Protein AF-A0A2G1XM25-F1 (afdb_monomer_lite)

InterPro domains:
  IPR036375 Hemopexin-like domain superfamily [G3DSA:2.110.10.10] (67-221)

Structure (mmCIF, N/CA/C/O backbone):
data_AF-A0A2G1XM25-F1
#
_entry.id   AF-A0A2G1XM25-F1
#
loop_
_atom_site.group_PDB
_atom_site.id
_atom_site.type_symbol
_atom_site.label_atom_id
_atom_site.label_alt_id
_atom_site.label_comp_id
_atom_site.label_asym_id
_atom_site.label_entity_id
_atom_site.label_seq_id
_atom_site.pdbx_PDB_ins_code
_atom_site.Cartn_x
_atom_site.Cartn_y
_atom_site.Cartn_z
_atom_site.occupancy
_atom_site.B_iso_or_equiv
_atom_site.auth_seq_id
_atom_site.auth_comp_id
_atom_site.auth_asym_id
_atom_site.auth_atom_id
_atom_site.pdbx_PDB_model_num
ATOM 1 N N . MET A 1 1 ? 2.040 -18.567 -34.112 1.00 46.81 1 MET A N 1
ATOM 2 C CA . MET A 1 1 ? 1.383 -18.558 -32.791 1.00 46.81 1 MET A CA 1
ATOM 3 C C . MET A 1 1 ? 2.077 -17.493 -31.981 1.00 46.81 1 MET A C 1
ATOM 5 O O . MET A 1 1 ? 3.283 -17.618 -31.805 1.00 46.81 1 MET A O 1
ATOM 9 N N . ALA A 1 2 ? 1.366 -16.443 -31.574 1.00 61.03 2 ALA A N 1
ATOM 10 C CA . ALA A 1 2 ? 1.936 -15.451 -30.672 1.00 61.03 2 ALA A CA 1
ATOM 11 C C . ALA A 1 2 ? 2.267 -16.152 -29.345 1.00 61.03 2 ALA A C 1
ATOM 13 O O . ALA A 1 2 ? 1.398 -16.752 -28.715 1.00 61.03 2 ALA A O 1
ATOM 14 N N . GLY A 1 3 ? 3.550 -16.185 -28.991 1.00 76.12 3 GLY A N 1
ATOM 15 C CA . GLY A 1 3 ? 4.009 -16.785 -27.742 1.00 76.12 3 GLY A CA 1
ATOM 16 C C . GLY A 1 3 ? 3.789 -15.844 -26.559 1.00 76.12 3 GLY A C 1
ATOM 17 O O . GLY A 1 3 ? 3.635 -14.637 -26.732 1.00 76.12 3 GLY A O 1
ATOM 18 N N . LEU A 1 4 ? 3.828 -16.383 -25.342 1.00 85.38 4 LEU A N 1
ATOM 19 C CA . LEU A 1 4 ? 3.944 -15.584 -24.122 1.00 85.38 4 LEU A CA 1
ATOM 20 C C . LEU A 1 4 ? 5.420 -15.483 -23.735 1.00 85.38 4 LEU A C 1
ATOM 22 O O . LEU A 1 4 ? 6.111 -16.498 -23.668 1.00 85.38 4 LEU A O 1
ATOM 26 N N . ALA A 1 5 ? 5.900 -14.271 -23.458 1.00 86.75 5 ALA A N 1
ATOM 27 C CA . ALA A 1 5 ? 7.243 -14.069 -22.922 1.00 86.75 5 ALA A CA 1
ATOM 28 C C . ALA A 1 5 ? 7.276 -14.257 -21.405 1.00 86.75 5 ALA A C 1
ATOM 30 O O . ALA A 1 5 ? 8.242 -14.798 -20.867 1.00 86.75 5 ALA A O 1
ATOM 31 N N . ARG A 1 6 ? 6.249 -13.768 -20.696 1.00 90.88 6 ARG A N 1
ATOM 32 C CA . ARG A 1 6 ? 6.191 -13.809 -19.228 1.00 90.88 6 ARG A CA 1
ATOM 33 C C . ARG A 1 6 ? 4.759 -14.003 -18.751 1.00 90.88 6 ARG A C 1
ATOM 35 O O . ARG A 1 6 ? 3.821 -13.480 -19.347 1.00 90.88 6 ARG A O 1
ATOM 42 N N . VAL A 1 7 ? 4.620 -14.710 -17.635 1.00 89.69 7 VAL A N 1
ATOM 43 C CA . VAL A 1 7 ? 3.362 -14.868 -16.901 1.00 89.69 7 VAL A CA 1
ATOM 44 C C . VAL A 1 7 ? 3.632 -14.580 -15.429 1.00 89.69 7 VAL A C 1
ATOM 46 O O . VAL A 1 7 ? 4.648 -15.029 -14.892 1.00 89.69 7 VAL A O 1
ATOM 49 N N . ARG A 1 8 ? 2.748 -13.827 -14.773 1.00 86.88 8 ARG A N 1
ATOM 50 C CA . ARG A 1 8 ? 2.769 -13.617 -13.320 1.00 86.88 8 ARG A CA 1
ATOM 51 C C . ARG A 1 8 ? 1.381 -13.863 -12.750 1.00 86.88 8 ARG A C 1
ATOM 53 O O . ARG A 1 8 ? 0.421 -13.265 -13.212 1.00 86.88 8 ARG A O 1
ATOM 60 N N . VAL A 1 9 ? 1.296 -14.697 -11.720 1.00 83.75 9 VAL A N 1
ATOM 61 C CA . VAL A 1 9 ? 0.091 -14.811 -10.893 1.00 83.75 9 VAL A CA 1
ATOM 62 C C . VAL A 1 9 ? 0.295 -13.934 -9.661 1.00 83.75 9 VAL A C 1
ATOM 64 O O . VAL A 1 9 ? 1.326 -14.040 -8.998 1.00 83.75 9 VAL A O 1
ATOM 67 N N . THR A 1 10 ? -0.624 -13.013 -9.392 1.00 75.50 10 THR A N 1
ATOM 68 C CA . THR A 1 10 ? -0.579 -12.126 -8.219 1.00 75.50 10 THR A CA 1
ATOM 69 C C . THR A 1 10 ? -1.992 -11.814 -7.747 1.00 75.50 10 THR A C 1
ATOM 71 O O . THR A 1 10 ? -2.954 -12.012 -8.478 1.00 75.50 10 THR A O 1
ATOM 74 N N . THR A 1 11 ? -2.133 -11.346 -6.518 1.00 64.12 11 THR A N 1
ATOM 75 C CA . THR A 1 11 ? -3.427 -11.042 -5.905 1.00 64.12 11 THR A CA 1
ATOM 76 C C . THR A 1 11 ? -3.670 -9.549 -5.762 1.00 64.12 11 THR A C 1
ATOM 78 O O . THR A 1 11 ? -4.800 -9.169 -5.497 1.00 64.12 11 THR A O 1
ATOM 81 N N . LEU A 1 12 ? -2.647 -8.695 -5.906 1.00 58.56 12 LEU A N 1
ATOM 82 C CA . LEU A 1 12 ? -2.767 -7.296 -5.503 1.00 58.56 12 LEU A CA 1
ATOM 83 C C . LEU A 1 12 ? -1.894 -6.316 -6.290 1.00 58.56 12 LEU A C 1
ATOM 85 O O . LEU A 1 12 ? -0.752 -6.573 -6.675 1.00 58.56 12 LEU A O 1
ATOM 89 N N . THR A 1 13 ? -2.458 -5.124 -6.454 1.00 51.16 13 THR A N 1
ATOM 90 C CA . THR A 1 13 ? -1.810 -3.903 -6.922 1.00 51.16 13 THR A CA 1
ATOM 91 C C . THR A 1 13 ? -1.264 -3.115 -5.735 1.00 51.16 13 THR A C 1
ATOM 93 O O . THR A 1 13 ? -2.024 -2.710 -4.863 1.00 51.16 13 THR A O 1
ATOM 96 N N . ARG A 1 14 ? 0.047 -2.848 -5.720 1.00 46.88 14 ARG A N 1
ATOM 97 C CA . ARG A 1 14 ? 0.674 -1.956 -4.732 1.00 46.88 14 ARG A CA 1
ATOM 98 C C . ARG A 1 14 ? 0.303 -0.485 -5.006 1.00 46.88 14 ARG A C 1
ATOM 100 O O . ARG A 1 14 ? 0.542 -0.053 -6.136 1.00 46.88 14 ARG A O 1
ATOM 107 N N . PRO A 1 15 ? -0.255 0.276 -4.040 1.00 49.09 15 PRO A N 1
ATOM 108 C CA . PRO A 1 15 ? -0.379 1.730 -4.128 1.00 49.09 15 PRO A CA 1
ATOM 109 C C . PRO A 1 15 ? 0.989 2.427 -4.112 1.00 49.09 15 PRO A C 1
ATOM 111 O O . PRO A 1 15 ? 1.977 1.891 -3.617 1.00 49.09 15 PRO A O 1
ATOM 114 N N . THR A 1 16 ? 1.013 3.634 -4.670 1.00 43.44 16 THR A N 1
ATOM 115 C CA . THR A 1 16 ? 2.170 4.390 -5.176 1.00 43.44 16 THR A CA 1
ATOM 116 C C . THR A 1 16 ? 3.207 4.839 -4.131 1.00 43.44 16 THR A C 1
ATOM 118 O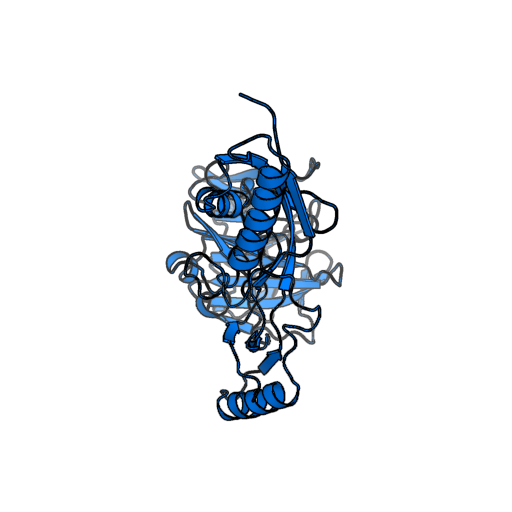 O . THR A 1 16 ? 4.214 5.408 -4.520 1.00 43.44 16 THR A O 1
ATOM 121 N N . ASP A 1 17 ? 3.038 4.579 -2.834 1.00 54.75 17 ASP A N 1
ATOM 122 C CA . ASP A 1 17 ? 4.118 4.757 -1.853 1.00 54.75 17 ASP A CA 1
ATOM 123 C C . ASP A 1 17 ? 3.957 3.770 -0.690 1.00 54.75 17 ASP A C 1
ATOM 125 O O . ASP A 1 17 ? 3.113 3.935 0.184 1.00 54.75 17 ASP A O 1
ATOM 129 N N . SER A 1 18 ? 4.751 2.698 -0.694 1.00 65.38 18 SER A N 1
ATOM 130 C CA . SER A 1 18 ? 4.821 1.749 0.422 1.00 65.38 18 SER A CA 1
ATOM 131 C C . SER A 1 18 ? 5.973 2.078 1.374 1.00 65.38 18 SER A C 1
ATOM 133 O O . SER A 1 18 ? 6.452 1.189 2.078 1.00 65.38 18 SER A O 1
ATOM 135 N N . ARG A 1 19 ? 6.529 3.296 1.344 1.00 80.50 19 ARG A N 1
ATOM 136 C CA . ARG A 1 19 ? 7.541 3.694 2.325 1.00 80.50 19 ARG A CA 1
ATOM 137 C C . ARG A 1 19 ? 6.875 3.811 3.682 1.00 80.50 19 ARG A C 1
ATOM 139 O O . ARG A 1 19 ? 5.786 4.354 3.815 1.00 80.50 19 ARG A O 1
ATOM 146 N N . VAL A 1 20 ? 7.566 3.313 4.696 1.00 87.88 20 VAL A N 1
ATOM 147 C CA . VAL A 1 20 ? 7.154 3.517 6.079 1.00 87.88 20 VAL A CA 1
ATOM 148 C C . VAL A 1 20 ? 7.292 5.009 6.394 1.00 87.88 20 VAL A C 1
ATOM 150 O O . VAL A 1 20 ? 8.401 5.537 6.260 1.00 87.88 20 VAL A O 1
ATOM 153 N N . PRO A 1 21 ? 6.209 5.699 6.794 1.00 90.25 21 PRO A N 1
ATOM 154 C CA . PRO A 1 21 ? 6.292 7.078 7.246 1.00 90.25 21 PRO A CA 1
ATOM 155 C C . PRO A 1 21 ? 7.282 7.204 8.397 1.00 90.25 21 PRO A C 1
ATOM 157 O O . PRO A 1 21 ? 7.327 6.341 9.274 1.00 90.25 21 PRO A O 1
ATOM 160 N N . ILE A 1 22 ? 8.030 8.308 8.435 1.00 89.75 22 ILE A N 1
ATOM 161 C CA . ILE A 1 22 ? 9.018 8.551 9.494 1.00 89.75 22 ILE A CA 1
ATOM 162 C C . ILE A 1 22 ? 8.349 8.457 10.871 1.00 89.75 22 ILE A C 1
ATOM 164 O O . ILE A 1 22 ? 8.901 7.828 11.758 1.00 89.75 22 ILE A O 1
ATOM 168 N N . ALA A 1 23 ? 7.117 8.948 11.046 1.00 92.88 23 ALA A N 1
ATOM 169 C CA . ALA A 1 23 ? 6.375 8.820 12.306 1.00 92.88 23 ALA A CA 1
ATOM 170 C C . ALA A 1 23 ? 6.235 7.375 12.824 1.00 92.88 23 ALA A C 1
ATOM 172 O O . ALA A 1 23 ? 6.024 7.180 14.016 1.00 92.88 23 ALA A O 1
ATOM 173 N N . LEU A 1 24 ? 6.344 6.364 11.956 1.00 94.12 24 LEU A N 1
ATOM 174 C CA . LEU A 1 24 ? 6.233 4.950 12.311 1.00 94.12 24 LEU A CA 1
ATOM 175 C C . LEU A 1 24 ? 7.595 4.237 12.402 1.00 94.12 24 LEU A C 1
ATOM 177 O O . LEU A 1 24 ? 7.625 3.036 12.673 1.00 94.12 24 LEU A O 1
ATOM 181 N N . THR A 1 25 ? 8.723 4.922 12.185 1.00 90.88 25 THR A N 1
ATOM 182 C CA . THR A 1 25 ? 10.078 4.345 12.288 1.00 90.88 25 THR A CA 1
ATOM 183 C C . THR A 1 25 ? 10.739 4.652 13.631 1.00 90.88 25 THR A C 1
ATOM 185 O O . THR A 1 25 ? 10.399 5.633 14.287 1.00 90.88 25 THR A O 1
ATOM 188 N N . GLN A 1 26 ? 11.727 3.853 14.039 1.00 87.69 26 GLN A N 1
ATOM 189 C CA . GLN A 1 26 ? 12.548 4.141 15.218 1.00 87.69 26 GLN A CA 1
ATOM 190 C C . GLN A 1 26 ? 13.920 4.725 14.825 1.00 87.69 26 GLN A C 1
ATOM 192 O O . GLN A 1 26 ? 14.619 4.098 14.027 1.00 87.69 26 GLN A O 1
ATOM 197 N N . PRO A 1 27 ? 14.371 5.837 15.447 1.00 79.69 27 PRO A N 1
ATOM 198 C CA . PRO A 1 27 ? 13.548 6.953 15.946 1.00 79.69 27 PRO A CA 1
ATOM 199 C C . PRO A 1 27 ? 12.814 7.601 14.757 1.00 79.69 27 PRO A C 1
ATOM 201 O O . PRO A 1 27 ? 13.328 7.519 13.637 1.00 79.69 27 PRO A O 1
ATOM 204 N N . PRO A 1 28 ? 11.631 8.222 14.914 1.00 85.69 28 PRO A N 1
ATOM 205 C CA . PRO A 1 28 ? 11.086 8.962 16.061 1.00 85.69 28 PRO A CA 1
ATOM 206 C C . PRO A 1 28 ? 10.188 8.243 17.092 1.00 85.69 28 PRO A C 1
ATOM 208 O O . PRO A 1 28 ? 9.901 8.870 18.108 1.00 85.69 28 PRO A O 1
ATOM 211 N N . ARG A 1 29 ? 9.722 6.999 16.894 1.00 92.88 29 ARG A N 1
ATOM 212 C CA . ARG A 1 29 ? 8.810 6.334 17.865 1.00 92.88 29 ARG A CA 1
ATOM 213 C C . ARG A 1 29 ? 9.533 5.521 18.966 1.00 92.88 29 ARG A C 1
ATOM 215 O O . ARG A 1 29 ? 10.701 5.169 18.770 1.00 92.88 29 ARG A O 1
ATOM 222 N N . PRO A 1 30 ? 8.859 5.156 20.080 1.00 92.75 30 PRO A N 1
ATOM 223 C CA . PRO A 1 30 ? 9.380 4.221 21.084 1.00 92.75 30 PRO A CA 1
ATOM 224 C C . PRO A 1 30 ? 9.618 2.814 20.511 1.00 92.75 30 PRO A C 1
ATOM 226 O O . PRO A 1 30 ? 8.975 2.411 19.538 1.00 92.75 30 PRO A O 1
ATOM 229 N N . SER A 1 31 ? 10.539 2.055 21.118 1.00 89.56 31 SER A N 1
ATOM 230 C CA . SER A 1 31 ? 10.853 0.675 20.703 1.00 89.56 31 SER A CA 1
ATOM 231 C C . SER A 1 31 ? 9.750 -0.324 21.029 1.00 89.56 31 SER A C 1
ATOM 233 O O . SER A 1 31 ? 9.564 -1.279 20.282 1.00 89.56 31 SER A O 1
ATOM 235 N N . GLU A 1 32 ? 9.052 -0.103 22.138 1.00 92.25 32 GLU A N 1
ATOM 236 C CA . GLU A 1 32 ? 7.937 -0.917 22.612 1.00 92.25 32 GLU A CA 1
ATOM 237 C C . GLU A 1 32 ? 6.715 -0.008 22.717 1.00 92.25 32 GLU A C 1
ATOM 239 O O . GLU A 1 32 ? 6.787 1.075 23.302 1.00 92.25 32 GLU A O 1
ATOM 244 N N . ILE A 1 33 ? 5.618 -0.429 22.098 1.00 95.50 33 ILE A N 1
ATOM 245 C CA . ILE A 1 33 ? 4.345 0.288 22.083 1.00 95.50 33 ILE A CA 1
ATOM 246 C C . ILE A 1 33 ? 3.251 -0.662 22.560 1.00 95.50 33 ILE A C 1
ATOM 248 O O . ILE A 1 33 ? 3.355 -1.870 22.371 1.00 95.50 33 ILE A O 1
ATOM 252 N N . LEU A 1 34 ? 2.223 -0.098 23.184 1.00 96.25 34 LEU A N 1
ATOM 253 C CA . LEU A 1 34 ? 0.988 -0.794 23.537 1.00 96.25 34 LEU A CA 1
ATOM 254 C C . LEU A 1 34 ? -0.030 -0.694 22.400 1.00 96.25 34 LEU A C 1
ATOM 256 O O . LEU A 1 34 ? -0.733 -1.645 22.107 1.00 96.25 34 LEU A O 1
ATOM 260 N N . ALA A 1 35 ? -0.104 0.474 21.760 1.00 97.31 35 ALA A N 1
ATOM 261 C CA . ALA A 1 35 ? -0.980 0.719 20.625 1.00 97.31 35 ALA A CA 1
ATOM 262 C C . ALA A 1 35 ? -0.436 1.868 19.770 1.00 97.31 35 ALA A C 1
ATOM 264 O O . ALA A 1 35 ? 0.341 2.709 20.232 1.00 97.31 35 ALA A O 1
ATOM 265 N N . CYS A 1 36 ? -0.898 1.947 18.527 1.00 97.56 36 CYS A N 1
ATOM 266 C CA . CYS A 1 36 ? -0.705 3.110 17.675 1.00 97.56 36 CYS A CA 1
ATOM 267 C C . CYS A 1 36 ? -2.036 3.477 17.022 1.00 97.56 36 CYS A C 1
ATOM 269 O O . CYS A 1 36 ? -2.725 2.598 16.509 1.00 97.56 36 CYS A O 1
ATOM 271 N N . ALA A 1 37 ? -2.381 4.762 17.032 1.00 96.94 37 ALA A N 1
ATOM 272 C CA . ALA A 1 37 ? -3.591 5.284 16.415 1.00 96.94 37 ALA A CA 1
ATOM 273 C C . ALA A 1 37 ? -3.254 6.253 15.287 1.00 96.94 37 ALA A C 1
ATOM 275 O O . ALA A 1 37 ? -2.412 7.141 15.437 1.00 96.94 37 ALA A O 1
ATOM 276 N N . VAL A 1 38 ? -3.968 6.113 14.176 1.00 95.75 38 VAL A N 1
ATOM 277 C CA . VAL A 1 38 ? -3.955 7.045 13.049 1.00 95.75 38 VAL A CA 1
ATOM 278 C C . VAL A 1 38 ? -5.402 7.260 12.617 1.00 95.75 38 VAL A C 1
ATOM 280 O O . VAL A 1 38 ? -6.184 6.309 12.612 1.00 95.75 38 VAL A O 1
ATOM 283 N N . ALA A 1 39 ? -5.768 8.498 12.286 1.00 94.94 39 ALA A N 1
ATOM 284 C CA . ALA A 1 39 ? -7.089 8.802 11.749 1.00 94.94 39 ALA A CA 1
ATOM 285 C C . ALA A 1 39 ? -7.319 8.098 10.402 1.00 94.94 39 ALA A C 1
ATOM 287 O O . ALA A 1 39 ? -6.490 8.168 9.497 1.00 94.94 39 ALA A O 1
ATOM 288 N N . ALA A 1 40 ? -8.460 7.426 10.257 1.00 94.62 40 ALA A N 1
ATOM 289 C CA . ALA A 1 40 ? -8.804 6.707 9.032 1.00 94.62 40 ALA A CA 1
ATOM 290 C C . ALA A 1 40 ? -8.990 7.649 7.829 1.00 94.62 40 ALA A C 1
ATOM 292 O O . ALA A 1 40 ? -8.698 7.272 6.692 1.00 94.62 40 ALA A O 1
ATOM 293 N N . ARG A 1 41 ? -9.480 8.870 8.080 1.00 91.88 41 ARG A N 1
ATOM 294 C CA . ARG A 1 41 ? -9.661 9.931 7.085 1.00 91.88 41 ARG A CA 1
ATOM 295 C C . ARG A 1 41 ? -8.702 11.082 7.358 1.00 91.88 41 ARG A C 1
ATOM 297 O O . ARG A 1 41 ? -8.560 11.505 8.500 1.00 91.88 41 ARG A O 1
ATOM 304 N N . GLU A 1 42 ? -8.068 11.560 6.286 1.00 88.06 42 GLU A N 1
ATOM 305 C CA . GLU A 1 42 ? -7.152 12.712 6.284 1.00 88.06 42 GLU A CA 1
ATOM 306 C C . GLU A 1 42 ? -6.126 12.705 7.439 1.00 88.06 42 GLU A C 1
ATOM 308 O O . GLU A 1 42 ? -6.036 13.672 8.194 1.00 88.06 42 GLU A O 1
ATOM 313 N N . PRO A 1 43 ? -5.336 11.624 7.606 1.00 91.25 43 PRO A N 1
ATOM 314 C CA . PRO A 1 43 ? -4.429 11.502 8.741 1.00 91.25 43 PRO A CA 1
ATOM 315 C C . PRO A 1 43 ? -3.344 12.576 8.736 1.00 91.25 43 PRO A C 1
ATOM 317 O O . PRO A 1 43 ? -2.596 12.722 7.765 1.00 91.25 43 PRO A O 1
ATOM 320 N N . VAL A 1 44 ? -3.198 13.272 9.864 1.00 91.25 44 VAL A N 1
ATOM 321 C CA . VAL A 1 44 ? -2.170 14.305 10.055 1.00 91.25 44 VAL A CA 1
ATOM 322 C C . VAL A 1 44 ? -1.026 13.777 10.921 1.00 91.25 44 VAL A C 1
ATOM 324 O O . VAL A 1 44 ? 0.141 14.125 10.698 1.00 91.25 44 VAL A O 1
ATOM 327 N N . ARG A 1 45 ? -1.329 12.895 11.882 1.00 91.81 45 ARG A N 1
ATOM 328 C CA . ARG A 1 45 ? -0.351 12.333 12.823 1.00 91.81 45 ARG A CA 1
ATOM 329 C C . ARG A 1 45 ? -0.576 10.852 13.119 1.00 91.81 45 ARG A C 1
ATOM 331 O O . ARG A 1 45 ? -1.660 10.312 12.932 1.00 91.81 45 ARG A O 1
ATOM 338 N N . ALA A 1 46 ? 0.476 10.212 13.616 1.00 94.88 46 ALA A N 1
ATOM 339 C CA . ALA A 1 46 ? 0.403 8.924 14.288 1.00 94.88 46 ALA A CA 1
ATOM 340 C C . ALA A 1 46 ? 0.626 9.134 15.785 1.00 94.88 46 ALA A C 1
ATOM 342 O O . ALA A 1 46 ? 1.565 9.830 16.172 1.00 94.88 46 ALA A O 1
ATOM 343 N N . VAL A 1 47 ? -0.213 8.537 16.624 1.00 96.38 47 VAL A N 1
ATOM 344 C CA . VAL A 1 47 ? -0.084 8.613 18.082 1.00 96.38 47 VAL A CA 1
ATOM 345 C C . VAL A 1 47 ? 0.331 7.256 18.604 1.00 96.38 47 VAL A C 1
ATOM 347 O O . VAL A 1 47 ? -0.409 6.285 18.472 1.00 96.38 47 VAL A O 1
ATOM 350 N N . HIS A 1 48 ? 1.527 7.187 19.178 1.00 97.31 48 HIS A N 1
ATOM 351 C CA . HIS A 1 48 ? 2.042 5.972 19.802 1.00 97.31 48 HIS A CA 1
ATOM 352 C C . HIS A 1 48 ? 1.740 6.005 21.289 1.00 97.31 48 HIS A C 1
ATOM 354 O O . HIS A 1 48 ? 2.130 6.951 21.968 1.00 97.31 48 HIS A O 1
ATOM 360 N N . TYR A 1 49 ? 1.085 4.972 21.798 1.00 96.81 49 TYR A N 1
ATOM 361 C CA . TYR A 1 49 ? 0.854 4.790 23.224 1.00 96.81 49 TYR A CA 1
ATOM 362 C C . TYR A 1 49 ? 1.846 3.760 23.743 1.00 96.81 49 TYR A C 1
ATOM 364 O O . TYR A 1 49 ? 1.977 2.677 23.173 1.00 96.81 49 TYR A O 1
ATOM 372 N N . PHE A 1 50 ? 2.560 4.090 24.810 1.00 95.38 50 PHE A N 1
ATOM 373 C CA . PHE A 1 50 ? 3.567 3.218 25.408 1.00 95.38 50 PHE A CA 1
ATOM 374 C C . PHE A 1 50 ? 3.481 3.281 26.932 1.00 95.38 50 PHE A C 1
ATOM 376 O O . PHE A 1 50 ? 2.973 4.250 27.499 1.00 95.38 50 PHE A O 1
ATOM 383 N N . ALA A 1 51 ? 3.958 2.228 27.593 1.00 93.94 51 ALA A N 1
ATOM 384 C CA . ALA A 1 51 ? 4.036 2.197 29.045 1.00 93.94 51 ALA A CA 1
ATOM 385 C C . ALA A 1 51 ? 5.192 3.086 29.532 1.00 93.94 51 ALA A C 1
ATOM 387 O O . ALA A 1 51 ? 6.337 2.908 29.116 1.00 93.94 51 ALA A O 1
ATOM 388 N N . ASP A 1 52 ? 4.895 4.009 30.441 1.00 89.62 52 ASP A N 1
ATOM 389 C CA . ASP A 1 52 ? 5.872 4.812 31.178 1.00 89.62 52 ASP A CA 1
ATOM 390 C C . ASP A 1 52 ? 5.657 4.588 32.681 1.00 89.62 52 ASP A C 1
ATOM 392 O O . ASP A 1 52 ? 4.814 5.209 33.340 1.00 89.62 52 ASP A O 1
ATOM 396 N N . GLY A 1 53 ? 6.364 3.588 33.214 1.00 88.69 53 GLY A N 1
ATOM 397 C CA . GLY A 1 53 ? 6.122 3.076 34.559 1.00 88.69 53 GLY A CA 1
ATOM 398 C C . GLY A 1 53 ? 4.747 2.413 34.664 1.00 88.69 53 GLY A C 1
ATOM 399 O O . GLY A 1 53 ? 4.507 1.382 34.045 1.00 88.69 53 GLY A O 1
ATOM 400 N N . GLU A 1 54 ? 3.856 2.991 35.473 1.00 85.50 54 GLU A N 1
ATOM 401 C CA . GLU A 1 54 ? 2.469 2.519 35.620 1.00 85.50 54 GLU A CA 1
ATOM 402 C C . GLU A 1 54 ? 1.462 3.290 34.754 1.00 85.50 54 GLU A C 1
ATOM 404 O O . GLU A 1 54 ? 0.275 2.969 34.781 1.00 85.50 54 GLU A O 1
ATOM 409 N N . SER A 1 55 ? 1.916 4.314 34.025 1.00 91.75 55 SER A N 1
ATOM 410 C CA . SER A 1 55 ? 1.059 5.173 33.205 1.00 91.75 55 SER A CA 1
ATOM 411 C C . SER A 1 55 ? 1.151 4.789 31.732 1.00 91.75 55 SER A C 1
ATOM 413 O O . SER A 1 55 ? 2.176 4.290 31.268 1.00 91.75 55 SER A O 1
ATOM 415 N N . ILE A 1 56 ? 0.090 5.073 30.980 1.00 95.50 56 ILE A N 1
ATOM 416 C CA . ILE A 1 56 ? 0.095 4.992 29.518 1.00 95.50 56 ILE A CA 1
ATOM 417 C C . ILE A 1 56 ? 0.329 6.403 28.984 1.00 95.50 56 ILE A C 1
ATOM 419 O O . ILE A 1 56 ? -0.464 7.306 29.252 1.00 95.50 56 ILE A O 1
ATOM 423 N N . THR A 1 57 ? 1.409 6.588 28.229 1.00 95.00 57 THR A N 1
ATOM 424 C CA . THR A 1 57 ? 1.816 7.899 27.717 1.00 95.00 57 THR A CA 1
ATOM 425 C C . THR A 1 57 ? 1.599 7.972 26.204 1.00 95.00 57 THR A C 1
ATOM 427 O O . THR A 1 57 ? 2.090 7.101 25.480 1.00 95.00 57 THR A O 1
ATOM 430 N N . PRO A 1 58 ? 0.888 8.995 25.697 1.00 95.81 58 PRO A N 1
ATOM 431 C CA . PRO A 1 58 ? 0.771 9.255 24.266 1.00 95.81 58 PRO A CA 1
ATOM 432 C C . PRO A 1 58 ? 1.998 10.004 23.722 1.00 95.81 58 PRO A C 1
ATOM 434 O O . PRO A 1 58 ? 2.488 10.957 24.328 1.00 95.81 58 PRO A O 1
ATOM 437 N N . LEU A 1 59 ? 2.450 9.634 22.525 1.00 94.94 59 LEU A N 1
ATOM 438 C CA . LEU A 1 59 ? 3.432 10.371 21.730 1.00 94.94 59 LEU A CA 1
ATOM 439 C C . LEU A 1 59 ? 2.874 10.640 20.323 1.00 94.94 59 LEU A C 1
ATOM 441 O O . LEU A 1 59 ? 2.965 9.766 19.454 1.00 94.94 59 LEU A O 1
ATOM 445 N N . PRO A 1 60 ? 2.312 11.835 20.072 1.00 93.94 60 PRO A N 1
ATOM 446 C CA . PRO A 1 60 ? 1.897 12.244 18.737 1.00 93.94 60 PRO A CA 1
ATOM 447 C C . PRO A 1 60 ? 3.113 12.609 17.873 1.00 93.94 60 PRO A C 1
ATOM 449 O O . PRO A 1 60 ? 3.955 13.416 18.267 1.00 93.94 60 PRO A O 1
ATOM 452 N N . LEU A 1 61 ? 3.187 12.046 16.668 1.00 92.69 61 LEU A N 1
ATOM 453 C CA . LEU A 1 61 ? 4.239 12.292 15.682 1.00 92.69 61 LEU A CA 1
ATOM 454 C C . LEU A 1 61 ? 3.621 12.663 14.324 1.00 92.69 61 LEU A C 1
ATOM 456 O O . LEU A 1 61 ? 2.748 11.941 13.837 1.00 92.69 61 LEU A O 1
ATOM 460 N N . PRO A 1 62 ? 4.062 13.755 13.675 1.00 91.06 62 PRO A N 1
ATOM 461 C CA . PRO A 1 62 ? 3.472 14.213 12.421 1.00 91.06 62 PRO A CA 1
ATOM 462 C C . PRO A 1 62 ? 3.794 13.262 11.264 1.00 91.06 62 PRO A C 1
ATOM 464 O O . PRO A 1 62 ? 4.935 12.824 11.106 1.00 91.06 62 PRO A O 1
ATOM 467 N N . LEU A 1 63 ? 2.805 12.996 10.408 1.00 88.00 63 LEU A N 1
ATOM 468 C CA . LEU A 1 63 ? 2.980 12.195 9.189 1.00 88.00 63 LEU A CA 1
ATOM 469 C C . LEU A 1 63 ? 3.473 13.023 7.988 1.00 88.00 63 LEU A C 1
ATOM 471 O O . LEU A 1 63 ? 3.942 12.443 7.012 1.00 88.00 63 LEU A O 1
ATOM 475 N N . GLY A 1 64 ? 3.434 14.360 8.077 1.00 69.94 64 GLY A N 1
ATOM 476 C CA . GLY A 1 64 ? 3.997 15.277 7.073 1.00 69.94 64 GLY A CA 1
ATOM 477 C C . GLY A 1 64 ? 3.026 16.309 6.481 1.00 69.94 64 GLY A C 1
ATOM 478 O O . GLY A 1 64 ? 3.432 17.059 5.597 1.00 69.94 64 GLY A O 1
ATOM 479 N N . GLY A 1 65 ? 1.771 16.374 6.943 1.00 59.44 65 GLY A N 1
ATOM 480 C CA . GLY A 1 65 ? 0.798 17.394 6.524 1.00 59.44 65 GLY A CA 1
ATOM 481 C C . GLY A 1 65 ? 0.904 18.712 7.318 1.00 59.44 65 GLY A C 1
ATOM 482 O O . GLY A 1 65 ? 1.344 18.695 8.469 1.00 59.44 65 GLY A O 1
ATOM 483 N N . PRO A 1 66 ? 0.498 19.863 6.742 1.00 43.34 66 PRO A N 1
ATOM 484 C CA . PRO A 1 66 ? 0.340 21.112 7.478 1.00 43.34 66 PRO A CA 1
ATOM 485 C C . PRO A 1 66 ? -0.930 21.025 8.333 1.00 43.34 66 PRO A C 1
ATOM 487 O O . PRO A 1 66 ? -2.026 21.311 7.863 1.00 43.34 66 PRO A O 1
ATOM 490 N N . GLY A 1 67 ? -0.797 20.601 9.584 1.00 53.84 67 GLY A N 1
ATOM 491 C CA . GLY A 1 67 ? -1.924 20.564 10.507 1.00 53.84 67 GLY A CA 1
ATOM 492 C C . GLY A 1 67 ? -1.460 20.483 11.952 1.00 53.84 67 GLY A C 1
ATOM 493 O O . GLY A 1 67 ? -0.785 19.535 12.343 1.00 53.84 67 GLY A O 1
ATOM 494 N N . GLU A 1 68 ? -1.828 21.482 12.746 1.00 55.31 68 GLU A N 1
ATOM 495 C CA . GLU A 1 68 ? -1.905 21.342 14.197 1.00 55.31 68 GLU A CA 1
ATOM 496 C C . GLU A 1 68 ? -3.317 20.842 14.509 1.00 55.31 68 GLU A C 1
ATOM 498 O O . GLU A 1 68 ? -4.296 21.528 14.218 1.00 55.31 68 GLU A O 1
ATOM 503 N N . SER A 1 69 ? -3.449 19.639 15.065 1.00 58.91 69 SER A N 1
ATOM 504 C CA . SER A 1 69 ? -4.716 19.202 15.650 1.00 58.91 69 SER A CA 1
ATOM 505 C C . SER A 1 69 ? -4.705 19.539 17.141 1.00 58.91 69 SER A C 1
ATOM 507 O O . SER A 1 69 ? -3.806 19.113 17.872 1.00 58.91 69 SER A O 1
ATOM 509 N N . ASN A 1 70 ? -5.732 20.249 17.603 1.00 61.38 70 ASN A N 1
ATOM 510 C CA . ASN A 1 70 ? -5.945 20.567 19.022 1.00 61.38 70 ASN A CA 1
ATOM 511 C C . ASN A 1 70 ? -6.536 19.391 19.823 1.00 61.38 70 ASN A C 1
ATOM 513 O O . ASN A 1 70 ? -7.050 19.599 20.919 1.00 61.38 70 ASN A O 1
ATOM 517 N N . ASP A 1 71 ? -6.488 18.176 19.273 1.00 70.56 71 ASP A N 1
ATOM 518 C CA . ASP A 1 71 ? -6.988 16.972 19.928 1.00 70.56 71 ASP A CA 1
ATOM 519 C C . ASP A 1 71 ? -6.202 16.685 21.203 1.00 70.56 71 ASP A C 1
ATOM 521 O O . ASP A 1 71 ? -4.970 16.549 21.168 1.00 70.56 71 ASP A O 1
ATOM 525 N N . ASP A 1 72 ? -6.942 16.576 22.305 1.00 78.94 72 ASP A N 1
ATOM 526 C CA . ASP A 1 72 ? -6.431 16.127 23.590 1.00 78.94 72 ASP A CA 1
ATOM 527 C C . ASP A 1 72 ? -6.032 14.654 23.480 1.00 78.94 72 ASP A C 1
ATOM 529 O O . ASP A 1 72 ? -6.856 13.785 23.201 1.00 78.94 72 ASP A O 1
ATOM 533 N N . GLU A 1 73 ? -4.748 14.367 23.692 1.00 87.44 73 GLU A N 1
ATOM 534 C CA . GLU A 1 73 ? -4.237 13.001 23.641 1.00 87.44 73 GLU A CA 1
ATOM 535 C C . GLU A 1 73 ? -4.352 12.256 24.978 1.00 87.44 73 GLU A C 1
ATOM 537 O O . GLU A 1 73 ? -3.860 11.133 25.096 1.00 87.44 73 GLU A O 1
ATOM 542 N N . ALA A 1 74 ? -5.037 12.834 25.970 1.00 90.06 74 ALA A N 1
ATOM 543 C CA . ALA A 1 74 ? -5.259 12.213 27.267 1.00 90.06 74 ALA A CA 1
ATOM 544 C C . ALA A 1 74 ? -5.865 10.806 27.152 1.00 90.06 74 ALA A C 1
ATOM 546 O O . ALA A 1 74 ? -6.787 10.552 26.369 1.00 90.06 74 ALA A O 1
ATOM 547 N N . VAL A 1 75 ? -5.336 9.906 27.982 1.00 93.56 75 VAL A N 1
ATOM 548 C CA . VAL A 1 75 ? -5.846 8.547 28.168 1.00 93.56 75 VAL A CA 1
ATOM 549 C C . VAL A 1 75 ? -7.034 8.603 29.137 1.00 93.56 75 VAL A C 1
ATOM 551 O O . VAL A 1 75 ? -6.885 9.157 30.231 1.00 93.56 75 VAL A O 1
ATOM 554 N N . PRO A 1 76 ? -8.209 8.048 28.787 1.00 93.94 76 PRO A N 1
ATOM 555 C CA . PRO A 1 76 ? -9.371 8.051 29.670 1.00 93.94 76 PRO A CA 1
ATOM 556 C C . PRO A 1 76 ? -9.100 7.340 31.001 1.00 93.94 76 PRO A C 1
ATOM 558 O O . PRO A 1 76 ? -8.443 6.302 31.031 1.00 93.94 76 PRO A O 1
ATOM 561 N N . GLY A 1 77 ? -9.680 7.851 32.093 1.00 93.00 77 GLY A N 1
ATOM 562 C CA . GLY A 1 77 ? -9.514 7.299 33.447 1.00 93.00 77 GLY A CA 1
ATOM 563 C C . GLY A 1 77 ? -9.715 5.778 33.542 1.00 93.00 77 GLY A C 1
ATOM 564 O O . GLY A 1 77 ? -8.803 5.102 34.006 1.00 93.00 77 GLY A O 1
ATOM 565 N N . PRO A 1 78 ? -10.820 5.206 33.018 1.00 93.69 78 PRO A N 1
ATOM 566 C CA . PRO A 1 78 ? -11.025 3.755 33.037 1.00 93.69 78 PRO A CA 1
ATOM 567 C C . PRO A 1 78 ? -9.924 2.947 32.331 1.00 93.69 78 PRO A C 1
ATOM 569 O O . PRO A 1 78 ? -9.587 1.855 32.778 1.00 93.69 78 PRO A O 1
ATOM 572 N N . VAL A 1 79 ? -9.341 3.487 31.253 1.00 94.19 79 VAL A N 1
ATOM 573 C CA . VAL A 1 79 ? -8.233 2.853 30.516 1.00 94.19 79 VAL A CA 1
ATOM 574 C C . VAL A 1 79 ? -6.942 2.942 31.333 1.00 94.19 79 VAL A C 1
ATOM 576 O O . VAL A 1 79 ? -6.221 1.956 31.478 1.00 94.19 79 VAL A O 1
ATOM 579 N N . ALA A 1 80 ? -6.667 4.113 31.916 1.00 92.31 80 ALA A N 1
ATOM 580 C CA . ALA A 1 80 ? -5.507 4.322 32.779 1.00 92.31 80 ALA A CA 1
ATOM 581 C C . ALA A 1 80 ? -5.548 3.416 34.025 1.00 92.31 80 ALA A C 1
ATOM 583 O O . ALA A 1 80 ? -4.536 2.812 34.381 1.00 92.31 80 ALA A O 1
ATOM 584 N N . ASP A 1 81 ? -6.722 3.262 34.641 1.00 92.38 81 ASP A N 1
ATOM 585 C CA . ASP A 1 81 ? -6.936 2.413 35.817 1.00 92.38 81 ASP A CA 1
ATOM 586 C C . ASP A 1 81 ? -6.760 0.921 35.500 1.00 92.38 81 ASP A C 1
ATOM 588 O O . ASP A 1 81 ? -6.244 0.165 36.329 1.00 92.38 81 ASP A O 1
ATOM 592 N N . ALA A 1 82 ? -7.152 0.492 34.295 1.00 91.31 82 ALA A N 1
ATOM 593 C CA . ALA A 1 82 ? -6.980 -0.885 33.840 1.00 91.31 82 ALA A CA 1
ATOM 594 C C . ALA A 1 82 ? -5.503 -1.265 33.636 1.00 91.31 82 ALA A C 1
ATOM 596 O O . ALA A 1 82 ? -5.168 -2.451 33.673 1.00 91.31 82 ALA A O 1
ATOM 597 N N . LYS A 1 83 ? -4.617 -0.272 33.440 1.00 87.25 83 LYS A N 1
ATOM 598 C CA . LYS A 1 83 ? -3.184 -0.455 33.145 1.00 87.25 83 LYS A CA 1
ATOM 599 C C . LYS A 1 83 ? -2.929 -1.402 31.962 1.00 87.25 83 LYS A C 1
ATOM 601 O O . LYS A 1 83 ? -1.885 -2.047 31.886 1.00 87.25 83 LYS A O 1
ATOM 606 N N . CYS A 1 84 ? -3.884 -1.485 31.040 1.00 89.75 84 CYS A N 1
ATOM 607 C CA . CYS A 1 84 ? -3.780 -2.224 29.793 1.00 89.75 84 CYS A CA 1
ATOM 608 C C . CYS A 1 84 ? -4.382 -1.401 28.656 1.00 89.75 84 CYS A C 1
ATOM 610 O O . CYS A 1 84 ? -5.309 -0.615 28.854 1.00 89.75 84 CYS A O 1
ATOM 612 N N . LEU A 1 85 ? -3.825 -1.573 27.464 1.00 96.38 85 LEU A N 1
ATOM 613 C CA . LEU A 1 85 ? -4.322 -0.968 26.244 1.00 96.38 85 LEU A CA 1
ATOM 614 C C . LEU A 1 85 ? -3.993 -1.910 25.098 1.00 96.38 85 LEU A C 1
ATOM 616 O O . LEU A 1 85 ? -2.822 -2.213 24.886 1.00 96.38 85 LEU A O 1
ATOM 620 N N . ASP A 1 86 ? -5.030 -2.335 24.389 1.00 96.81 86 ASP A N 1
ATOM 621 C CA . ASP A 1 86 ? -4.923 -3.289 23.288 1.00 96.81 86 ASP A CA 1
ATOM 622 C C . ASP A 1 86 ? -4.954 -2.550 21.939 1.00 96.81 86 ASP A C 1
ATOM 624 O O . ASP A 1 86 ? -4.238 -2.893 21.002 1.00 96.81 86 ASP A O 1
ATOM 628 N N . ALA A 1 87 ? -5.790 -1.510 21.814 1.00 97.94 87 ALA A N 1
ATOM 629 C CA . ALA A 1 87 ? -5.874 -0.695 20.603 1.00 97.94 87 ALA A CA 1
ATOM 630 C C . ALA A 1 87 ? -6.602 0.638 20.821 1.00 97.94 87 ALA A C 1
ATOM 632 O O . ALA A 1 87 ? -7.380 0.803 21.762 1.00 97.94 87 ALA A O 1
ATOM 633 N N . VAL A 1 88 ? -6.411 1.567 19.882 1.00 97.81 88 VAL A N 1
ATOM 634 C CA . VAL A 1 88 ? -7.175 2.818 19.779 1.00 97.81 88 VAL A CA 1
ATOM 635 C C . VAL A 1 88 ? -7.481 3.074 18.308 1.00 97.81 88 VAL A C 1
ATOM 637 O O . VAL A 1 88 ? -6.561 3.120 17.492 1.00 97.81 88 VAL A O 1
ATOM 640 N N . ILE A 1 89 ? -8.755 3.269 17.964 1.00 96.56 89 ILE A N 1
ATOM 641 C CA . ILE A 1 89 ? -9.167 3.615 16.595 1.00 96.56 89 ILE A CA 1
ATOM 642 C C . ILE A 1 89 ? -9.692 5.047 16.513 1.00 96.56 89 ILE A C 1
ATOM 644 O O . ILE A 1 89 ? -10.295 5.566 17.456 1.00 96.56 89 ILE A O 1
ATOM 648 N N . ARG A 1 90 ? -9.461 5.678 15.357 1.00 94.25 90 ARG A N 1
ATOM 649 C CA . ARG A 1 90 ? -9.844 7.062 15.055 1.00 94.25 90 ARG A CA 1
ATOM 650 C C . ARG A 1 90 ? -10.462 7.116 13.664 1.00 94.25 90 ARG A C 1
ATOM 652 O O . ARG A 1 90 ? -9.817 6.731 12.692 1.00 94.25 90 ARG A O 1
ATOM 659 N N . THR A 1 91 ? -11.697 7.589 13.552 1.00 93.69 91 THR A N 1
ATOM 660 C CA . THR A 1 91 ? -12.378 7.760 12.255 1.00 93.69 91 THR A CA 1
ATOM 661 C C . THR A 1 91 ? -11.888 9.004 11.510 1.00 93.69 91 THR A C 1
ATOM 663 O O . THR A 1 91 ? -11.780 8.972 10.284 1.00 93.69 91 THR A O 1
ATOM 666 N N . GLY A 1 92 ? -11.523 10.053 12.251 1.00 90.69 92 GLY A N 1
ATOM 667 C CA . GLY A 1 92 ? -10.956 11.313 11.769 1.00 90.69 92 GLY A CA 1
ATOM 668 C C . GLY A 1 92 ? -10.122 12.004 12.856 1.00 90.69 92 GLY A C 1
ATOM 669 O O . GLY A 1 92 ? -10.118 11.579 14.013 1.00 90.69 92 GLY A O 1
ATOM 670 N N . GLU A 1 93 ? -9.387 13.052 12.485 1.00 88.44 93 GLU A N 1
ATOM 671 C CA . GLU A 1 93 ? -8.779 13.979 13.453 1.00 88.44 93 GLU A CA 1
ATOM 672 C C . GLU A 1 93 ? -9.886 14.871 14.046 1.00 88.44 93 GLU A C 1
ATOM 674 O O . GLU A 1 93 ? -10.749 15.334 13.305 1.00 88.44 93 GLU A O 1
ATOM 679 N N . GLY A 1 94 ? -9.890 15.133 15.355 1.00 86.31 94 GLY A N 1
ATOM 680 C CA . GLY A 1 94 ? -10.969 15.887 16.011 1.00 86.31 94 GLY A CA 1
ATOM 681 C C . GLY A 1 94 ? -12.152 15.039 16.484 1.00 86.31 94 GLY A C 1
ATOM 682 O O . GLY A 1 94 ? -12.969 15.511 17.274 1.00 86.31 94 GLY A O 1
ATOM 683 N N . GLU A 1 95 ? -12.268 13.805 15.991 1.00 89.88 95 GLU A N 1
ATOM 684 C CA . GLU A 1 95 ? -13.403 12.923 16.265 1.00 89.88 95 GLU A CA 1
ATOM 685 C C . GLU A 1 95 ? -13.181 12.075 17.530 1.00 89.88 95 GLU A C 1
ATOM 687 O O . GLU A 1 95 ? -12.038 11.734 17.859 1.00 89.88 95 GLU A O 1
ATOM 692 N N . PRO A 1 96 ? -14.257 11.674 18.240 1.00 92.12 96 PRO A N 1
ATOM 693 C CA . PRO A 1 96 ? -14.150 10.786 19.391 1.00 92.12 96 PRO A CA 1
ATOM 694 C C . PRO A 1 96 ? -13.384 9.502 19.056 1.00 92.12 96 PRO A C 1
ATOM 696 O O . PRO A 1 96 ? -13.647 8.841 18.051 1.00 92.12 96 PRO A O 1
ATOM 699 N N . ARG A 1 97 ? -12.454 9.118 19.930 1.00 94.81 97 ARG A N 1
ATOM 700 C CA . ARG A 1 97 ? -11.659 7.894 19.780 1.00 94.81 97 ARG A CA 1
ATOM 701 C C . ARG A 1 97 ? -12.382 6.728 20.448 1.00 94.81 97 ARG A C 1
ATOM 703 O O . ARG A 1 97 ? -13.072 6.921 21.451 1.00 94.81 97 ARG A O 1
ATOM 710 N N . LEU A 1 98 ? -12.213 5.521 19.911 1.00 97.19 98 LEU A N 1
ATOM 711 C CA . LEU A 1 98 ? -12.670 4.286 20.552 1.00 97.19 98 LEU A CA 1
ATOM 712 C C . LEU A 1 98 ? -11.459 3.494 21.048 1.00 97.19 98 LEU A C 1
ATOM 714 O O . LEU A 1 98 ? -10.596 3.090 20.267 1.00 97.19 98 LEU A O 1
ATOM 718 N N . TRP A 1 99 ? -11.420 3.283 22.358 1.00 97.75 99 TRP A N 1
ATOM 719 C CA . TRP A 1 99 ? -10.352 2.606 23.086 1.00 97.75 99 TRP A CA 1
ATOM 720 C C . TRP A 1 99 ? -10.733 1.157 23.356 1.00 97.75 99 TRP A C 1
ATOM 722 O O . TRP A 1 99 ? -11.864 0.908 23.768 1.00 97.75 99 TRP A O 1
ATOM 732 N N . PHE A 1 100 ? -9.795 0.225 23.191 1.00 98.31 100 PHE A N 1
ATOM 733 C CA . PHE A 1 100 ? -9.956 -1.202 23.486 1.00 98.31 100 PHE A CA 1
ATOM 734 C C . PHE A 1 100 ? -8.949 -1.630 24.551 1.00 98.31 100 PHE A C 1
ATOM 736 O O . PHE A 1 100 ? -7.754 -1.367 24.411 1.00 98.31 100 PHE A O 1
ATOM 743 N N . TYR A 1 101 ? -9.423 -2.275 25.615 1.00 97.00 101 TYR A N 1
ATOM 744 C CA . TYR A 1 101 ? -8.582 -2.709 26.729 1.00 97.00 101 TYR A CA 1
ATOM 745 C C . TYR A 1 101 ? -9.208 -3.908 27.449 1.00 97.00 101 TYR A C 1
ATOM 747 O O . TYR A 1 101 ? -10.326 -3.847 27.971 1.00 97.00 101 TYR A O 1
ATOM 755 N N . GLY A 1 102 ? -8.489 -5.030 27.487 1.00 95.31 102 GLY A N 1
ATOM 756 C CA . GLY A 1 102 ? -8.959 -6.237 28.157 1.00 95.31 102 GLY A CA 1
ATOM 757 C C . GLY A 1 102 ? -10.182 -6.822 27.454 1.00 95.31 102 GLY A C 1
ATOM 758 O O . GLY A 1 102 ? -10.048 -7.405 26.387 1.00 95.31 102 GLY A O 1
ATOM 759 N N . THR A 1 103 ? -11.363 -6.717 28.067 1.00 96.44 103 THR A N 1
ATOM 760 C CA . THR A 1 103 ? -12.657 -7.168 27.506 1.00 96.44 103 THR A CA 1
ATOM 761 C C . THR A 1 103 ? -13.588 -6.004 27.164 1.00 96.44 103 THR A C 1
ATOM 763 O O . THR A 1 103 ? -14.737 -6.223 26.773 1.00 96.44 103 THR A O 1
ATOM 766 N N . GLN A 1 104 ? -13.132 -4.765 27.365 1.00 97.50 104 GLN A N 1
ATOM 767 C CA . GLN A 1 104 ? -13.963 -3.571 27.304 1.00 97.50 104 GLN A CA 1
ATOM 768 C C . GLN A 1 104 ? -13.523 -2.636 26.183 1.00 97.50 104 GLN A C 1
ATOM 770 O O . GLN A 1 104 ? -12.363 -2.612 25.768 1.00 97.50 104 GLN A O 1
ATOM 775 N N . CYS A 1 105 ? -14.470 -1.831 25.715 1.00 97.38 105 CYS A N 1
ATOM 776 C CA . CYS A 1 105 ? -14.185 -0.672 24.896 1.00 97.38 105 CYS A CA 1
ATOM 777 C C . CYS A 1 105 ? -14.889 0.580 25.425 1.00 97.38 105 CYS A C 1
ATOM 779 O O . CYS A 1 105 ? -15.929 0.502 26.086 1.00 97.38 105 CYS A O 1
ATOM 781 N N . LEU A 1 1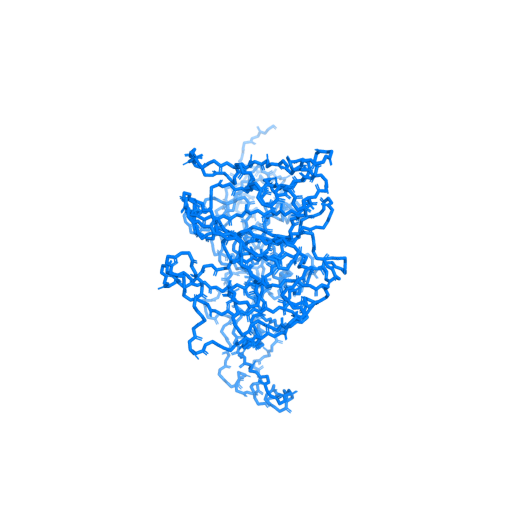06 ? -14.316 1.745 25.137 1.00 96.81 106 LEU A N 1
ATOM 782 C CA . LEU A 1 106 ? -14.799 3.038 25.614 1.00 96.81 106 LEU A CA 1
ATOM 783 C C . LEU A 1 106 ? -14.647 4.095 24.522 1.00 96.81 106 LEU A C 1
ATOM 785 O O . LEU A 1 106 ? -13.558 4.268 23.984 1.00 96.81 106 LEU A O 1
ATOM 789 N N . TRP A 1 107 ? -15.726 4.818 24.229 1.00 95.62 107 TRP A N 1
ATOM 790 C CA . TRP A 1 107 ? -15.660 6.028 23.413 1.00 95.62 107 TRP A CA 1
ATOM 791 C C . TRP A 1 107 ? -15.223 7.228 24.246 1.00 95.62 107 TRP A C 1
ATOM 793 O O . TRP A 1 107 ? -15.567 7.328 25.422 1.00 95.62 107 TRP A O 1
ATOM 803 N N . ASP A 1 108 ? -14.530 8.167 23.616 1.00 91.44 108 ASP A N 1
ATOM 804 C CA . ASP A 1 108 ? -14.232 9.455 24.230 1.00 91.44 108 ASP A CA 1
ATOM 805 C C . ASP A 1 108 ? -15.476 10.322 24.464 1.00 91.44 108 ASP A C 1
ATOM 807 O O . ASP A 1 108 ? -16.467 10.288 23.727 1.00 91.44 108 ASP A O 1
ATOM 811 N N . GLY A 1 109 ? -15.342 11.200 25.460 1.00 85.00 109 GLY A N 1
ATOM 812 C CA . GLY A 1 109 ? -16.226 12.330 25.712 1.00 85.00 109 GLY A CA 1
ATOM 813 C C . GLY A 1 109 ? -17.243 12.118 26.832 1.00 85.00 109 GLY A C 1
ATOM 814 O O . GLY A 1 109 ? -17.426 11.032 27.379 1.00 85.00 109 GLY A O 1
ATOM 815 N N . GLU A 1 110 ? -17.905 13.213 27.202 1.00 79.75 110 GLU A N 1
ATOM 816 C CA . GLU A 1 110 ? -18.804 13.243 28.354 1.00 79.75 110 GLU A CA 1
ATOM 817 C C . GLU A 1 110 ? -19.989 12.279 28.168 1.00 79.75 110 GLU A C 1
ATOM 819 O O . GLU A 1 110 ? -20.548 12.146 27.073 1.00 79.75 110 GLU A O 1
ATOM 824 N N . GLY A 1 111 ? -20.338 11.563 29.240 1.00 80.56 111 GLY A N 1
ATOM 825 C CA . GLY A 1 111 ? -21.424 10.579 29.257 1.00 80.56 111 GLY A CA 1
ATOM 826 C C . GLY A 1 111 ? -21.095 9.213 28.644 1.00 80.56 111 GLY A C 1
ATOM 827 O O . GLY A 1 111 ? -21.929 8.316 28.736 1.00 80.56 111 GLY A O 1
ATOM 828 N N . ALA A 1 112 ? -19.910 9.021 28.054 1.00 88.12 112 ALA A N 1
ATOM 829 C CA . ALA A 1 112 ? -19.480 7.704 27.603 1.00 88.12 112 ALA A CA 1
ATOM 830 C C . ALA A 1 112 ? -19.109 6.811 28.800 1.00 88.12 112 ALA A C 1
ATOM 832 O O . ALA A 1 112 ? -18.441 7.242 29.741 1.00 88.12 112 ALA A O 1
ATOM 833 N N . SER A 1 113 ? -19.542 5.553 28.760 1.00 91.81 113 SER A N 1
ATOM 834 C CA . SER A 1 113 ? -19.220 4.541 29.766 1.00 91.81 113 SER A CA 1
ATOM 835 C C . SER A 1 113 ? -18.571 3.324 29.111 1.00 91.81 113 SER A C 1
ATOM 837 O O . SER A 1 113 ? -18.925 3.003 27.972 1.00 91.81 113 SER A O 1
ATOM 839 N N . PRO A 1 114 ? -17.672 2.614 29.815 1.00 95.94 114 PRO A N 1
ATOM 840 C CA . PRO A 1 114 ? -17.142 1.347 29.333 1.00 95.94 114 PRO A CA 1
ATOM 841 C C . PRO A 1 114 ? -18.266 0.359 29.016 1.00 95.94 114 PRO A C 1
ATOM 843 O O . PRO A 1 114 ? -19.253 0.276 29.749 1.00 95.94 114 PRO A O 1
ATOM 846 N N . GLN A 1 115 ? -18.098 -0.396 27.939 1.00 95.81 115 GLN A N 1
ATOM 847 C CA . GLN A 1 115 ? -18.993 -1.480 27.544 1.00 95.81 115 GLN A CA 1
ATOM 848 C C . GLN A 1 115 ? -18.174 -2.703 27.136 1.00 95.81 115 GLN A C 1
ATOM 850 O O . GLN A 1 115 ? -17.030 -2.565 26.702 1.00 95.81 115 GLN A O 1
ATOM 855 N N . ASP A 1 116 ? -18.751 -3.894 27.262 1.00 97.00 116 ASP A N 1
ATOM 856 C CA . ASP A 1 116 ? -18.095 -5.117 26.802 1.00 97.00 116 ASP A CA 1
ATOM 857 C C . ASP A 1 116 ? -17.964 -5.104 25.276 1.00 97.00 116 ASP A C 1
ATOM 859 O O . ASP A 1 116 ? -18.921 -4.775 24.568 1.00 97.00 116 ASP A O 1
ATOM 863 N N . ILE A 1 117 ? -16.804 -5.520 24.761 1.00 97.19 117 ILE A N 1
ATOM 864 C CA . ILE A 1 117 ? -16.519 -5.514 23.316 1.00 97.19 117 ILE A CA 1
ATOM 865 C C . ILE A 1 117 ? -17.569 -6.337 22.554 1.00 97.19 117 ILE A C 1
ATOM 867 O O . ILE A 1 117 ? -18.088 -5.882 21.540 1.00 97.19 117 ILE A O 1
ATOM 871 N N . GLY A 1 118 ? -17.956 -7.510 23.065 1.00 94.62 118 GLY A N 1
ATOM 872 C CA . GLY A 1 118 ? -18.989 -8.340 22.431 1.00 94.62 118 GLY A CA 1
ATOM 873 C C . GLY A 1 118 ? -20.382 -7.692 22.403 1.00 94.62 118 GLY A C 1
ATOM 874 O O . GLY A 1 118 ? -21.176 -7.993 21.520 1.00 94.62 118 GLY A O 1
ATOM 875 N N . SER A 1 119 ? -20.679 -6.769 23.327 1.00 94.12 119 SER A N 1
ATOM 876 C CA . SER A 1 119 ? -21.931 -5.996 23.296 1.00 94.12 119 SER A CA 1
ATOM 877 C C . SER A 1 119 ? -21.859 -4.843 22.293 1.00 94.12 119 SER A C 1
ATOM 879 O O . SER A 1 119 ? -22.838 -4.581 21.595 1.00 94.12 119 SER A O 1
ATOM 881 N N . ALA A 1 120 ? -20.701 -4.181 22.193 1.00 95.06 120 ALA A N 1
ATOM 882 C CA . ALA A 1 120 ? -20.451 -3.126 21.209 1.00 95.06 120 ALA A CA 1
ATOM 883 C C . ALA A 1 120 ? -20.410 -3.661 19.767 1.00 95.06 120 ALA A C 1
ATOM 885 O O . ALA A 1 120 ? -20.777 -2.950 18.833 1.00 95.06 120 ALA A O 1
ATOM 886 N N . PHE A 1 121 ? -19.994 -4.920 19.596 1.00 95.62 121 PHE A N 1
ATOM 887 C CA . PHE A 1 121 ? -19.880 -5.614 18.315 1.00 95.62 121 PHE A CA 1
ATOM 888 C C . PHE A 1 121 ? -20.605 -6.979 18.373 1.00 95.62 121 PHE A C 1
ATOM 890 O O . PHE A 1 121 ? -19.951 -8.010 18.527 1.00 95.62 121 PHE A O 1
ATOM 897 N N . PRO A 1 122 ? -21.947 -7.019 18.222 1.00 88.19 122 PRO A N 1
ATOM 898 C CA . PRO A 1 122 ? -22.773 -8.208 18.498 1.00 88.19 122 PRO A CA 1
ATOM 899 C C . PRO A 1 122 ? -22.446 -9.471 17.686 1.00 88.19 122 PRO A C 1
ATOM 901 O O . PRO A 1 122 ? -22.754 -10.578 18.116 1.00 88.19 122 PRO A O 1
ATOM 904 N N . ASP A 1 123 ? -21.828 -9.310 16.516 1.00 88.88 123 ASP A N 1
ATOM 905 C CA . ASP A 1 123 ? -21.448 -10.407 15.616 1.00 88.88 123 ASP A CA 1
ATOM 906 C C . ASP A 1 123 ? -19.930 -10.672 15.622 1.00 88.88 123 ASP A C 1
ATOM 908 O O . ASP A 1 123 ? -19.395 -11.329 14.723 1.00 88.88 123 ASP A O 1
ATOM 912 N N . LEU A 1 124 ? -19.204 -10.101 16.585 1.00 94.81 124 LEU A N 1
ATOM 913 C CA . LEU A 1 124 ? -17.792 -10.389 16.781 1.00 94.81 124 LEU A CA 1
ATOM 914 C C . LEU A 1 124 ? -17.654 -11.767 17.447 1.00 94.81 124 LEU A C 1
ATOM 916 O O . LEU A 1 124 ? -18.300 -12.011 18.469 1.00 94.81 124 LEU A O 1
ATOM 920 N N . PRO A 1 125 ? -16.824 -12.680 16.914 1.00 95.75 125 PRO A N 1
ATOM 921 C CA . PRO A 1 125 ? -16.565 -13.947 17.584 1.00 95.75 125 PRO A CA 1
ATOM 922 C C . PRO A 1 125 ? -15.977 -13.733 18.990 1.00 95.75 125 PRO A C 1
ATOM 924 O O . PRO A 1 125 ? -15.169 -12.830 19.202 1.00 95.75 125 PRO A O 1
ATOM 927 N N . GLU A 1 126 ? -16.365 -14.581 19.946 1.00 93.62 126 GLU A N 1
ATOM 928 C CA . GLU A 1 126 ? -16.008 -14.452 21.372 1.00 93.62 126 GLU A CA 1
ATOM 929 C C . GLU A 1 126 ? -14.488 -14.417 21.618 1.00 93.62 126 GLU A C 1
ATOM 931 O O . GLU A 1 126 ? -13.997 -13.743 22.523 1.00 93.62 126 GLU A O 1
ATOM 936 N N . ASP A 1 127 ? -13.697 -15.095 20.786 1.00 93.44 127 ASP A N 1
ATOM 937 C CA . ASP A 1 127 ? -12.242 -15.062 20.902 1.00 93.44 127 ASP A CA 1
ATOM 938 C C . ASP A 1 127 ? -11.644 -13.693 20.549 1.00 93.44 127 ASP A C 1
ATOM 940 O O . ASP A 1 127 ? -10.592 -13.359 21.093 1.00 93.44 127 ASP A O 1
ATOM 944 N N . PHE A 1 128 ? -12.322 -12.874 19.740 1.00 96.50 128 PHE A N 1
ATOM 945 C CA . PHE A 1 128 ? -11.933 -11.494 19.426 1.00 96.50 128 PHE A CA 1
ATOM 946 C C . PHE A 1 128 ? -12.550 -10.447 20.368 1.00 96.50 128 PHE A C 1
ATOM 948 O O . PHE A 1 128 ? -12.252 -9.265 20.234 1.00 96.50 128 PHE A O 1
ATOM 955 N N . SER A 1 129 ? -13.363 -10.831 21.358 1.00 95.38 129 SER A N 1
ATOM 956 C CA . SER A 1 129 ? -13.916 -9.876 22.333 1.00 95.38 129 SER A CA 1
ATOM 957 C C . SER A 1 129 ? -13.008 -9.622 23.542 1.00 95.38 129 SER A C 1
ATOM 959 O O . SER A 1 129 ? -13.455 -9.045 24.532 1.00 95.38 129 SER A O 1
ATOM 961 N N . SER A 1 130 ? -11.755 -10.091 23.510 1.00 94.75 130 SER A N 1
ATOM 962 C CA . SER A 1 130 ? -10.760 -9.778 24.540 1.00 94.75 130 SER A CA 1
ATOM 963 C C . SER A 1 130 ? -9.320 -10.017 24.100 1.00 94.75 130 SER A C 1
ATOM 965 O O . SER A 1 130 ? -9.097 -10.821 23.192 1.00 94.75 130 SER A O 1
ATOM 967 N N . GLN A 1 131 ? -8.352 -9.412 24.801 1.00 92.44 131 GLN A N 1
ATOM 968 C CA . GLN A 1 131 ? -6.909 -9.636 24.592 1.00 92.44 131 GLN A CA 1
ATOM 969 C C . GLN A 1 131 ? -6.525 -9.500 23.115 1.00 92.44 131 GLN A C 1
ATOM 971 O O . GLN A 1 131 ? -6.023 -10.443 22.498 1.00 92.44 131 GLN A O 1
ATOM 976 N N . LEU A 1 132 ? -6.890 -8.362 22.534 1.00 97.38 132 LEU A N 1
ATOM 977 C CA . LEU A 1 132 ? -6.598 -8.062 21.141 1.00 97.38 132 LEU A CA 1
ATOM 978 C C . LEU A 1 132 ? -5.136 -7.628 21.026 1.00 97.38 132 LEU A C 1
ATOM 980 O O . LEU A 1 132 ? -4.637 -6.905 21.878 1.00 97.38 132 LEU A O 1
ATOM 984 N N . ASP A 1 133 ? -4.464 -8.061 19.965 1.00 97.69 133 ASP A N 1
ATOM 985 C CA . ASP A 1 133 ? -3.101 -7.609 19.666 1.00 97.69 133 ASP A CA 1
ATOM 986 C C . ASP A 1 133 ? -3.114 -6.252 18.947 1.00 97.69 133 ASP A C 1
ATOM 988 O O . ASP A 1 133 ? -2.182 -5.463 19.054 1.00 97.69 133 ASP A O 1
ATOM 992 N N . ALA A 1 134 ? -4.165 -5.993 18.164 1.00 98.06 134 ALA A N 1
ATOM 993 C CA . ALA A 1 134 ? -4.415 -4.708 17.527 1.00 98.06 134 ALA A CA 1
ATOM 994 C C . ALA A 1 134 ? -5.868 -4.617 17.043 1.00 98.06 134 ALA A C 1
ATOM 996 O O . ALA A 1 134 ? -6.497 -5.622 16.700 1.00 98.06 134 ALA A O 1
ATOM 997 N N . VAL A 1 135 ? -6.366 -3.391 16.905 1.00 98.38 135 VAL A N 1
ATOM 998 C CA . VAL A 1 135 ? -7.576 -3.076 16.140 1.00 98.38 135 VAL A CA 1
ATOM 999 C C . VAL A 1 135 ? -7.240 -1.939 15.195 1.00 98.38 135 VAL A C 1
ATOM 1001 O O . VAL A 1 135 ? -6.639 -0.949 15.607 1.00 98.38 135 VAL A O 1
ATOM 1004 N N . THR A 1 136 ? -7.614 -2.075 13.927 1.00 97.88 136 THR A N 1
ATOM 1005 C CA . THR A 1 136 ? -7.421 -1.013 12.938 1.00 97.88 136 THR A CA 1
ATOM 1006 C C . THR A 1 136 ? -8.675 -0.793 12.115 1.00 97.88 136 THR A C 1
ATOM 1008 O O . THR A 1 136 ? -9.575 -1.634 12.083 1.00 97.88 136 THR A O 1
ATOM 1011 N N . VAL A 1 137 ? -8.732 0.358 11.458 1.00 97.00 137 VAL A N 1
ATOM 1012 C CA . VAL A 1 137 ? -9.881 0.785 10.671 1.00 97.00 137 VAL A CA 1
ATOM 1013 C C . VAL A 1 137 ? -9.426 1.262 9.294 1.00 97.00 137 VAL A C 1
ATOM 1015 O O . VAL A 1 137 ? -8.459 2.011 9.164 1.00 97.00 137 VAL A O 1
ATOM 1018 N N . LEU A 1 138 ? -10.132 0.819 8.259 1.00 95.50 138 LEU A N 1
ATOM 1019 C CA . LEU A 1 138 ? -9.974 1.265 6.880 1.00 95.50 138 LEU A CA 1
ATOM 1020 C C . LEU A 1 138 ? -11.236 2.030 6.478 1.00 95.50 138 LEU A C 1
ATOM 1022 O O . LEU A 1 138 ? -12.330 1.473 6.501 1.00 95.50 138 LEU A O 1
ATOM 1026 N N . ALA A 1 139 ? -11.094 3.300 6.111 1.00 94.88 139 ALA A N 1
ATOM 1027 C CA . ALA A 1 139 ? -12.202 4.093 5.590 1.00 94.88 139 ALA A CA 1
ATOM 1028 C C . ALA A 1 139 ? -12.557 3.671 4.157 1.00 94.88 139 ALA A C 1
ATOM 1030 O O . ALA A 1 139 ? -11.664 3.500 3.322 1.00 94.88 139 ALA A O 1
ATOM 1031 N N . ASP A 1 140 ? -13.851 3.555 3.858 1.00 91.81 140 ASP A N 1
ATOM 1032 C CA . ASP A 1 140 ? -14.309 3.448 2.475 1.00 91.81 140 ASP A CA 1
ATOM 1033 C C . ASP A 1 140 ? -14.093 4.808 1.777 1.00 91.81 140 ASP A C 1
ATOM 1035 O O . ASP A 1 140 ? -14.560 5.837 2.279 1.00 91.81 140 ASP A O 1
ATOM 1039 N N . PRO A 1 141 ? -13.374 4.871 0.641 1.00 86.50 141 PRO A N 1
ATOM 1040 C CA . PRO A 1 141 ? -13.220 6.116 -0.106 1.00 86.50 141 PRO A CA 1
ATOM 1041 C C . PRO A 1 141 ? -14.517 6.591 -0.782 1.00 86.50 141 PRO A C 1
ATOM 1043 O O . PRO A 1 141 ? -14.578 7.741 -1.210 1.00 86.50 141 PRO A O 1
ATOM 1046 N N . ALA A 1 142 ? -15.528 5.729 -0.927 1.00 88.00 142 ALA A N 1
ATOM 1047 C CA . ALA A 1 142 ? -16.788 6.027 -1.606 1.00 88.00 142 ALA A CA 1
ATOM 1048 C C . ALA A 1 142 ? -17.936 6.436 -0.663 1.00 88.00 142 ALA A C 1
ATOM 1050 O O . ALA A 1 142 ? -18.977 6.874 -1.154 1.00 88.00 142 ALA A O 1
ATOM 1051 N N . SER A 1 143 ? -17.766 6.311 0.657 1.00 91.69 143 SER A N 1
ATOM 1052 C CA . SER A 1 143 ? -18.745 6.748 1.665 1.00 91.69 143 SER A CA 1
ATOM 1053 C C . SER A 1 143 ? -18.043 7.428 2.829 1.00 91.69 143 SER A C 1
ATOM 1055 O O . SER A 1 143 ? -16.959 6.998 3.204 1.00 91.69 143 SER A O 1
ATOM 1057 N N . ASP A 1 144 ? -18.666 8.428 3.449 1.00 89.94 144 ASP A N 1
ATOM 1058 C CA . ASP A 1 144 ? -18.069 9.187 4.560 1.00 89.94 144 ASP A CA 1
ATOM 1059 C C . ASP A 1 144 ? -18.165 8.455 5.909 1.00 89.94 144 ASP A C 1
ATOM 1061 O O . ASP A 1 144 ? -17.315 8.620 6.783 1.00 89.94 144 ASP A O 1
ATOM 1065 N N . ASP A 1 145 ? -19.158 7.586 6.062 1.00 93.06 145 ASP A N 1
ATOM 1066 C CA . ASP A 1 145 ? -19.494 6.883 7.302 1.00 93.06 145 ASP A CA 1
ATOM 1067 C C . ASP A 1 145 ? -19.239 5.369 7.240 1.00 93.06 145 ASP A C 1
ATOM 1069 O O . ASP A 1 145 ? -19.434 4.678 8.238 1.00 93.06 145 ASP A O 1
ATOM 1073 N N . ALA A 1 146 ? -18.796 4.834 6.100 1.00 95.56 146 ALA A N 1
ATOM 1074 C CA . ALA A 1 146 ? -18.497 3.412 5.961 1.00 95.56 146 ALA A CA 1
ATOM 1075 C C . ALA A 1 146 ? -17.026 3.118 6.266 1.00 95.56 146 ALA A C 1
ATOM 1077 O O . ALA A 1 146 ? -16.112 3.786 5.770 1.00 95.56 146 ALA A O 1
ATOM 1078 N N . TYR A 1 147 ? -16.812 2.082 7.072 1.00 96.12 147 TYR A N 1
ATOM 1079 C CA . TYR A 1 147 ? -15.501 1.655 7.536 1.00 96.12 147 TYR A CA 1
ATOM 1080 C C . TYR A 1 147 ? -15.420 0.134 7.597 1.00 96.12 147 TYR A C 1
ATOM 1082 O O . TYR A 1 147 ? -16.377 -0.538 7.966 1.00 96.12 147 TYR A O 1
ATOM 1090 N N . GLU A 1 148 ? -14.252 -0.420 7.308 1.00 96.06 148 GLU A N 1
ATOM 1091 C CA . GLU A 1 148 ? -13.940 -1.822 7.559 1.00 96.06 148 GLU A CA 1
ATOM 1092 C C . GLU A 1 148 ? -13.029 -1.914 8.785 1.00 96.06 148 GLU A C 1
ATOM 1094 O O . GLU A 1 148 ? -11.965 -1.292 8.828 1.00 96.06 148 GLU A O 1
ATOM 1099 N N . LEU A 1 149 ? -13.483 -2.627 9.818 1.00 97.75 149 LEU A N 1
ATOM 1100 C CA . LEU A 1 149 ? -12.747 -2.797 11.072 1.00 97.75 149 LEU A CA 1
ATOM 1101 C C . LEU A 1 149 ? -12.076 -4.165 11.081 1.00 97.75 149 LEU A C 1
ATOM 1103 O O . LEU A 1 149 ? -12.696 -5.154 10.692 1.00 97.75 149 LEU A O 1
ATOM 1107 N N . PHE A 1 150 ? -10.843 -4.212 11.580 1.00 98.00 150 PHE A N 1
ATOM 1108 C CA . PHE A 1 150 ? -10.018 -5.413 11.675 1.00 98.00 150 PHE A CA 1
ATOM 1109 C C . PHE A 1 150 ? -9.586 -5.616 13.123 1.00 98.00 150 PHE A C 1
ATOM 1111 O O . PHE A 1 150 ? -8.984 -4.723 13.716 1.00 98.00 150 PHE A O 1
ATOM 1118 N N . PHE A 1 151 ? -9.850 -6.798 13.661 1.00 98.38 151 PHE A N 1
ATOM 1119 C CA . PHE A 1 151 ? -9.523 -7.217 15.018 1.00 98.38 151 PHE A CA 1
ATOM 1120 C C . PHE A 1 151 ? -8.456 -8.308 14.927 1.00 98.38 151 PHE A C 1
ATOM 1122 O O . PHE A 1 151 ? -8.745 -9.397 14.438 1.00 98.38 151 PHE A O 1
ATOM 1129 N N . PHE A 1 152 ? -7.226 -8.023 15.351 1.00 98.31 152 PHE A N 1
ATOM 1130 C CA . PHE A 1 152 ? -6.092 -8.947 15.274 1.00 98.31 152 PHE A CA 1
ATOM 1131 C C . PHE A 1 152 ? -5.893 -9.670 16.607 1.00 98.31 152 PHE A C 1
ATOM 1133 O O . PHE A 1 152 ? -5.921 -9.041 17.667 1.00 98.31 152 PHE A O 1
ATOM 1140 N N . LYS A 1 153 ? -5.684 -10.989 16.546 1.00 97.62 153 LYS A N 1
ATOM 1141 C CA . LYS A 1 153 ? -5.357 -11.823 17.705 1.00 97.62 153 LYS A CA 1
ATOM 1142 C C . LYS A 1 153 ? -4.601 -13.083 17.286 1.00 97.62 153 LYS A C 1
ATOM 1144 O O . LYS A 1 153 ? -5.127 -13.941 16.563 1.00 97.62 153 LYS A O 1
ATOM 1149 N N . GLY A 1 154 ? -3.378 -13.209 17.784 1.00 96.62 154 GLY A N 1
ATOM 1150 C CA . GLY A 1 154 ? -2.403 -14.190 17.343 1.00 96.62 154 GLY A CA 1
ATOM 1151 C C . GLY A 1 154 ? -2.209 -14.123 15.831 1.00 96.62 154 GLY A C 1
ATOM 1152 O O . GLY A 1 154 ? -2.125 -13.052 15.233 1.00 96.62 154 GLY A O 1
ATOM 1153 N N . GLU A 1 155 ? -2.195 -15.296 15.200 1.00 96.75 155 GLU A N 1
ATOM 1154 C CA . GLU A 1 155 ? -1.932 -15.432 13.762 1.00 96.75 155 GLU A CA 1
ATOM 1155 C C . GLU A 1 155 ? -3.157 -15.111 12.889 1.00 96.75 155 GLU A C 1
ATOM 1157 O O . GLU A 1 155 ? -3.110 -15.218 11.659 1.00 96.75 155 GLU A O 1
ATOM 1162 N N . THR A 1 156 ? -4.285 -14.764 13.516 1.00 97.25 156 THR A N 1
ATOM 1163 C CA . THR A 1 156 ? -5.569 -14.551 12.847 1.00 97.25 156 THR A CA 1
ATOM 1164 C C . THR A 1 156 ? -6.095 -13.147 13.067 1.00 97.25 156 THR A C 1
ATOM 1166 O O . THR A 1 156 ? -5.780 -12.479 14.050 1.00 97.25 156 THR A O 1
ATOM 1169 N N . PHE A 1 157 ? -6.968 -12.718 12.167 1.00 97.50 157 PHE A N 1
ATOM 1170 C CA . PHE A 1 157 ? -7.777 -11.530 12.366 1.00 97.50 157 PHE A CA 1
ATOM 1171 C C . PHE A 1 157 ? -9.210 -11.781 11.911 1.00 97.50 157 PHE A C 1
ATOM 1173 O O . PHE A 1 157 ? -9.473 -12.657 11.082 1.00 97.50 157 PHE A O 1
ATOM 1180 N N . TYR A 1 158 ? -10.131 -11.015 12.480 1.00 97.44 158 TYR A N 1
ATOM 1181 C CA . TYR A 1 158 ? -11.511 -10.918 12.034 1.00 97.44 158 TYR A CA 1
ATOM 1182 C C . TYR A 1 158 ? -11.745 -9.528 11.461 1.00 97.44 158 TYR A C 1
ATOM 1184 O O . TYR A 1 158 ? -11.345 -8.543 12.079 1.00 97.44 158 TYR A O 1
ATOM 1192 N N . HIS A 1 159 ? -12.403 -9.428 10.313 1.00 96.44 159 HIS A N 1
ATOM 1193 C CA . HIS A 1 159 ? -12.812 -8.135 9.777 1.00 96.44 159 HIS A CA 1
ATOM 1194 C C . HIS A 1 159 ? -14.253 -8.147 9.284 1.00 96.44 159 HIS A C 1
ATOM 1196 O O . HIS A 1 159 ? -14.818 -9.192 8.942 1.00 96.44 159 HIS A O 1
ATOM 1202 N N . ARG A 1 160 ? -14.858 -6.958 9.288 1.00 95.38 160 ARG A N 1
ATOM 1203 C CA . ARG A 1 160 ? -16.206 -6.718 8.773 1.00 95.38 160 ARG A CA 1
ATOM 1204 C C . ARG A 1 160 ? -16.402 -5.238 8.456 1.00 95.38 160 ARG A C 1
ATOM 1206 O O . ARG A 1 160 ? -15.780 -4.386 9.092 1.00 95.38 160 ARG A O 1
ATOM 1213 N N . ALA A 1 161 ? -17.296 -4.937 7.517 1.00 95.19 161 ALA A N 1
ATOM 1214 C CA . ALA A 1 161 ? -17.717 -3.571 7.233 1.00 95.19 161 ALA A CA 1
ATOM 1215 C C . ALA A 1 161 ? -18.834 -3.103 8.182 1.00 95.19 161 ALA A C 1
ATOM 1217 O O . ALA A 1 161 ? -19.789 -3.830 8.481 1.00 95.19 161 ALA A O 1
ATOM 1218 N N . TYR A 1 162 ? -18.708 -1.859 8.625 1.00 96.38 162 TYR A N 1
ATOM 1219 C CA . TYR A 1 162 ? -19.596 -1.168 9.542 1.00 96.38 162 TYR A CA 1
ATOM 1220 C C . TYR A 1 162 ? -19.922 0.222 9.002 1.00 96.38 162 TYR A C 1
ATOM 1222 O O . TYR A 1 162 ? -19.100 0.872 8.358 1.00 96.38 162 TYR A O 1
ATOM 1230 N N . THR A 1 163 ? -21.111 0.701 9.334 1.00 96.06 163 THR A N 1
ATOM 1231 C CA . THR A 1 163 ? -21.465 2.112 9.239 1.00 96.06 163 THR A CA 1
ATOM 1232 C C . THR A 1 163 ? -21.258 2.747 10.608 1.00 96.06 163 THR A C 1
ATOM 1234 O O . THR A 1 163 ? -21.798 2.276 11.613 1.00 96.06 163 THR A O 1
ATOM 1237 N N . SER A 1 164 ? -20.447 3.797 10.656 1.00 93.19 164 SER A N 1
ATOM 1238 C CA . SER A 1 164 ? -20.239 4.604 11.850 1.00 93.19 164 SER A CA 1
ATOM 1239 C C . SER A 1 164 ? -21.467 5.470 12.100 1.00 93.19 164 SER A C 1
ATOM 1241 O O . SER A 1 164 ? -21.949 6.169 11.214 1.00 93.19 164 SER A O 1
ATOM 1243 N N . THR A 1 165 ? -21.950 5.460 13.334 1.00 89.56 165 THR A N 1
ATOM 1244 C CA . THR A 1 165 ? -22.960 6.394 13.839 1.00 89.56 165 THR A CA 1
ATOM 1245 C C . THR A 1 165 ? -22.368 7.192 15.000 1.00 89.56 165 THR A C 1
ATOM 1247 O O . THR A 1 165 ? -21.187 7.044 15.313 1.00 89.56 165 THR A O 1
ATOM 1250 N N . ASP A 1 166 ? -23.170 8.019 15.676 1.00 86.50 166 ASP A N 1
ATOM 1251 C CA . ASP A 1 166 ? -22.725 8.689 16.903 1.00 86.50 166 ASP A CA 1
ATOM 1252 C C . ASP A 1 166 ? -22.316 7.645 17.959 1.00 86.50 166 ASP A C 1
ATOM 1254 O O . ASP A 1 166 ? -23.159 6.917 18.487 1.00 86.50 166 ASP A O 1
ATOM 1258 N N . ARG A 1 167 ? -21.001 7.528 18.194 1.00 86.56 167 ARG A N 1
ATOM 1259 C CA . ARG A 1 167 ? -20.362 6.612 19.155 1.00 86.56 167 ARG A CA 1
ATOM 1260 C C . ARG A 1 167 ? -20.805 5.145 19.044 1.00 86.56 167 ARG A C 1
ATOM 1262 O O . ARG A 1 167 ? -20.933 4.447 20.052 1.00 86.56 167 ARG A O 1
ATOM 1269 N N . ALA A 1 168 ? -21.009 4.647 17.826 1.00 92.50 168 ALA A N 1
ATOM 1270 C CA . ALA A 1 168 ? -21.216 3.220 17.585 1.00 92.50 168 ALA A CA 1
ATOM 1271 C C . ALA A 1 168 ? -20.837 2.815 16.156 1.00 92.50 168 ALA A C 1
ATOM 1273 O O . ALA A 1 168 ? -20.824 3.637 15.243 1.00 92.50 168 ALA A O 1
ATOM 1274 N N . PHE A 1 169 ? -20.567 1.523 15.974 1.00 95.00 169 PHE A N 1
ATOM 1275 C CA . PHE A 1 169 ? -20.373 0.900 14.669 1.00 95.00 169 PHE A CA 1
ATOM 1276 C C . PHE A 1 169 ? -21.476 -0.129 14.441 1.00 95.00 169 PHE A C 1
ATOM 1278 O O . PHE A 1 169 ? -21.554 -1.138 15.140 1.00 95.00 169 PHE A O 1
ATOM 1285 N N . VAL A 1 170 ? -22.330 0.118 13.451 1.00 95.19 170 VAL A N 1
ATOM 1286 C CA . VAL A 1 170 ? -23.429 -0.783 13.091 1.00 95.19 170 VAL A CA 1
ATOM 1287 C C . VAL A 1 170 ? -22.981 -1.663 11.921 1.00 95.19 170 VAL A C 1
ATOM 1289 O O . VAL A 1 170 ? -22.587 -1.116 10.891 1.00 95.19 170 VAL A O 1
ATOM 1292 N N . PRO A 1 171 ? -23.012 -3.004 12.030 1.00 94.62 171 PRO A N 1
ATOM 1293 C CA . PRO A 1 171 ? -22.581 -3.870 10.938 1.00 94.62 171 PRO A CA 1
ATOM 1294 C C . PRO A 1 171 ? -23.428 -3.665 9.678 1.00 94.62 171 PRO A C 1
ATOM 1296 O O . PRO A 1 171 ? -24.659 -3.637 9.749 1.00 94.62 171 PRO A O 1
ATOM 1299 N N . GLN A 1 172 ? -22.782 -3.578 8.515 1.00 93.31 172 GLN A N 1
ATOM 1300 C CA . GLN A 1 172 ? -23.495 -3.496 7.240 1.00 93.31 172 GLN A CA 1
ATOM 1301 C C . GLN A 1 172 ? -24.179 -4.831 6.918 1.00 93.31 172 GLN A C 1
ATOM 1303 O O . GLN A 1 172 ? -23.627 -5.909 7.163 1.00 93.31 172 GLN A O 1
ATOM 1308 N N . ALA A 1 173 ? -25.394 -4.767 6.369 1.00 87.94 173 ALA A N 1
ATOM 1309 C CA . ALA A 1 173 ? -26.242 -5.942 6.156 1.00 87.94 173 ALA A CA 1
ATOM 1310 C C . ALA A 1 173 ? -25.674 -6.892 5.086 1.00 87.94 173 ALA A C 1
ATOM 1312 O O . ALA A 1 173 ? -25.794 -8.112 5.189 1.00 87.94 173 ALA A O 1
ATOM 1313 N N . GLU A 1 174 ? -25.042 -6.327 4.063 1.00 85.06 174 GLU A N 1
ATOM 1314 C CA . GLU A 1 174 ? -24.375 -7.016 2.962 1.00 85.06 174 GLU A CA 1
ATOM 1315 C C . GLU A 1 174 ? -22.997 -7.571 3.342 1.00 85.06 174 GLU A C 1
ATOM 1317 O O . GLU A 1 174 ? -22.503 -8.489 2.684 1.00 85.06 174 GLU A O 1
ATOM 1322 N N . SER A 1 175 ? -22.387 -7.057 4.415 1.00 87.06 175 SER A N 1
ATOM 1323 C CA . SER A 1 175 ? -21.067 -7.479 4.868 1.00 87.06 175 SER A CA 1
ATOM 1324 C C . SER A 1 175 ? -21.170 -8.679 5.800 1.00 87.06 175 SER A C 1
ATOM 1326 O O . SER A 1 175 ? -21.799 -8.625 6.862 1.00 87.06 175 SER A O 1
ATOM 1328 N N . ARG A 1 176 ? -20.508 -9.772 5.420 1.00 88.00 176 ARG A N 1
ATOM 1329 C CA . ARG A 1 176 ? -20.289 -10.921 6.300 1.00 88.00 176 ARG A CA 1
ATOM 1330 C C . ARG A 1 176 ? -18.957 -10.743 7.007 1.00 88.00 176 ARG A C 1
ATOM 1332 O O . ARG A 1 176 ? -17.976 -10.383 6.371 1.00 88.00 176 ARG A O 1
ATOM 1339 N N . GLY A 1 177 ? -18.939 -11.020 8.305 1.00 91.75 177 GLY A N 1
ATOM 1340 C CA . GLY A 1 177 ? -17.693 -11.111 9.049 1.00 91.75 177 GLY A CA 1
ATOM 1341 C C . GLY A 1 177 ? -16.847 -12.277 8.559 1.00 91.75 177 GLY A C 1
ATOM 1342 O O . GLY A 1 177 ? -17.372 -13.377 8.359 1.00 91.75 177 GLY A O 1
ATOM 1343 N N . VAL A 1 178 ? -15.556 -12.040 8.369 1.00 93.69 178 VAL A N 1
ATOM 1344 C CA . VAL A 1 178 ? -14.618 -13.035 7.850 1.00 93.69 178 VAL A CA 1
ATOM 1345 C C . VAL A 1 178 ? -13.433 -13.153 8.796 1.00 93.69 178 VAL A C 1
ATOM 1347 O O . VAL A 1 178 ? -12.934 -12.161 9.324 1.00 93.69 178 VAL A O 1
ATOM 1350 N N . ARG A 1 179 ? -13.010 -14.397 9.033 1.00 95.12 179 ARG A N 1
ATOM 1351 C CA . ARG A 1 179 ? -11.804 -14.734 9.787 1.00 95.12 179 ARG A CA 1
ATOM 1352 C C . ARG A 1 179 ? -10.754 -15.254 8.819 1.00 95.12 179 ARG A C 1
ATOM 1354 O O . ARG A 1 179 ? -11.021 -16.228 8.118 1.00 95.12 179 ARG A O 1
ATOM 1361 N N . SER A 1 180 ? -9.562 -14.677 8.888 1.00 93.50 180 SER A N 1
ATOM 1362 C CA . SER A 1 180 ? -8.451 -15.005 7.997 1.00 93.50 180 SER A CA 1
ATOM 1363 C C . SER A 1 180 ? -7.134 -15.108 8.762 1.00 93.50 180 SER A C 1
ATOM 1365 O O . SER A 1 180 ? -6.984 -14.569 9.864 1.00 93.50 180 SER A O 1
ATOM 1367 N N . LEU A 1 181 ? -6.168 -15.821 8.181 1.00 93.56 181 LEU A N 1
ATOM 1368 C CA . LEU A 1 181 ? -4.785 -15.837 8.655 1.00 93.56 181 LEU A CA 1
ATOM 1369 C C . LEU A 1 181 ? -4.057 -14.578 8.174 1.00 93.56 181 LEU A C 1
ATOM 1371 O O . LEU A 1 181 ? -4.185 -14.183 7.012 1.00 93.56 181 LEU A O 1
ATOM 1375 N N . ILE A 1 182 ? -3.234 -13.978 9.038 1.00 93.31 182 ILE A N 1
ATOM 1376 C CA . ILE A 1 182 ? -2.422 -12.804 8.676 1.00 93.31 182 ILE A CA 1
ATOM 1377 C C . ILE A 1 182 ? -1.483 -13.151 7.512 1.00 93.31 182 ILE A C 1
ATOM 1379 O O . ILE A 1 182 ? -1.350 -12.379 6.566 1.00 93.31 182 ILE A O 1
ATOM 1383 N N . SER A 1 183 ? -0.874 -14.338 7.544 1.00 85.19 183 SER A N 1
ATOM 1384 C CA . SER A 1 183 ? 0.046 -14.819 6.506 1.00 85.19 183 SER A CA 1
ATOM 1385 C C . SER A 1 183 ? -0.599 -14.980 5.124 1.00 85.19 183 SER A C 1
ATOM 1387 O O . SER A 1 183 ? 0.094 -14.857 4.112 1.00 85.19 183 SER A O 1
ATOM 1389 N N . GLU A 1 184 ? -1.910 -15.226 5.066 1.00 84.19 184 GLU A N 1
ATOM 1390 C CA . GLU A 1 184 ? -2.658 -15.397 3.816 1.00 84.19 184 GLU A CA 1
ATOM 1391 C C . GLU A 1 184 ? -3.179 -14.065 3.268 1.00 84.19 184 GLU A C 1
ATOM 1393 O O . GLU A 1 184 ? -3.095 -13.814 2.061 1.00 84.19 184 GLU A O 1
ATOM 1398 N N . ALA A 1 185 ? -3.696 -13.204 4.148 1.00 87.75 185 ALA A N 1
ATOM 1399 C CA . ALA A 1 185 ? -4.301 -11.934 3.758 1.00 87.75 185 ALA A CA 1
ATOM 1400 C C . ALA A 1 185 ? -3.278 -10.800 3.577 1.00 87.75 185 ALA A C 1
ATOM 1402 O O . ALA A 1 185 ? -3.548 -9.847 2.851 1.00 87.75 185 ALA A O 1
ATOM 1403 N N . PHE A 1 186 ? -2.100 -10.895 4.201 1.00 86.00 186 PHE A N 1
ATOM 1404 C CA . PHE A 1 186 ? -1.035 -9.890 4.135 1.00 86.00 186 PHE A CA 1
ATOM 1405 C C . PHE A 1 186 ? 0.285 -10.519 3.659 1.00 86.00 186 PHE A C 1
ATOM 1407 O O . PHE A 1 186 ? 1.234 -10.695 4.435 1.00 86.00 186 PHE A O 1
ATOM 1414 N N . PRO A 1 187 ? 0.379 -10.879 2.366 1.00 74.50 187 PRO A N 1
ATOM 1415 C CA . PRO A 1 187 ? 1.567 -11.525 1.831 1.00 74.50 187 PRO A CA 1
ATOM 1416 C C . PRO A 1 187 ? 2.791 -10.603 1.918 1.00 74.50 187 PRO A C 1
ATOM 1418 O O . PRO A 1 187 ? 2.730 -9.417 1.597 1.00 74.5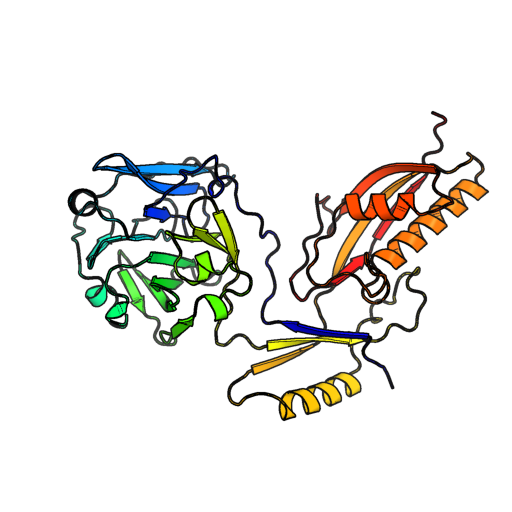0 187 PRO A O 1
ATOM 1421 N N . GLY A 1 188 ? 3.935 -11.175 2.298 1.00 74.44 188 GLY A N 1
ATOM 1422 C CA . GLY A 1 188 ? 5.218 -10.467 2.367 1.00 74.44 188 GLY A CA 1
ATOM 1423 C C . GLY A 1 188 ? 5.588 -9.916 3.745 1.00 74.44 188 GLY A C 1
ATOM 1424 O O . GLY A 1 188 ? 6.724 -9.472 3.904 1.00 74.44 188 GLY A O 1
ATOM 1425 N N . LEU A 1 189 ? 4.692 -10.000 4.735 1.00 81.50 189 LEU A N 1
ATOM 1426 C CA . LEU A 1 189 ? 5.050 -9.773 6.137 1.00 81.50 189 LEU A CA 1
ATOM 1427 C C . LEU A 1 189 ? 6.078 -10.801 6.623 1.00 81.50 189 LEU A C 1
ATOM 1429 O O . LEU A 1 189 ? 6.075 -11.957 6.191 1.00 81.50 189 LEU A O 1
ATOM 1433 N N . SER A 1 190 ? 6.937 -10.400 7.554 1.00 82.25 190 SER A N 1
ATOM 1434 C CA . SER A 1 190 ? 7.852 -11.313 8.229 1.00 82.25 190 SER A CA 1
ATOM 1435 C C . SER A 1 190 ? 7.105 -12.283 9.158 1.00 82.25 190 SER A C 1
ATOM 1437 O O . SER A 1 190 ? 6.037 -11.945 9.674 1.00 82.25 190 SER A O 1
ATOM 1439 N N . PRO A 1 191 ? 7.669 -13.475 9.449 1.00 86.25 191 PRO A N 1
ATOM 1440 C CA . PRO A 1 191 ? 7.020 -14.448 10.330 1.00 86.25 191 PRO A CA 1
ATOM 1441 C C . PRO A 1 191 ? 6.664 -13.894 11.716 1.00 86.25 191 PRO A C 1
ATOM 1443 O O . PRO A 1 191 ? 5.670 -14.297 12.299 1.00 86.25 191 PRO A O 1
ATOM 1446 N N . GLN A 1 192 ? 7.445 -12.945 12.245 1.00 89.06 192 GLN A N 1
ATOM 1447 C CA . GLN A 1 192 ? 7.167 -12.336 13.551 1.00 89.06 192 GLN A CA 1
ATOM 1448 C C . GLN A 1 192 ? 5.892 -11.483 13.524 1.00 89.06 192 GLN A C 1
ATOM 1450 O O . GLN A 1 192 ? 5.075 -11.604 14.431 1.00 89.06 192 GLN A O 1
ATOM 1455 N N . CYS A 1 193 ? 5.698 -10.677 12.473 1.00 89.44 193 CYS A N 1
ATOM 1456 C CA . CYS A 1 193 ? 4.474 -9.895 12.276 1.00 89.44 193 CYS A CA 1
ATOM 1457 C C . CYS A 1 193 ? 3.259 -10.780 11.957 1.00 89.44 193 CYS A C 1
ATOM 1459 O O . CYS A 1 193 ? 2.135 -10.398 12.263 1.00 89.44 193 CYS A O 1
ATOM 1461 N N . GLN A 1 194 ? 3.477 -11.948 11.342 1.00 89.38 194 GLN A N 1
ATOM 1462 C CA . GLN A 1 194 ? 2.413 -12.914 11.049 1.00 89.38 194 GLN A CA 1
ATOM 1463 C C . GLN A 1 194 ? 1.927 -13.672 12.288 1.00 89.38 194 GLN A C 1
ATOM 1465 O O . GLN A 1 194 ? 0.796 -14.142 12.277 1.00 89.38 194 GLN A O 1
ATOM 1470 N N . VAL A 1 195 ? 2.764 -13.803 13.326 1.00 91.94 195 VAL A N 1
ATOM 1471 C CA . VAL A 1 195 ? 2.393 -14.485 14.577 1.00 91.94 195 VAL A CA 1
ATOM 1472 C C . VAL A 1 195 ? 1.572 -13.588 15.492 1.00 91.94 195 VAL A C 1
ATOM 1474 O O . VAL A 1 195 ? 0.583 -14.048 16.046 1.00 91.94 195 VAL A O 1
ATOM 1477 N N . SER A 1 196 ? 2.001 -12.339 15.685 1.00 94.25 196 SER A N 1
ATOM 1478 C CA . SER A 1 196 ? 1.183 -11.287 16.293 1.00 94.25 196 SER A CA 1
ATOM 1479 C C . SER A 1 196 ? 1.813 -9.909 16.056 1.00 94.25 196 SER A C 1
ATOM 1481 O O . SER A 1 196 ? 3.024 -9.744 16.265 1.00 94.25 196 SER A O 1
ATOM 1483 N N . PRO A 1 197 ? 1.037 -8.897 15.640 1.00 96.56 197 PRO A N 1
ATOM 1484 C CA . PRO A 1 197 ? 1.489 -7.508 15.654 1.00 96.56 197 PRO A CA 1
ATOM 1485 C C . PRO A 1 197 ? 1.474 -6.932 17.078 1.00 96.56 197 PRO A C 1
ATOM 1487 O O . PRO A 1 197 ? 0.768 -7.439 17.935 1.00 96.56 197 PRO A O 1
ATOM 1490 N N . ASP A 1 198 ? 2.232 -5.864 17.321 1.00 96.81 198 ASP A N 1
ATOM 1491 C CA . ASP A 1 198 ? 2.070 -5.032 18.529 1.00 96.81 198 ASP A CA 1
ATOM 1492 C C . ASP A 1 198 ? 1.112 -3.852 18.264 1.00 96.81 198 ASP A C 1
ATOM 1494 O O . ASP A 1 198 ? 0.517 -3.297 19.175 1.00 96.81 198 ASP A O 1
ATOM 1498 N N . ALA A 1 199 ? 0.997 -3.426 17.001 1.00 97.62 199 ALA A N 1
ATOM 1499 C CA . ALA A 1 199 ? -0.015 -2.487 16.527 1.00 97.62 199 ALA A CA 1
ATOM 1500 C C . ALA A 1 199 ? -0.156 -2.596 15.003 1.00 97.62 199 ALA A C 1
ATOM 1502 O O . ALA A 1 199 ? 0.792 -2.965 14.298 1.00 97.62 199 ALA A O 1
ATOM 1503 N N . VAL A 1 200 ? -1.321 -2.212 14.479 1.00 98.12 200 VAL A N 1
ATOM 1504 C CA . VAL A 1 200 ? -1.576 -2.112 13.037 1.00 98.12 200 VAL A CA 1
ATOM 1505 C C . VAL A 1 200 ? -2.311 -0.808 12.752 1.00 98.12 200 VAL A C 1
ATOM 1507 O O . VAL A 1 200 ? -3.339 -0.524 13.361 1.00 98.12 200 VAL A O 1
ATOM 1510 N N . VAL A 1 201 ? -1.803 -0.015 11.809 1.00 97.44 201 VAL A N 1
ATOM 1511 C CA . VAL A 1 201 ? -2.450 1.230 11.355 1.00 97.44 201 VAL A CA 1
ATOM 1512 C C . VAL A 1 201 ? -2.577 1.251 9.841 1.00 97.44 201 VAL A C 1
ATOM 1514 O O . VAL A 1 201 ? -1.787 0.613 9.146 1.00 97.44 201 VAL A O 1
ATOM 1517 N N . VAL A 1 202 ? -3.544 2.004 9.324 1.00 95.25 202 VAL A N 1
ATOM 1518 C CA . VAL A 1 202 ? -3.777 2.139 7.883 1.00 95.25 202 VAL A CA 1
ATOM 1519 C C . VAL A 1 202 ? -3.564 3.585 7.457 1.00 95.25 202 VAL A C 1
ATOM 1521 O O . VAL A 1 202 ? -4.135 4.498 8.044 1.00 95.25 202 VAL A O 1
ATOM 1524 N N . ILE A 1 203 ? -2.748 3.804 6.423 1.00 91.62 203 ILE A N 1
ATOM 1525 C CA . ILE A 1 203 ? -2.528 5.127 5.820 1.00 91.62 203 ILE A CA 1
ATOM 1526 C C . ILE A 1 203 ? -2.632 4.977 4.307 1.00 91.62 203 ILE A C 1
ATOM 1528 O O . ILE A 1 203 ? -1.884 4.211 3.702 1.00 91.62 203 ILE A O 1
ATOM 1532 N N . GLY A 1 204 ? -3.580 5.685 3.688 1.00 86.00 204 GLY A N 1
ATOM 1533 C CA . GLY A 1 204 ? -3.775 5.635 2.234 1.00 86.00 204 GLY A CA 1
ATOM 1534 C C . GLY A 1 204 ? -4.053 4.224 1.694 1.00 86.00 204 GLY A C 1
ATOM 1535 O O . GLY A 1 204 ? -3.615 3.891 0.596 1.00 86.00 204 GLY A O 1
ATOM 1536 N N . GLY A 1 205 ? -4.717 3.372 2.485 1.00 87.00 205 GLY A N 1
ATOM 1537 C CA . GLY A 1 205 ? -5.002 1.973 2.140 1.00 87.00 205 GLY A CA 1
ATOM 1538 C C . GLY A 1 205 ? -3.825 1.002 2.311 1.00 87.00 205 GLY A C 1
ATOM 1539 O O . GLY A 1 205 ? -3.973 -0.185 2.027 1.00 87.00 205 GLY A O 1
ATOM 1540 N N . VAL A 1 206 ? -2.665 1.471 2.781 1.00 89.38 206 VAL A N 1
ATOM 1541 C CA . VAL A 1 206 ? -1.521 0.621 3.142 1.00 89.38 206 VAL A CA 1
ATOM 1542 C C . VAL A 1 206 ? -1.572 0.327 4.636 1.00 89.38 206 VAL A C 1
ATOM 1544 O O . VAL A 1 206 ? -1.698 1.247 5.442 1.00 89.38 206 VAL A O 1
ATOM 1547 N N . PHE A 1 207 ? -1.455 -0.947 5.004 1.00 94.19 207 PHE A N 1
ATOM 1548 C CA . PHE A 1 207 ? -1.385 -1.384 6.393 1.00 94.19 207 PHE A CA 1
ATOM 1549 C C . PHE A 1 207 ? 0.069 -1.348 6.853 1.00 94.19 207 PHE A C 1
ATOM 1551 O O . PHE A 1 207 ? 0.957 -1.825 6.153 1.00 94.19 207 PHE A O 1
ATOM 1558 N N . PHE A 1 208 ? 0.325 -0.817 8.038 1.00 95.38 208 PHE A N 1
ATOM 1559 C CA . PHE A 1 208 ? 1.648 -0.775 8.645 1.00 95.38 208 PHE A CA 1
ATOM 1560 C C . PHE A 1 208 ? 1.626 -1.617 9.914 1.00 95.38 208 PHE A C 1
ATOM 1562 O O . PHE A 1 208 ? 1.059 -1.210 10.928 1.00 95.38 208 PHE A O 1
ATOM 1569 N N . PHE A 1 209 ? 2.239 -2.796 9.832 1.00 96.75 209 PHE A N 1
ATOM 1570 C CA . PHE A 1 209 ? 2.369 -3.739 10.938 1.00 96.75 209 PHE A CA 1
ATOM 1571 C C . PHE A 1 209 ? 3.596 -3.377 11.763 1.00 96.75 209 PHE A C 1
ATOM 1573 O O . PHE A 1 209 ? 4.707 -3.329 11.234 1.00 96.75 209 PHE A O 1
ATOM 1580 N N . MET A 1 210 ? 3.407 -3.125 13.052 1.00 96.88 210 MET A N 1
ATOM 1581 C CA . MET A 1 210 ? 4.491 -2.826 13.984 1.00 96.88 210 MET A CA 1
ATOM 1582 C C . MET A 1 210 ? 4.809 -4.060 14.824 1.00 96.88 210 MET A C 1
ATOM 1584 O O . MET A 1 210 ? 3.906 -4.686 15.374 1.00 96.88 210 MET A O 1
ATOM 1588 N N . LYS A 1 211 ? 6.099 -4.403 14.914 1.00 94.88 211 LYS A N 1
ATOM 1589 C CA . LYS A 1 211 ? 6.612 -5.458 15.794 1.00 94.88 211 LYS A CA 1
ATOM 1590 C C . LYS A 1 211 ? 7.970 -5.054 16.360 1.00 94.88 211 LYS A C 1
ATOM 1592 O O . LYS A 1 211 ? 8.969 -4.996 15.633 1.00 94.88 211 LYS A O 1
ATOM 1597 N N . GLY A 1 212 ? 8.005 -4.724 17.647 1.00 93.25 212 GLY A N 1
ATOM 1598 C CA . GLY A 1 212 ? 9.139 -4.106 18.321 1.00 93.25 212 GLY A CA 1
ATOM 1599 C C . GLY A 1 212 ? 9.642 -2.887 17.548 1.00 93.25 212 GLY A C 1
ATOM 1600 O O . GLY A 1 212 ? 8.916 -1.929 17.279 1.00 93.25 212 GLY A O 1
ATOM 1601 N N . THR A 1 213 ? 10.895 -2.946 17.105 1.00 91.88 213 THR A N 1
ATOM 1602 C CA . THR A 1 213 ? 11.571 -1.848 16.395 1.00 91.88 213 THR A CA 1
ATOM 1603 C C . THR A 1 213 ? 11.268 -1.789 14.896 1.00 91.88 213 THR A C 1
ATOM 1605 O O . THR A 1 213 ? 11.707 -0.864 14.209 1.00 91.88 213 THR A O 1
ATOM 1608 N N . ARG A 1 214 ? 10.536 -2.775 14.360 1.00 90.25 214 ARG A N 1
ATOM 1609 C CA . ARG A 1 214 ? 10.227 -2.881 12.932 1.00 90.25 214 ARG A CA 1
ATOM 1610 C C . ARG A 1 214 ? 8.818 -2.408 12.636 1.00 90.25 214 ARG A C 1
ATOM 1612 O O . ARG A 1 214 ? 7.896 -2.618 13.420 1.00 90.25 214 ARG A O 1
ATOM 1619 N N . THR A 1 215 ? 8.681 -1.805 11.466 1.00 94.12 215 THR A N 1
ATOM 1620 C CA . THR A 1 215 ? 7.393 -1.469 10.876 1.00 94.12 215 THR A CA 1
ATOM 1621 C C . THR A 1 215 ? 7.414 -1.958 9.441 1.00 94.12 215 THR A C 1
ATOM 1623 O O . THR A 1 215 ? 8.315 -1.602 8.679 1.00 94.12 215 THR A O 1
ATOM 1626 N N . GLU A 1 216 ? 6.456 -2.802 9.089 1.00 90.38 216 GLU A N 1
ATOM 1627 C CA . GLU A 1 216 ? 6.381 -3.453 7.791 1.00 90.38 216 GLU A CA 1
ATOM 1628 C C . GLU A 1 216 ? 5.112 -3.003 7.060 1.00 90.38 216 GLU A C 1
ATOM 1630 O O . GLU A 1 216 ? 4.008 -3.163 7.586 1.00 90.38 216 GLU A O 1
ATOM 1635 N N . PRO A 1 217 ? 5.246 -2.415 5.860 1.00 90.75 217 PRO A N 1
ATOM 1636 C CA . PRO A 1 217 ? 4.104 -2.084 5.030 1.00 90.75 217 PRO A CA 1
ATOM 1637 C C . PRO A 1 217 ? 3.568 -3.363 4.382 1.00 90.75 217 PRO A C 1
ATOM 1639 O O . PRO A 1 217 ? 4.316 -4.133 3.776 1.00 90.75 217 PRO A O 1
ATOM 1642 N N . ALA A 1 218 ? 2.262 -3.557 4.456 1.00 86.62 218 ALA A N 1
ATOM 1643 C CA . ALA A 1 218 ? 1.551 -4.654 3.835 1.00 86.62 218 ALA A CA 1
ATOM 1644 C C . ALA A 1 218 ? 0.263 -4.155 3.191 1.00 86.62 218 ALA A C 1
ATOM 1646 O O . ALA A 1 218 ? -0.259 -3.081 3.493 1.00 86.62 218 ALA A O 1
ATOM 1647 N N . LEU A 1 219 ? -0.245 -4.955 2.266 1.00 84.06 219 LEU A N 1
ATOM 1648 C CA . LEU A 1 219 ? -1.522 -4.706 1.627 1.00 84.06 219 LEU A CA 1
ATOM 1649 C C . LEU A 1 219 ? -2.442 -5.836 1.996 1.00 84.06 219 LEU A C 1
ATOM 1651 O O . LEU A 1 219 ? -2.065 -7.003 1.885 1.00 84.06 219 LEU A O 1
ATOM 1655 N N . TRP A 1 220 ? -3.630 -5.454 2.428 1.00 87.62 220 TRP A N 1
ATOM 1656 C CA . TRP A 1 220 ? -4.674 -6.413 2.665 1.00 87.62 220 TRP A CA 1
ATOM 1657 C C . TRP A 1 220 ? -5.180 -6.950 1.329 1.00 87.62 220 TRP A C 1
ATOM 1659 O O . TRP A 1 220 ? -5.557 -6.190 0.436 1.00 87.62 220 TRP A O 1
ATOM 1669 N N . ARG A 1 221 ? -5.153 -8.270 1.195 1.00 80.44 221 ARG A N 1
ATOM 1670 C CA . ARG A 1 221 ? -5.800 -9.012 0.124 1.00 80.44 221 ARG A CA 1
ATOM 1671 C C . ARG A 1 221 ? -7.183 -9.396 0.613 1.00 80.44 221 ARG A C 1
ATOM 1673 O O . ARG A 1 221 ? -7.278 -10.219 1.522 1.00 80.44 221 ARG A O 1
ATOM 1680 N N . ARG A 1 222 ? -8.233 -8.866 -0.019 1.00 78.56 222 ARG A N 1
ATOM 1681 C CA . ARG A 1 222 ? -9.588 -9.318 0.299 1.00 78.56 222 ARG A CA 1
ATOM 1682 C C . ARG A 1 222 ? -9.732 -10.772 -0.127 1.00 78.56 222 ARG A C 1
ATOM 1684 O O . ARG A 1 222 ? -9.203 -11.199 -1.152 1.00 78.56 222 ARG A O 1
ATOM 1691 N N . GLU A 1 223 ? -10.490 -11.532 0.633 1.00 75.19 223 GLU A N 1
ATOM 1692 C CA . GLU A 1 223 ? -10.727 -12.956 0.405 1.00 75.19 223 GLU A CA 1
ATOM 1693 C C . GLU A 1 223 ? -11.469 -13.184 -0.921 1.00 75.19 223 GLU A C 1
ATOM 1695 O O . GLU A 1 223 ? -11.238 -14.174 -1.613 1.00 75.19 223 GLU A O 1
ATOM 1700 N N . ASP A 1 224 ? -12.296 -12.212 -1.314 1.00 72.06 224 ASP A N 1
ATOM 1701 C CA . ASP A 1 224 ? -13.007 -12.181 -2.591 1.00 72.06 224 ASP A CA 1
ATOM 1702 C C . ASP A 1 224 ? -12.169 -11.644 -3.766 1.00 72.06 224 ASP A C 1
ATOM 1704 O O . ASP A 1 224 ? -12.650 -11.672 -4.911 1.00 72.06 224 ASP A O 1
ATOM 1708 N N . ASP A 1 225 ? -10.946 -11.148 -3.516 1.00 74.06 225 ASP A N 1
ATOM 1709 C CA . ASP A 1 225 ? -10.098 -10.605 -4.574 1.00 74.06 225 ASP A CA 1
ATOM 1710 C C . ASP A 1 225 ? -9.659 -11.729 -5.517 1.00 74.06 225 ASP A C 1
ATOM 1712 O O . ASP A 1 225 ? -9.051 -12.725 -5.092 1.00 74.06 225 ASP A O 1
ATOM 1716 N N . PRO A 1 226 ? -9.939 -11.587 -6.825 1.00 76.25 226 PRO A N 1
ATOM 1717 C CA . PRO A 1 226 ? -9.565 -12.601 -7.781 1.00 76.25 226 PRO A CA 1
ATOM 1718 C C . PRO A 1 226 ? -8.045 -12.693 -7.894 1.00 76.25 226 PRO A C 1
ATOM 1720 O O . PRO A 1 226 ? -7.326 -11.696 -7.883 1.00 76.25 226 PRO A O 1
ATOM 1723 N N . LEU A 1 227 ? -7.554 -13.907 -8.105 1.00 78.69 227 LEU A N 1
ATOM 1724 C CA . LEU A 1 227 ? -6.187 -14.120 -8.553 1.00 78.69 227 LEU A CA 1
ATOM 1725 C C . LEU A 1 227 ? -6.026 -13.517 -9.952 1.00 78.69 227 LEU A C 1
ATOM 1727 O O . LEU A 1 227 ? -6.729 -13.883 -10.895 1.00 78.69 227 LEU A O 1
ATOM 1731 N N . HIS A 1 228 ? -5.086 -12.597 -10.102 1.00 80.56 228 HIS A N 1
ATOM 1732 C CA . HIS A 1 228 ? -4.731 -12.008 -11.380 1.00 80.56 228 HIS A CA 1
ATOM 1733 C C . HIS A 1 228 ? -3.664 -12.854 -12.068 1.00 80.56 228 HIS A C 1
ATOM 1735 O O . HIS A 1 228 ? -2.569 -13.034 -11.540 1.00 80.56 228 HIS A O 1
ATOM 1741 N N . VAL A 1 229 ? -3.966 -13.331 -13.272 1.00 88.00 229 VAL A N 1
ATOM 1742 C CA . VAL A 1 229 ? -3.009 -13.980 -14.169 1.00 88.00 229 VAL A CA 1
ATOM 1743 C C . VAL A 1 229 ? -2.611 -12.962 -15.230 1.00 88.00 229 VAL A C 1
ATOM 1745 O O . VAL A 1 229 ? -3.350 -12.697 -16.177 1.00 88.00 229 VAL A O 1
ATOM 1748 N N . LEU A 1 230 ? -1.447 -12.356 -15.033 1.00 90.31 230 LEU A N 1
ATOM 1749 C CA . LEU A 1 230 ? -0.912 -11.294 -15.870 1.00 90.31 230 LEU A CA 1
ATOM 1750 C C . LEU A 1 230 ? -0.036 -11.884 -16.968 1.00 90.31 230 LEU A C 1
ATOM 1752 O O . LEU A 1 230 ? 0.931 -12.600 -16.693 1.00 90.31 230 LEU A O 1
ATOM 1756 N N . LEU A 1 231 ? -0.377 -11.560 -18.206 1.00 92.50 231 LEU A N 1
ATOM 1757 C CA . LEU A 1 231 ? 0.226 -12.093 -19.415 1.00 92.50 231 LEU A CA 1
ATOM 1758 C C . LEU A 1 231 ? 1.031 -11.009 -20.124 1.00 92.50 231 LEU A C 1
ATOM 1760 O O . LEU A 1 231 ? 0.528 -9.918 -20.378 1.00 92.50 231 LEU A O 1
ATOM 1764 N N . VAL A 1 232 ? 2.279 -11.327 -20.464 1.00 92.94 232 VAL A N 1
ATOM 1765 C CA . VAL A 1 232 ? 3.131 -10.484 -21.306 1.00 92.94 232 VAL A CA 1
ATOM 1766 C C . VAL A 1 232 ? 3.382 -11.231 -22.610 1.00 92.94 232 VAL A C 1
ATOM 1768 O O . VAL A 1 232 ? 4.021 -12.295 -22.573 1.00 92.94 232 VAL A O 1
ATOM 1771 N N . PRO A 1 233 ? 2.907 -10.713 -23.754 1.00 91.56 233 PRO A N 1
ATOM 1772 C CA . PRO A 1 233 ? 3.137 -11.361 -25.033 1.00 91.56 233 PRO A CA 1
ATOM 1773 C C . PRO A 1 233 ? 4.621 -11.304 -25.407 1.00 91.56 233 PRO A C 1
ATOM 1775 O O . PRO A 1 233 ? 5.400 -10.485 -24.905 1.00 91.56 233 PRO A O 1
ATOM 1778 N N . LEU A 1 234 ? 5.026 -12.219 -26.280 1.00 88.31 234 LEU A N 1
ATOM 1779 C CA . LEU A 1 234 ? 6.337 -12.176 -26.900 1.00 88.31 234 LEU A CA 1
ATOM 1780 C C . LEU A 1 234 ? 6.447 -10.929 -27.781 1.00 88.31 234 LEU A C 1
ATOM 1782 O O . LEU A 1 234 ? 5.619 -10.706 -28.657 1.00 88.31 234 LEU A O 1
ATOM 1786 N N . PHE A 1 235 ? 7.495 -10.141 -27.555 1.00 89.81 235 PHE A N 1
ATOM 1787 C CA . PHE A 1 235 ? 7.823 -8.993 -28.390 1.00 89.81 235 PHE A CA 1
ATOM 1788 C C . PHE A 1 235 ? 8.820 -9.412 -29.474 1.00 89.81 235 PHE A C 1
ATOM 1790 O O . PHE A 1 235 ? 9.911 -9.881 -29.151 1.00 89.81 235 PHE A O 1
ATOM 1797 N N . GLU A 1 236 ? 8.450 -9.240 -30.745 1.00 85.38 236 GLU A N 1
ATOM 1798 C CA . GLU A 1 236 ? 9.251 -9.671 -31.905 1.00 85.38 236 GLU A CA 1
ATOM 1799 C C . GLU A 1 236 ? 10.111 -8.542 -32.524 1.00 85.38 236 GLU A C 1
ATOM 1801 O O . GLU A 1 236 ? 10.795 -8.758 -33.524 1.00 85.38 236 GLU A O 1
ATOM 1806 N N . GLY A 1 237 ? 10.106 -7.337 -31.940 1.00 89.94 237 GLY A N 1
ATOM 1807 C CA . GLY A 1 237 ? 10.880 -6.180 -32.412 1.00 89.94 237 GLY A CA 1
ATOM 1808 C C . GLY A 1 237 ? 12.262 -6.010 -31.760 1.00 89.94 237 GLY A C 1
ATOM 1809 O O . GLY A 1 237 ? 12.667 -6.775 -30.886 1.00 89.94 237 GLY A O 1
ATOM 1810 N N . ASP A 1 238 ? 12.989 -4.956 -32.160 1.00 93.69 238 ASP A N 1
ATOM 1811 C CA . ASP A 1 238 ? 14.238 -4.538 -31.498 1.00 93.69 238 ASP A CA 1
ATOM 1812 C C . ASP A 1 238 ? 13.907 -3.863 -30.149 1.00 93.69 238 ASP A C 1
ATOM 1814 O O . ASP A 1 238 ? 13.336 -2.770 -30.155 1.00 93.69 238 ASP A O 1
ATOM 1818 N N . PRO A 1 239 ? 14.278 -4.446 -28.990 1.00 92.88 239 PRO A N 1
ATOM 1819 C CA . PRO A 1 239 ? 13.982 -3.863 -27.678 1.00 92.88 239 PRO A CA 1
ATOM 1820 C C . PRO A 1 239 ? 14.718 -2.539 -27.426 1.00 92.88 239 PRO A C 1
ATOM 1822 O O . PRO A 1 239 ? 14.420 -1.844 -26.460 1.00 92.88 239 PRO A O 1
ATOM 1825 N N . ALA A 1 240 ? 15.694 -2.182 -28.268 1.00 93.75 240 ALA A N 1
ATOM 1826 C CA . ALA A 1 240 ? 16.369 -0.890 -28.229 1.00 93.75 240 ALA A CA 1
ATOM 1827 C C . ALA A 1 240 ? 15.608 0.223 -28.979 1.00 93.75 240 ALA A C 1
ATOM 1829 O O . ALA A 1 240 ? 16.107 1.346 -29.068 1.00 93.75 240 ALA A O 1
ATOM 1830 N N . GLN A 1 241 ? 14.434 -0.068 -29.544 1.00 92.12 241 GLN A N 1
ATOM 1831 C CA . GLN A 1 241 ? 13.570 0.899 -30.224 1.00 92.12 241 GLN A CA 1
ATOM 1832 C C . GLN A 1 241 ? 12.271 1.118 -29.446 1.00 92.12 241 GLN A C 1
ATOM 1834 O O . GLN A 1 241 ? 11.940 0.364 -28.534 1.00 92.12 241 GLN A O 1
ATOM 1839 N N . ALA A 1 242 ? 11.553 2.194 -29.777 1.00 89.25 242 ALA A N 1
ATOM 1840 C CA . ALA A 1 242 ? 10.223 2.424 -29.230 1.00 89.25 242 ALA A CA 1
ATOM 1841 C C . ALA A 1 242 ? 9.286 1.295 -29.686 1.00 89.25 242 ALA A C 1
ATOM 1843 O O . ALA A 1 242 ? 9.134 1.109 -30.898 1.00 89.25 242 ALA A O 1
ATOM 1844 N N . PRO A 1 243 ? 8.669 0.540 -28.763 1.00 89.88 243 PRO A N 1
ATOM 1845 C CA . PRO A 1 243 ? 7.655 -0.419 -29.155 1.00 89.88 243 PRO A CA 1
ATOM 1846 C C . PRO A 1 243 ? 6.420 0.331 -29.689 1.00 89.88 243 PRO A C 1
ATOM 1848 O O . PRO A 1 243 ? 6.093 1.407 -29.177 1.00 89.88 243 PRO A O 1
ATOM 1851 N N . PRO A 1 244 ? 5.718 -0.217 -30.698 1.00 89.31 244 PRO A N 1
ATOM 1852 C CA . PRO A 1 244 ? 4.377 0.234 -31.063 1.00 89.31 244 PRO A CA 1
ATOM 1853 C C . PRO A 1 244 ? 3.439 0.300 -29.849 1.00 89.31 244 PRO A C 1
ATOM 1855 O O . PRO A 1 244 ? 3.627 -0.423 -28.870 1.00 89.31 244 PRO A O 1
ATOM 1858 N N . GLY A 1 245 ? 2.417 1.156 -29.909 1.00 84.62 245 GLY A N 1
ATOM 1859 C CA . GLY A 1 245 ? 1.501 1.369 -28.779 1.00 84.62 245 GLY A CA 1
ATOM 1860 C C . GLY A 1 245 ? 0.765 0.104 -28.320 1.00 84.62 245 GLY A C 1
ATOM 1861 O O . GLY A 1 245 ? 0.485 -0.027 -27.133 1.00 84.62 245 GLY A O 1
ATOM 1862 N N . ASP A 1 246 ? 0.527 -0.823 -29.245 1.00 87.06 246 ASP A N 1
ATOM 1863 C CA . ASP A 1 246 ? -0.161 -2.110 -29.090 1.00 87.06 246 ASP A CA 1
ATOM 1864 C C . ASP A 1 246 ? 0.803 -3.304 -28.943 1.00 87.06 246 ASP A C 1
ATOM 1866 O O . ASP A 1 246 ? 0.379 -4.455 -28.870 1.00 87.06 246 ASP A O 1
ATOM 1870 N N . ALA A 1 247 ? 2.118 -3.067 -28.869 1.00 87.38 247 ALA A N 1
ATOM 1871 C CA . ALA A 1 247 ? 3.135 -4.124 -28.897 1.00 87.38 247 ALA A CA 1
ATOM 1872 C C . ALA A 1 247 ? 3.048 -5.144 -27.749 1.00 87.38 247 ALA A C 1
ATOM 1874 O O . ALA A 1 247 ? 3.660 -6.212 -27.825 1.00 87.38 247 ALA A O 1
ATOM 1875 N N . PHE A 1 248 ? 2.341 -4.796 -26.673 1.00 90.06 248 PHE A N 1
ATOM 1876 C CA . PHE A 1 248 ? 2.141 -5.650 -25.505 1.00 90.06 248 PHE A CA 1
ATOM 1877 C C . PHE A 1 248 ? 0.677 -6.041 -25.279 1.00 90.06 248 PHE A C 1
ATOM 1879 O O . PHE A 1 248 ? 0.351 -6.599 -24.228 1.00 90.06 248 PHE A O 1
ATOM 1886 N N . ASP A 1 249 ? -0.187 -5.799 -26.263 1.00 89.31 249 ASP A N 1
ATOM 1887 C CA . ASP A 1 249 ? -1.554 -6.293 -26.232 1.00 89.31 249 ASP A CA 1
ATOM 1888 C C . ASP A 1 249 ? -1.554 -7.807 -26.444 1.00 89.31 249 ASP A C 1
ATOM 1890 O O . ASP A 1 249 ? -0.872 -8.349 -27.317 1.00 89.31 249 ASP A O 1
ATOM 1894 N N . VAL A 1 250 ? -2.304 -8.518 -25.604 1.00 88.19 250 VAL A N 1
ATOM 1895 C CA . VAL A 1 250 ? -2.421 -9.974 -25.706 1.00 88.19 250 VAL A CA 1
ATOM 1896 C C . VAL A 1 250 ? -3.481 -10.296 -26.758 1.00 88.19 250 VAL A C 1
ATOM 1898 O O . VAL A 1 250 ? -4.629 -9.874 -26.593 1.00 88.19 250 VAL A O 1
ATOM 1901 N N . PRO A 1 251 ? -3.140 -11.053 -27.818 1.00 87.81 251 PRO A N 1
ATOM 1902 C CA . PRO A 1 251 ? -4.112 -11.454 -28.825 1.00 87.81 251 PRO A CA 1
ATOM 1903 C C . PRO A 1 251 ? -5.292 -12.232 -28.210 1.00 87.81 251 PRO A C 1
ATOM 1905 O O . PRO A 1 251 ? -5.065 -13.063 -27.321 1.00 87.81 251 PRO A O 1
ATOM 1908 N N . PRO A 1 252 ? -6.542 -12.010 -28.666 1.00 87.94 252 PRO A N 1
ATOM 1909 C CA . PRO A 1 252 ? -7.722 -12.657 -28.086 1.00 87.94 252 PRO A CA 1
ATOM 1910 C C . PRO A 1 252 ? -7.664 -14.191 -28.085 1.00 87.94 252 PRO A C 1
ATOM 1912 O O . PRO A 1 252 ? -8.080 -14.818 -27.121 1.00 87.94 252 PRO A O 1
ATOM 1915 N N . ASP A 1 253 ? -7.085 -14.802 -29.120 1.00 88.62 253 ASP A N 1
ATOM 1916 C CA . ASP A 1 253 ? -6.919 -16.255 -29.234 1.00 88.62 253 ASP A CA 1
ATOM 1917 C C . ASP A 1 253 ? -5.962 -16.826 -28.176 1.00 88.62 253 ASP A C 1
ATOM 1919 O O . ASP A 1 253 ? -6.218 -17.884 -27.595 1.00 88.62 253 ASP A O 1
ATOM 1923 N N . VAL A 1 254 ? -4.873 -16.108 -27.883 1.00 87.81 254 VAL A N 1
ATOM 1924 C CA . VAL A 1 254 ? -3.946 -16.459 -26.799 1.00 87.81 254 VAL A CA 1
ATOM 1925 C C . VAL A 1 254 ? -4.638 -16.312 -25.448 1.00 87.81 254 VAL A C 1
ATOM 1927 O O . VAL A 1 254 ? -4.505 -17.194 -24.599 1.00 87.81 254 VAL A O 1
ATOM 1930 N N . LEU A 1 255 ? -5.392 -15.226 -25.254 1.00 88.81 255 LEU A N 1
ATOM 1931 C CA . LEU A 1 255 ? -6.142 -14.992 -24.024 1.00 88.81 255 LEU A CA 1
ATOM 1932 C C . LEU A 1 255 ? -7.153 -16.118 -23.769 1.00 88.81 255 LEU A C 1
ATOM 1934 O O . LEU A 1 255 ? -7.119 -16.718 -22.697 1.00 88.81 255 LEU A O 1
ATOM 1938 N N . ASP A 1 256 ? -7.977 -16.461 -24.762 1.00 88.75 256 ASP A N 1
ATOM 1939 C CA . ASP A 1 256 ? -8.977 -17.533 -24.675 1.00 88.75 256 ASP A CA 1
ATOM 1940 C C . ASP A 1 256 ? -8.328 -18.890 -24.375 1.00 88.75 256 ASP A C 1
ATOM 1942 O O . ASP A 1 256 ? -8.800 -19.648 -23.521 1.00 88.75 256 ASP A O 1
ATOM 1946 N N . SER A 1 257 ? -7.198 -19.188 -25.027 1.00 89.00 257 SER A N 1
ATOM 1947 C CA . SER A 1 257 ? -6.450 -20.418 -24.770 1.00 89.00 257 SER A CA 1
ATOM 1948 C C . SER A 1 257 ? -5.924 -20.483 -23.336 1.00 89.00 257 SER A C 1
ATOM 1950 O O . SER A 1 257 ? -5.980 -21.547 -22.717 1.00 89.00 257 SER A O 1
ATOM 1952 N N . VAL A 1 258 ? -5.398 -19.378 -22.797 1.00 89.19 258 VAL A N 1
ATOM 1953 C CA . VAL A 1 258 ? -4.913 -19.329 -21.410 1.00 89.19 258 VAL A CA 1
ATOM 1954 C C . VAL A 1 258 ? -6.075 -19.444 -20.435 1.00 89.19 258 VAL A C 1
ATOM 1956 O O . VAL A 1 258 ? -5.979 -20.220 -19.489 1.00 89.19 258 VAL A O 1
ATOM 1959 N N . VAL A 1 259 ? -7.179 -18.731 -20.673 1.00 88.62 259 VAL A N 1
ATOM 1960 C CA . VAL A 1 259 ? -8.392 -18.824 -19.848 1.00 88.62 259 VAL A CA 1
ATOM 1961 C C . VAL A 1 259 ? -8.857 -20.275 -19.755 1.00 88.62 259 VAL A C 1
ATOM 1963 O O . VAL A 1 259 ? -9.067 -20.761 -18.648 1.00 88.62 259 VAL A O 1
ATOM 1966 N N . GLY A 1 260 ? -8.913 -21.006 -20.873 1.00 87.44 260 GLY A N 1
ATOM 1967 C CA . GLY A 1 260 ? -9.271 -22.427 -20.869 1.00 87.44 260 GLY A CA 1
ATOM 1968 C C . GLY A 1 260 ? -8.352 -23.295 -19.998 1.00 87.44 260 GLY A C 1
ATOM 1969 O O . GLY A 1 260 ? -8.831 -24.158 -19.264 1.00 87.44 260 GLY A O 1
ATOM 1970 N N . VAL A 1 261 ? -7.037 -23.051 -20.030 1.00 87.19 261 VAL A N 1
ATOM 1971 C CA . VAL A 1 261 ? -6.056 -23.792 -19.214 1.00 87.19 261 VAL A CA 1
ATOM 1972 C C . VAL A 1 261 ? -6.172 -23.445 -17.728 1.00 87.19 261 VAL A C 1
ATOM 1974 O O . VAL A 1 261 ? -6.127 -24.339 -16.880 1.00 87.19 261 VAL A O 1
ATOM 1977 N N . VAL A 1 262 ? -6.312 -22.159 -17.399 1.00 87.19 262 VAL A N 1
ATOM 1978 C CA . VAL A 1 262 ? -6.391 -21.689 -16.010 1.00 87.19 262 VAL A CA 1
ATOM 1979 C C . VAL A 1 262 ? -7.713 -22.134 -15.375 1.00 87.19 262 VAL A C 1
ATOM 1981 O O . VAL A 1 262 ? -7.693 -22.657 -14.265 1.00 87.19 262 VAL A O 1
ATOM 1984 N N . GLU A 1 263 ? -8.841 -22.018 -16.081 1.00 83.25 263 GLU A N 1
ATOM 1985 C CA . GLU A 1 263 ? -10.149 -22.501 -15.610 1.00 83.25 263 GLU A CA 1
ATOM 1986 C C . GLU A 1 263 ? -10.154 -24.013 -15.358 1.00 83.25 263 GLU A C 1
ATOM 1988 O O . GLU A 1 263 ? -10.733 -24.470 -14.377 1.00 83.25 263 GLU A O 1
ATOM 1993 N N . ALA A 1 264 ? -9.462 -24.801 -16.186 1.00 85.50 264 ALA A N 1
ATOM 1994 C CA . ALA A 1 264 ? -9.319 -26.240 -15.961 1.00 85.50 264 ALA A CA 1
ATOM 1995 C C . ALA A 1 264 ? -8.433 -26.589 -14.749 1.00 85.50 264 ALA A C 1
ATOM 1997 O O . ALA A 1 264 ? -8.497 -27.713 -14.251 1.00 85.50 264 ALA A O 1
ATOM 1998 N N . SER A 1 265 ? -7.603 -25.649 -14.288 1.00 81.56 265 SER A N 1
ATOM 1999 C CA . SER A 1 265 ? -6.596 -25.867 -13.241 1.00 81.56 265 SER A CA 1
ATOM 2000 C C . SER A 1 265 ? -6.940 -25.199 -11.906 1.00 81.56 265 SER A C 1
ATOM 2002 O O . SER A 1 265 ? -6.211 -25.386 -10.931 1.00 81.56 265 SER A O 1
ATOM 2004 N N . ARG A 1 266 ? -8.004 -24.390 -11.844 1.00 78.81 266 ARG A N 1
ATOM 2005 C CA . ARG A 1 266 ? -8.353 -23.627 -10.640 1.00 78.81 266 ARG A CA 1
ATOM 2006 C C . ARG A 1 266 ? -9.007 -24.494 -9.570 1.00 78.81 266 ARG A C 1
ATOM 2008 O O . ARG A 1 266 ? -9.717 -25.453 -9.870 1.00 78.81 266 ARG A O 1
ATOM 2015 N N . LEU A 1 267 ? -8.802 -24.113 -8.313 1.00 77.69 267 LEU A N 1
ATOM 2016 C CA . LEU A 1 267 ? -9.528 -24.687 -7.186 1.00 77.69 267 LEU A CA 1
ATOM 2017 C C . LEU A 1 267 ? -10.992 -24.208 -7.180 1.00 77.69 267 LEU A C 1
ATOM 2019 O O . LEU A 1 267 ? -11.353 -23.179 -7.762 1.00 77.69 267 LEU A O 1
ATOM 2023 N N . LEU A 1 268 ? -11.864 -25.014 -6.569 1.00 74.00 268 LEU A N 1
ATOM 2024 C CA . LEU A 1 268 ? -13.283 -24.694 -6.434 1.00 74.00 268 LEU A CA 1
ATOM 2025 C C . LEU A 1 268 ? -13.458 -23.532 -5.450 1.00 74.00 268 LEU A C 1
ATOM 2027 O O . LEU A 1 268 ? -13.291 -23.715 -4.250 1.00 74.00 268 LEU A O 1
ATOM 2031 N N . GLY A 1 269 ? -13.871 -22.374 -5.964 1.00 67.69 269 GLY A N 1
ATOM 2032 C CA . GLY A 1 269 ? -14.115 -21.160 -5.174 1.00 67.69 269 GLY A CA 1
ATOM 2033 C C . GLY A 1 269 ? -13.265 -19.977 -5.631 1.00 67.69 269 GLY A C 1
ATOM 2034 O O . GLY A 1 269 ? -13.725 -18.839 -5.577 1.00 67.69 269 GLY A O 1
ATOM 2035 N N . GLU A 1 270 ? -12.088 -20.242 -6.194 1.00 71.81 270 GLU A N 1
ATOM 2036 C CA . GLU A 1 270 ? -11.171 -19.217 -6.678 1.00 71.81 270 GLU A CA 1
ATOM 2037 C C . GLU A 1 270 ? -11.751 -18.467 -7.875 1.00 71.81 270 GLU A C 1
ATOM 2039 O O . GLU A 1 270 ? -12.127 -19.051 -8.900 1.00 71.81 270 GLU A O 1
ATOM 2044 N N . ARG A 1 271 ? -11.768 -17.139 -7.752 1.00 75.88 271 ARG A N 1
ATOM 2045 C CA . ARG A 1 271 ? -12.033 -16.218 -8.854 1.00 75.88 271 ARG A CA 1
ATOM 2046 C C . ARG A 1 271 ? -10.708 -15.872 -9.515 1.00 75.88 271 ARG A C 1
ATOM 2048 O O . ARG A 1 271 ? -9.736 -15.565 -8.830 1.00 75.88 271 ARG A O 1
ATOM 2055 N N . LEU A 1 272 ? -10.667 -15.900 -10.840 1.00 79.75 272 LEU A N 1
ATOM 2056 C CA . LEU A 1 272 ? -9.477 -15.572 -11.617 1.00 79.75 272 LEU A CA 1
ATOM 2057 C C . LEU A 1 272 ? -9.783 -14.438 -12.585 1.00 79.75 272 LEU A C 1
ATOM 2059 O O . LEU A 1 272 ? -10.870 -14.359 -13.157 1.00 79.75 272 LEU A O 1
ATOM 2063 N N . ARG A 1 273 ? -8.807 -13.556 -12.778 1.00 83.56 273 ARG A N 1
ATOM 2064 C CA . ARG A 1 273 ? -8.822 -12.522 -13.810 1.00 83.56 273 ARG A CA 1
ATOM 2065 C C . ARG A 1 273 ? -7.568 -12.657 -14.650 1.00 83.56 273 ARG A C 1
ATOM 2067 O O . ARG A 1 273 ? -6.469 -12.374 -14.182 1.00 83.56 273 ARG A O 1
ATOM 2074 N N . VAL A 1 274 ? -7.736 -13.091 -15.890 1.00 88.00 274 VAL A N 1
ATOM 2075 C CA . VAL A 1 274 ? -6.646 -13.162 -16.865 1.00 88.00 274 VAL A CA 1
ATOM 2076 C C . VAL A 1 274 ? -6.595 -11.844 -17.634 1.00 88.00 274 VAL A C 1
ATOM 2078 O O . VAL A 1 274 ? -7.633 -11.343 -18.060 1.00 88.00 274 VAL A O 1
ATOM 2081 N N . GLY A 1 275 ? -5.410 -11.260 -17.797 1.00 88.31 275 GLY A N 1
ATOM 2082 C CA . GLY A 1 275 ? -5.266 -9.993 -18.512 1.00 88.31 275 GLY A CA 1
ATOM 2083 C C . GLY A 1 275 ? -3.820 -9.540 -18.665 1.00 88.31 275 GLY A C 1
ATOM 2084 O O . GLY A 1 275 ? -2.887 -10.291 -18.391 1.00 88.31 275 GLY A O 1
ATOM 2085 N N . THR A 1 276 ? -3.629 -8.300 -19.108 1.00 88.19 276 THR A N 1
ATOM 2086 C CA . THR A 1 276 ? -2.304 -7.681 -19.228 1.00 88.19 276 THR A CA 1
ATOM 2087 C C . THR A 1 276 ? -1.876 -7.040 -17.908 1.00 88.19 276 THR A C 1
ATOM 2089 O O . THR A 1 276 ? -2.721 -6.610 -17.113 1.00 88.19 276 THR A O 1
ATOM 2092 N N . PRO A 1 277 ? -0.566 -6.969 -17.620 1.00 88.88 277 PRO A N 1
ATOM 2093 C CA . PRO A 1 277 ? -0.097 -6.194 -16.488 1.00 88.88 277 PRO A CA 1
ATOM 2094 C C . PRO A 1 277 ? -0.248 -4.698 -16.740 1.00 88.88 277 PRO A C 1
ATOM 2096 O O . PRO A 1 277 ? -0.292 -4.223 -17.874 1.00 88.88 277 PRO A O 1
ATOM 2099 N N . ARG A 1 278 ? -0.235 -3.925 -15.655 1.00 86.88 278 ARG A N 1
ATOM 2100 C CA . ARG A 1 278 ? -0.128 -2.473 -15.760 1.00 86.88 278 ARG A CA 1
ATOM 2101 C C . ARG A 1 278 ? 1.293 -2.094 -16.181 1.00 86.88 278 ARG A C 1
ATOM 2103 O O . ARG A 1 278 ? 2.251 -2.397 -15.466 1.00 86.88 278 ARG A O 1
ATOM 2110 N N . TYR A 1 279 ? 1.409 -1.402 -17.310 1.00 89.62 279 TYR A N 1
ATOM 2111 C CA . TYR A 1 279 ? 2.656 -0.796 -17.769 1.00 89.62 279 TYR A CA 1
ATOM 2112 C C . TYR A 1 279 ? 2.758 0.631 -17.227 1.00 89.62 279 TYR A C 1
ATOM 2114 O O . TYR A 1 279 ? 2.017 1.524 -17.636 1.00 89.62 279 TYR A O 1
ATOM 2122 N N . HIS A 1 280 ? 3.661 0.833 -16.272 1.00 89.62 280 HIS A N 1
ATOM 2123 C CA . HIS A 1 280 ? 3.965 2.137 -15.695 1.00 89.62 280 HIS A CA 1
ATOM 2124 C C . HIS A 1 280 ? 4.875 2.897 -16.654 1.00 89.62 280 HIS A C 1
ATOM 2126 O O . HIS A 1 280 ? 6.053 2.564 -16.810 1.00 89.62 280 HIS A O 1
ATOM 2132 N N . ARG A 1 281 ? 4.285 3.881 -17.335 1.00 92.06 281 ARG A N 1
ATOM 2133 C CA . ARG A 1 281 ? 4.972 4.764 -18.275 1.00 92.06 281 ARG A CA 1
ATOM 2134 C C . ARG A 1 281 ? 5.711 5.858 -17.519 1.00 92.06 281 ARG A C 1
ATOM 2136 O O . ARG A 1 281 ? 5.148 6.464 -16.608 1.00 92.06 281 ARG A O 1
ATOM 2143 N N . PHE A 1 282 ? 6.960 6.096 -17.893 1.00 94.69 282 PHE A N 1
ATOM 2144 C CA . PHE A 1 282 ? 7.783 7.146 -17.304 1.00 94.69 282 PHE A CA 1
ATOM 2145 C C . P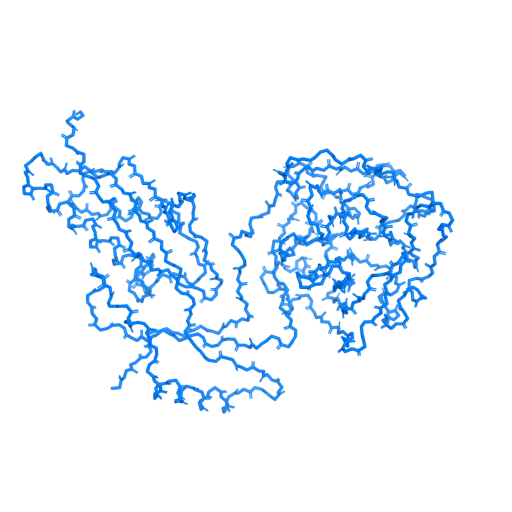HE A 1 282 ? 8.749 7.729 -18.334 1.00 94.69 282 PHE A C 1
ATOM 2147 O O . PHE A 1 282 ? 9.078 7.080 -19.330 1.00 94.69 282 PHE A O 1
ATOM 2154 N N . GLY A 1 283 ? 9.191 8.955 -18.075 1.00 96.50 283 GLY A N 1
ATOM 2155 C CA . GLY A 1 283 ? 10.193 9.660 -18.857 1.00 96.50 283 GLY A CA 1
ATOM 2156 C C . GLY A 1 283 ? 11.563 9.656 -18.183 1.00 96.50 283 GLY A C 1
ATOM 2157 O O . GLY A 1 283 ? 11.670 9.585 -16.955 1.00 96.50 283 GLY A O 1
ATOM 2158 N N . ILE A 1 284 ? 12.616 9.766 -18.991 1.00 97.69 284 ILE A N 1
ATOM 2159 C CA . ILE A 1 284 ? 14.000 9.934 -18.530 1.00 97.69 284 ILE A CA 1
ATOM 2160 C C . ILE A 1 284 ? 14.570 11.198 -19.165 1.00 97.69 284 ILE A C 1
ATOM 2162 O O . ILE A 1 284 ? 14.560 11.319 -20.388 1.00 97.69 284 ILE A O 1
ATOM 2166 N N . ALA A 1 285 ? 15.141 12.098 -18.367 1.00 97.06 285 ALA A N 1
ATOM 2167 C CA . ALA A 1 285 ? 16.079 13.088 -18.884 1.00 97.06 285 ALA A CA 1
ATOM 2168 C C . ALA A 1 285 ? 17.479 12.787 -18.361 1.00 97.06 285 ALA A C 1
ATOM 2170 O O . ALA A 1 285 ? 17.668 12.541 -17.168 1.00 97.06 285 ALA A O 1
ATOM 2171 N N . ALA A 1 286 ? 18.457 12.785 -19.260 1.00 97.38 286 ALA A N 1
ATOM 2172 C CA . ALA A 1 286 ? 19.843 12.525 -18.915 1.00 97.38 286 ALA A CA 1
ATOM 2173 C C . ALA A 1 286 ? 20.777 13.468 -19.671 1.00 97.38 286 ALA A C 1
ATOM 2175 O O . ALA A 1 286 ? 20.614 13.691 -20.872 1.00 97.38 286 ALA A O 1
ATOM 2176 N N . THR A 1 287 ? 21.785 13.974 -18.967 1.00 97.44 287 THR A N 1
ATOM 2177 C CA . THR A 1 287 ? 22.873 14.767 -19.543 1.00 97.44 287 THR A CA 1
ATOM 2178 C C . THR A 1 287 ? 24.125 13.901 -19.619 1.00 97.44 287 THR A C 1
ATOM 2180 O O . THR A 1 287 ? 24.710 13.548 -18.591 1.00 97.44 287 THR A O 1
ATOM 2183 N N . VAL A 1 288 ? 24.523 13.549 -20.842 1.00 97.00 288 VAL A N 1
ATOM 2184 C CA . VAL A 1 288 ? 25.653 12.659 -21.141 1.00 97.00 288 VAL A CA 1
ATOM 2185 C C . VAL A 1 288 ? 26.784 13.412 -21.829 1.00 97.00 288 VAL A C 1
ATOM 2187 O O . VAL A 1 288 ? 26.555 14.353 -22.586 1.00 97.00 288 VAL A O 1
ATOM 2190 N N . ARG A 1 289 ? 28.019 12.976 -21.594 1.00 95.44 289 ARG A N 1
ATOM 2191 C CA . ARG A 1 289 ? 29.224 13.537 -22.207 1.00 95.44 289 ARG A CA 1
ATOM 2192 C C . ARG A 1 289 ? 29.783 12.581 -23.254 1.00 95.44 289 ARG A C 1
ATOM 2194 O O . ARG A 1 289 ? 29.995 11.409 -22.933 1.00 95.44 289 ARG A O 1
ATOM 2201 N N . PRO A 1 290 ? 30.062 13.054 -24.476 1.00 95.44 290 PRO A N 1
ATOM 2202 C CA . PRO A 1 290 ? 30.747 12.267 -25.485 1.00 95.44 290 PRO A CA 1
ATOM 2203 C C . PRO A 1 290 ? 32.261 12.250 -25.219 1.00 95.44 290 PRO A C 1
ATOM 2205 O O . PRO A 1 290 ? 32.800 13.041 -24.440 1.00 95.44 290 PRO A O 1
ATOM 2208 N N . TRP A 1 291 ? 32.981 11.372 -25.914 1.00 92.25 291 TRP A N 1
ATOM 2209 C CA . TRP A 1 291 ? 34.451 11.357 -25.886 1.00 92.25 291 TRP A CA 1
ATOM 2210 C C . TRP A 1 291 ? 35.093 12.545 -26.608 1.00 92.25 291 TRP A C 1
ATOM 2212 O O . TRP A 1 291 ? 36.203 12.942 -26.256 1.00 92.25 291 TRP A O 1
ATOM 2222 N N . SER A 1 292 ? 34.403 13.111 -27.601 1.00 91.94 292 SER A N 1
ATOM 2223 C CA . SER A 1 292 ? 34.846 14.280 -28.361 1.00 91.94 292 SER A CA 1
ATOM 2224 C C . SER A 1 292 ? 33.680 15.230 -28.642 1.00 91.94 292 SER A C 1
ATOM 2226 O O . SER A 1 292 ? 32.521 14.817 -28.701 1.00 91.94 292 SER A O 1
ATOM 2228 N N . SER A 1 293 ? 33.990 16.506 -28.868 1.00 90.62 293 SER A N 1
ATOM 2229 C CA . SER A 1 293 ? 33.012 17.535 -29.233 1.00 90.62 293 SER A CA 1
ATOM 2230 C C . SER A 1 293 ? 32.573 17.466 -30.704 1.00 90.62 293 SER A C 1
ATOM 2232 O O . SER A 1 293 ? 31.757 18.281 -31.136 1.00 90.62 293 SER A O 1
ATOM 2234 N N . ALA A 1 294 ? 33.051 16.497 -31.496 1.00 93.38 294 ALA A N 1
ATOM 2235 C CA . ALA A 1 294 ? 32.637 16.348 -32.887 1.00 93.38 294 ALA A CA 1
ATOM 2236 C C . ALA A 1 294 ? 31.141 16.006 -32.990 1.00 93.38 294 ALA A C 1
ATOM 2238 O O . ALA A 1 294 ? 30.651 15.101 -32.319 1.00 93.38 294 ALA A O 1
ATOM 2239 N N . ALA A 1 295 ? 30.415 16.664 -33.899 1.00 92.12 295 ALA A N 1
ATOM 2240 C CA . ALA A 1 295 ? 28.971 16.452 -34.070 1.00 92.12 295 ALA A CA 1
ATOM 2241 C C . ALA A 1 295 ? 28.596 14.978 -34.337 1.00 92.12 295 ALA A C 1
ATOM 2243 O O . ALA A 1 295 ? 27.564 14.496 -33.874 1.00 92.12 295 ALA A O 1
ATOM 2244 N N . ALA A 1 296 ? 29.457 14.236 -35.043 1.00 93.12 296 ALA A N 1
ATOM 2245 C CA . ALA A 1 296 ? 29.261 12.807 -35.274 1.00 93.12 296 ALA A CA 1
ATOM 2246 C C . ALA A 1 296 ? 29.359 11.980 -33.979 1.00 93.12 296 ALA A C 1
ATOM 2248 O O . ALA A 1 296 ? 28.609 11.020 -33.821 1.00 93.12 296 ALA A O 1
ATOM 2249 N N . ASP A 1 297 ? 30.257 12.345 -33.057 1.00 93.00 297 ASP A N 1
ATOM 2250 C CA . ASP A 1 297 ? 30.379 11.693 -31.748 1.00 93.00 297 ASP A CA 1
ATOM 2251 C C . ASP A 1 297 ? 29.207 12.036 -30.835 1.00 93.00 297 ASP A C 1
ATOM 2253 O O . ASP A 1 297 ? 28.686 11.149 -30.162 1.00 93.00 297 ASP A O 1
ATOM 2257 N N . GLN A 1 298 ? 28.737 13.284 -30.863 1.00 94.44 298 GLN A N 1
ATOM 2258 C CA . GLN A 1 298 ? 27.541 13.696 -30.126 1.00 94.44 298 GLN A CA 1
ATOM 2259 C C . GLN A 1 298 ? 26.317 12.870 -30.548 1.00 94.44 298 GLN A C 1
ATOM 2261 O O . GLN A 1 298 ? 25.636 12.289 -29.706 1.00 94.44 298 GLN A O 1
ATOM 2266 N N . GLU A 1 299 ? 26.074 12.746 -31.857 1.00 95.38 299 GLU A N 1
ATOM 2267 C CA . GLU A 1 299 ? 24.942 11.973 -32.379 1.00 95.38 299 GLU A CA 1
ATOM 2268 C C . GLU A 1 299 ? 25.083 10.470 -32.098 1.00 95.38 299 GLU A C 1
ATOM 2270 O O . GLU A 1 299 ? 24.099 9.813 -31.754 1.00 95.38 299 GLU A O 1
ATOM 2275 N N . ARG A 1 300 ? 26.299 9.914 -32.203 1.00 96.00 300 ARG A N 1
ATOM 2276 C CA . ARG A 1 300 ? 26.568 8.521 -31.809 1.00 96.00 300 ARG A CA 1
ATOM 2277 C C . ARG A 1 300 ? 26.261 8.287 -30.335 1.00 96.00 300 ARG A C 1
ATOM 2279 O O . ARG A 1 300 ? 25.556 7.334 -30.022 1.00 96.00 300 ARG A O 1
ATOM 2286 N N . THR A 1 301 ? 26.740 9.171 -29.463 1.00 96.69 301 THR A N 1
ATOM 2287 C CA . THR A 1 301 ? 26.524 9.102 -28.011 1.00 96.69 301 THR A CA 1
ATOM 2288 C C . THR A 1 301 ? 25.037 9.171 -27.688 1.00 96.69 301 THR A C 1
ATOM 2290 O O . THR A 1 301 ? 24.525 8.317 -26.972 1.00 96.69 301 THR A O 1
ATOM 2293 N N . ARG A 1 302 ? 24.312 10.123 -28.289 1.00 96.69 302 ARG A N 1
ATOM 2294 C CA . ARG A 1 302 ? 22.861 10.261 -28.121 1.00 96.69 302 ARG A CA 1
ATOM 2295 C C . ARG A 1 302 ? 22.117 8.980 -28.506 1.00 96.69 302 ARG A C 1
ATOM 2297 O O . ARG A 1 302 ? 21.359 8.446 -27.702 1.00 96.69 302 ARG A O 1
ATOM 2304 N N . ARG A 1 303 ? 22.387 8.437 -29.699 1.00 96.38 303 ARG A N 1
ATOM 2305 C CA . ARG A 1 303 ? 21.754 7.194 -30.178 1.00 96.38 303 ARG A CA 1
ATOM 2306 C C . ARG A 1 303 ? 22.107 5.980 -29.325 1.00 96.38 303 ARG A C 1
ATOM 2308 O O . ARG A 1 303 ? 21.238 5.147 -29.080 1.00 96.38 303 ARG A O 1
ATOM 2315 N N . ALA A 1 304 ? 23.365 5.851 -28.907 1.00 97.25 304 ALA A N 1
ATOM 2316 C CA . ALA A 1 304 ? 23.815 4.748 -28.063 1.00 97.25 304 ALA A CA 1
ATOM 2317 C C . ALA A 1 304 ? 23.112 4.783 -26.698 1.00 97.25 304 ALA A C 1
ATOM 2319 O O . ALA A 1 304 ? 22.571 3.766 -26.265 1.00 97.25 304 ALA A O 1
ATOM 2320 N N . THR A 1 305 ? 23.020 5.970 -26.092 1.00 97.75 305 THR A N 1
ATOM 2321 C CA . THR A 1 305 ? 22.281 6.231 -24.851 1.00 97.75 305 THR A CA 1
ATOM 2322 C C . THR A 1 305 ? 20.804 5.859 -24.970 1.00 97.75 305 THR A C 1
ATOM 2324 O O . THR A 1 305 ? 20.314 5.054 -24.178 1.00 97.75 305 THR A O 1
ATOM 2327 N N . GLU A 1 306 ? 20.094 6.375 -25.981 1.00 97.06 306 GLU A N 1
ATOM 2328 C CA . GLU A 1 306 ? 18.672 6.066 -26.196 1.00 97.06 306 GLU A CA 1
ATOM 2329 C C . GLU A 1 306 ? 18.447 4.553 -26.354 1.00 97.06 306 GLU A C 1
ATOM 2331 O O . GLU A 1 306 ? 17.578 3.970 -25.704 1.00 97.06 306 GLU A O 1
ATOM 2336 N N . ARG A 1 307 ? 19.270 3.889 -27.176 1.00 97.06 307 ARG A N 1
ATOM 2337 C CA . ARG A 1 307 ? 19.183 2.440 -27.411 1.00 97.06 307 ARG A CA 1
ATOM 2338 C C . ARG A 1 307 ? 19.445 1.627 -26.144 1.00 97.06 307 ARG A C 1
ATOM 2340 O O . ARG A 1 307 ? 18.726 0.659 -25.888 1.00 97.06 307 ARG A O 1
ATOM 2347 N N . ALA A 1 308 ? 20.461 1.996 -25.365 1.00 97.06 308 ALA A N 1
ATOM 2348 C CA . ALA A 1 308 ? 20.826 1.299 -24.136 1.00 97.06 308 ALA A CA 1
ATOM 2349 C C . ALA A 1 308 ? 19.714 1.400 -23.086 1.00 97.06 308 ALA A C 1
ATOM 2351 O O . ALA A 1 308 ? 19.290 0.380 -22.542 1.00 97.06 308 ALA A O 1
ATOM 2352 N N . LEU A 1 309 ? 19.184 2.607 -22.867 1.00 97.19 309 LEU A N 1
ATOM 2353 C CA . LEU A 1 309 ? 18.097 2.841 -21.920 1.00 97.19 309 LEU A CA 1
ATOM 2354 C C . LEU A 1 309 ? 16.809 2.127 -22.341 1.00 97.19 309 LEU A C 1
ATOM 2356 O O . LEU A 1 309 ? 16.192 1.457 -21.512 1.00 97.19 309 LEU A O 1
ATOM 2360 N N . ARG A 1 310 ? 16.427 2.194 -23.627 1.00 96.00 310 ARG A N 1
ATOM 2361 C CA . ARG A 1 310 ? 15.218 1.513 -24.129 1.00 96.00 310 ARG A CA 1
ATOM 2362 C C . ARG A 1 310 ? 15.311 0.009 -23.913 1.00 96.00 310 ARG A C 1
ATOM 2364 O O . ARG A 1 310 ? 14.384 -0.596 -23.380 1.00 96.00 310 ARG A O 1
ATOM 2371 N N . ARG A 1 311 ? 16.468 -0.575 -24.237 1.00 95.94 311 ARG A N 1
ATOM 2372 C CA . ARG A 1 311 ? 16.706 -2.004 -24.043 1.00 95.94 311 ARG A CA 1
ATOM 2373 C C . ARG A 1 311 ? 16.695 -2.389 -22.568 1.00 95.94 311 ARG A C 1
ATOM 2375 O O . ARG A 1 311 ? 16.097 -3.403 -22.222 1.00 95.94 311 ARG A O 1
ATOM 2382 N N . PHE A 1 312 ? 17.338 -1.608 -21.703 1.00 96.38 312 PHE A N 1
ATOM 2383 C CA . PHE A 1 312 ? 17.436 -1.935 -20.283 1.00 96.38 312 PHE A CA 1
ATOM 2384 C C . PHE A 1 312 ? 16.097 -1.839 -19.551 1.00 96.38 312 PHE A C 1
ATOM 2386 O O . PHE A 1 312 ? 15.803 -2.676 -18.704 1.00 96.38 312 PHE A O 1
ATOM 2393 N N . PHE A 1 313 ? 15.244 -0.880 -19.893 1.00 95.88 313 PHE A N 1
ATOM 2394 C CA . PHE A 1 313 ? 13.907 -0.781 -19.306 1.00 95.88 313 PHE A CA 1
ATOM 2395 C C . PHE A 1 313 ? 12.847 -1.569 -20.088 1.00 95.88 313 PHE A C 1
ATOM 2397 O O . PHE A 1 313 ? 11.654 -1.441 -19.818 1.00 95.88 313 PHE A O 1
ATOM 2404 N N . HIS A 1 314 ? 13.259 -2.424 -21.032 1.00 94.44 314 HIS A N 1
ATOM 2405 C CA . HIS A 1 314 ? 12.329 -3.221 -21.820 1.00 94.44 314 HIS A CA 1
ATOM 2406 C C . HIS A 1 314 ? 11.615 -4.281 -20.954 1.00 94.44 314 HIS A C 1
ATOM 2408 O O . HIS A 1 314 ? 12.290 -5.070 -20.273 1.00 94.44 314 HIS A O 1
ATOM 2414 N N . PRO A 1 315 ? 10.273 -4.404 -21.029 1.00 93.00 315 PRO A N 1
ATOM 2415 C CA . PRO A 1 315 ? 9.504 -5.340 -20.207 1.00 93.00 315 PRO A CA 1
ATOM 2416 C C . PRO A 1 315 ? 9.920 -6.807 -20.339 1.00 93.00 315 PRO A C 1
ATOM 2418 O O . PRO A 1 315 ? 9.782 -7.566 -19.387 1.00 93.00 315 PRO A O 1
ATOM 2421 N N . THR A 1 316 ? 10.423 -7.234 -21.497 1.00 92.94 316 THR A N 1
ATOM 2422 C CA . THR A 1 316 ? 10.736 -8.653 -21.777 1.00 92.94 316 THR A CA 1
ATOM 2423 C C . THR A 1 316 ? 12.216 -8.951 -22.006 1.00 92.94 316 THR A C 1
ATOM 2425 O O . THR A 1 316 ? 12.601 -10.114 -21.992 1.00 92.94 316 THR A O 1
ATOM 2428 N N . ALA A 1 317 ? 13.048 -7.928 -22.210 1.00 91.31 317 ALA A N 1
ATOM 2429 C CA . ALA A 1 317 ? 14.446 -8.095 -22.629 1.00 91.31 317 ALA A CA 1
ATOM 2430 C C . ALA A 1 317 ? 15.448 -7.297 -21.779 1.00 91.31 317 ALA A C 1
ATOM 2432 O O . ALA A 1 317 ? 16.655 -7.480 -21.921 1.00 91.31 317 ALA A O 1
ATOM 2433 N N . GLY A 1 318 ? 14.951 -6.397 -20.929 1.00 91.31 318 GLY A N 1
ATOM 2434 C CA . GLY A 1 318 ? 15.758 -5.534 -20.081 1.00 91.31 318 GLY A CA 1
ATOM 2435 C C . GLY A 1 318 ? 16.017 -6.108 -18.692 1.00 91.31 318 GLY A C 1
ATOM 2436 O O . GLY A 1 318 ? 16.080 -7.322 -18.498 1.00 91.31 318 GLY A O 1
ATOM 2437 N N . GLY A 1 319 ? 16.117 -5.213 -17.716 1.00 91.88 319 GLY A N 1
ATOM 2438 C CA . GLY A 1 319 ? 16.376 -5.504 -16.316 1.00 91.88 319 GLY A CA 1
ATOM 2439 C C . GLY A 1 319 ? 17.828 -5.903 -16.029 1.00 91.88 319 GLY A C 1
ATOM 2440 O O . GLY A 1 319 ? 18.595 -6.182 -16.953 1.00 91.88 319 GLY A O 1
ATOM 2441 N N . PRO A 1 320 ? 18.202 -5.975 -14.740 1.00 87.94 320 PRO A N 1
ATOM 2442 C CA . PRO A 1 320 ? 19.549 -6.370 -14.316 1.00 87.94 320 PRO A CA 1
ATOM 2443 C C . PRO A 1 320 ? 19.982 -7.749 -14.838 1.00 87.94 320 PRO A C 1
ATOM 2445 O O . PRO A 1 320 ? 21.144 -7.940 -15.183 1.00 87.94 320 PRO A O 1
ATOM 2448 N N . ASP A 1 321 ? 19.036 -8.685 -14.956 1.00 88.75 321 ASP A N 1
ATOM 2449 C CA . ASP A 1 321 ? 19.299 -10.064 -15.390 1.00 88.75 321 ASP A CA 1
ATOM 2450 C C . ASP A 1 321 ? 19.135 -10.276 -16.909 1.00 88.75 321 ASP A C 1
ATOM 2452 O O . ASP A 1 321 ? 19.296 -11.395 -17.402 1.00 88.75 321 ASP A O 1
ATOM 2456 N N . GLY A 1 322 ? 18.755 -9.235 -17.663 1.00 89.94 322 GLY A N 1
ATOM 2457 C CA . GLY A 1 322 ? 18.535 -9.305 -19.114 1.00 89.94 322 GLY A CA 1
ATOM 2458 C C . GLY A 1 322 ? 17.322 -10.140 -19.555 1.00 89.94 322 GLY A C 1
ATOM 2459 O O . GLY A 1 322 ? 17.252 -10.557 -20.710 1.00 89.94 322 GLY A O 1
ATOM 2460 N N . ARG A 1 323 ? 16.378 -10.427 -18.648 1.00 89.06 323 ARG A N 1
ATOM 2461 C CA . ARG A 1 323 ? 15.164 -11.240 -18.901 1.00 89.06 323 ARG A CA 1
ATOM 2462 C C . ARG A 1 323 ? 13.862 -10.433 -18.816 1.00 89.06 323 ARG A C 1
ATOM 2464 O O . ARG A 1 323 ? 12.781 -10.993 -18.627 1.00 89.06 323 ARG A O 1
ATOM 2471 N N . GLY A 1 324 ? 13.969 -9.114 -18.926 1.00 91.56 324 GLY A N 1
ATOM 2472 C CA . GLY A 1 324 ? 12.889 -8.172 -18.675 1.00 91.56 324 GLY A CA 1
ATOM 2473 C C . GLY A 1 324 ? 12.993 -7.515 -17.304 1.00 91.56 324 GLY A C 1
ATOM 2474 O O . GLY A 1 324 ? 13.590 -8.053 -16.371 1.00 91.56 324 GLY A O 1
ATOM 2475 N N . TRP A 1 325 ? 12.383 -6.336 -17.176 1.00 93.44 325 TRP A N 1
ATOM 2476 C CA . TRP A 1 325 ? 12.352 -5.618 -15.904 1.00 93.44 325 TRP A CA 1
ATOM 2477 C C . TRP A 1 325 ? 11.724 -6.472 -14.783 1.00 93.44 325 TRP A C 1
ATOM 2479 O O . TRP A 1 325 ? 10.666 -7.079 -15.009 1.00 93.44 325 TRP A O 1
ATOM 2489 N N . PRO A 1 326 ? 12.324 -6.552 -13.580 1.00 90.19 326 PRO A N 1
ATOM 2490 C CA . PRO A 1 326 ? 11.745 -7.315 -12.480 1.00 90.19 326 PRO A CA 1
ATOM 2491 C C . PRO A 1 326 ? 10.364 -6.778 -12.095 1.00 90.19 326 PRO A C 1
ATOM 2493 O O . PRO A 1 326 ? 10.159 -5.574 -11.954 1.00 90.19 326 PRO A O 1
ATOM 2496 N N . TRP A 1 327 ? 9.402 -7.682 -11.936 1.00 87.00 327 TRP A N 1
ATOM 2497 C CA . TRP A 1 327 ? 8.026 -7.315 -11.627 1.00 87.00 327 TRP A CA 1
ATOM 2498 C C . TRP A 1 327 ? 7.927 -6.534 -10.309 1.00 87.00 327 TRP A C 1
ATOM 2500 O O . TRP A 1 327 ? 8.522 -6.940 -9.311 1.00 87.00 327 TRP A O 1
ATOM 2510 N N . GLY A 1 328 ? 7.181 -5.426 -10.297 1.00 82.81 328 GLY A N 1
ATOM 2511 C CA . GLY A 1 328 ? 6.982 -4.599 -9.098 1.00 82.81 328 GLY A CA 1
ATOM 2512 C C . GLY A 1 328 ? 8.231 -3.900 -8.553 1.00 82.81 328 GLY A C 1
ATOM 2513 O O . GLY A 1 328 ? 8.156 -3.224 -7.526 1.00 82.81 328 GLY A O 1
ATOM 2514 N N . ARG A 1 329 ? 9.390 -4.031 -9.214 1.00 86.00 329 ARG A N 1
ATOM 2515 C CA . ARG A 1 329 ? 10.610 -3.326 -8.815 1.00 86.00 329 ARG A CA 1
ATOM 2516 C C . ARG A 1 329 ? 10.512 -1.866 -9.239 1.00 86.00 329 ARG A C 1
ATOM 2518 O O . ARG A 1 329 ? 10.290 -1.572 -10.412 1.00 86.00 329 ARG A O 1
ATOM 2525 N N . ARG A 1 330 ? 10.736 -0.968 -8.283 1.00 87.44 330 ARG A N 1
ATOM 2526 C CA . ARG A 1 330 ? 10.817 0.479 -8.512 1.00 87.44 330 ARG A CA 1
ATOM 2527 C C . ARG A 1 330 ? 11.994 0.839 -9.406 1.00 87.44 330 ARG A C 1
ATOM 2529 O O . ARG A 1 330 ? 13.030 0.180 -9.338 1.00 87.44 330 ARG A O 1
ATOM 2536 N N . VAL A 1 331 ? 11.840 1.903 -10.189 1.00 90.94 331 VAL A N 1
ATOM 2537 C CA . VAL A 1 331 ? 12.937 2.491 -10.970 1.00 90.94 331 VAL A CA 1
ATOM 2538 C C . VAL A 1 331 ? 13.542 3.639 -10.185 1.00 90.94 331 VAL A C 1
ATOM 2540 O O . VAL A 1 331 ? 12.826 4.541 -9.750 1.00 90.94 331 VAL A O 1
ATOM 2543 N N . HIS A 1 332 ? 14.860 3.630 -10.042 1.00 91.81 332 HIS A N 1
ATOM 2544 C CA . HIS A 1 332 ? 15.614 4.713 -9.427 1.00 91.81 332 HIS A CA 1
ATOM 2545 C C . HIS A 1 332 ? 16.536 5.374 -10.453 1.00 91.81 332 HIS A C 1
ATOM 2547 O O . HIS A 1 332 ? 16.981 4.735 -11.403 1.00 91.81 332 HIS A O 1
ATOM 2553 N N . ALA A 1 333 ? 16.892 6.645 -10.236 1.00 92.62 333 ALA A N 1
ATOM 2554 C CA . ALA A 1 333 ? 17.876 7.330 -11.080 1.00 92.62 333 ALA A CA 1
ATOM 2555 C C . ALA A 1 333 ? 19.219 6.573 -11.133 1.00 92.62 333 ALA A C 1
ATOM 2557 O O . ALA A 1 333 ? 19.880 6.552 -12.167 1.00 92.62 333 ALA A O 1
ATOM 2558 N N . GLY A 1 334 ? 19.582 5.876 -10.048 1.00 93.50 334 GLY A N 1
ATOM 2559 C CA . GLY A 1 334 ? 20.754 4.997 -10.002 1.00 93.50 334 GLY A CA 1
ATOM 2560 C C . GLY A 1 334 ? 20.737 3.880 -11.050 1.00 93.50 334 GLY A C 1
ATOM 2561 O O . GLY A 1 334 ? 21.784 3.580 -11.611 1.00 93.50 334 GLY A O 1
ATOM 2562 N N . ASP A 1 335 ? 19.565 3.322 -11.387 1.00 94.94 335 ASP A N 1
ATOM 2563 C CA . ASP A 1 335 ? 19.457 2.314 -12.450 1.00 94.94 335 ASP A CA 1
ATOM 2564 C C . ASP A 1 335 ? 19.874 2.904 -13.812 1.00 94.94 335 ASP A C 1
ATOM 2566 O O . ASP A 1 335 ? 20.547 2.240 -14.594 1.00 94.94 335 ASP A O 1
ATOM 2570 N N . VAL A 1 336 ? 19.525 4.169 -14.085 1.00 96.75 336 VAL A N 1
ATOM 2571 C CA . VAL A 1 336 ? 19.915 4.882 -15.315 1.00 96.75 336 VAL A CA 1
ATOM 2572 C C . VAL A 1 336 ? 21.426 5.111 -15.344 1.00 96.75 336 VAL A C 1
ATOM 2574 O O . VAL A 1 336 ? 22.057 4.816 -16.355 1.00 96.75 336 VAL A O 1
ATOM 2577 N N . PHE A 1 337 ? 22.021 5.581 -14.241 1.00 96.12 337 PHE A N 1
ATOM 2578 C CA . PHE A 1 337 ? 23.476 5.759 -14.146 1.00 96.12 337 PHE A CA 1
ATOM 2579 C C . PHE A 1 337 ? 24.223 4.458 -14.452 1.00 96.12 337 PHE A C 1
ATOM 2581 O O . PHE A 1 337 ? 25.103 4.457 -15.309 1.00 96.12 337 PHE A O 1
ATOM 2588 N N . THR A 1 338 ? 23.816 3.342 -13.839 1.00 94.81 338 THR A N 1
ATOM 2589 C CA . THR A 1 338 ? 24.434 2.027 -14.072 1.00 94.81 338 THR A CA 1
ATOM 2590 C C . THR A 1 338 ? 24.375 1.601 -15.539 1.00 94.81 338 THR A C 1
ATOM 2592 O O . THR A 1 338 ? 25.336 1.033 -16.055 1.00 94.81 338 THR A O 1
ATOM 2595 N N . VAL A 1 339 ? 23.272 1.880 -16.241 1.00 96.50 339 VAL A N 1
ATOM 2596 C CA . VAL A 1 339 ? 23.174 1.583 -17.678 1.00 96.50 339 VAL A CA 1
ATOM 2597 C C . VAL A 1 339 ? 24.151 2.427 -18.480 1.00 96.50 339 VAL A C 1
ATOM 2599 O O . VAL A 1 339 ? 24.851 1.893 -19.336 1.00 96.50 339 VAL A O 1
ATOM 2602 N N . LEU A 1 340 ? 24.189 3.734 -18.220 1.00 96.94 340 LEU A N 1
ATOM 2603 C CA . LEU A 1 340 ? 24.986 4.677 -19.003 1.00 96.94 340 LEU A CA 1
ATOM 2604 C C . LEU A 1 340 ? 26.488 4.508 -18.780 1.00 96.94 340 LEU A C 1
ATOM 2606 O O . LEU A 1 340 ? 27.252 4.685 -19.722 1.00 96.94 340 LEU A O 1
ATOM 2610 N N . GLU A 1 341 ? 26.910 4.094 -17.585 1.00 95.25 341 GLU A N 1
ATOM 2611 C CA . GLU A 1 341 ? 28.303 3.723 -17.302 1.00 95.25 341 GLU A CA 1
ATOM 2612 C C . GLU A 1 341 ? 28.801 2.564 -18.179 1.00 95.25 341 GLU A C 1
ATOM 2614 O O . GLU A 1 341 ? 29.992 2.479 -18.477 1.00 95.25 341 GLU A O 1
ATOM 2619 N N . ALA A 1 342 ? 27.902 1.681 -18.618 1.00 94.75 342 ALA A N 1
ATOM 2620 C CA . ALA A 1 342 ? 28.241 0.548 -19.471 1.00 94.75 342 ALA A CA 1
ATOM 2621 C C . ALA A 1 342 ? 28.225 0.878 -20.977 1.00 94.75 342 ALA A C 1
ATOM 2623 O O . ALA A 1 342 ? 28.557 0.006 -21.784 1.00 94.75 342 ALA A O 1
ATOM 2624 N N . VAL A 1 343 ? 27.834 2.095 -21.378 1.00 97.25 343 VAL A N 1
ATOM 2625 C CA . VAL A 1 343 ? 27.761 2.504 -22.791 1.00 97.25 343 VAL A CA 1
ATOM 2626 C C . VAL A 1 343 ? 29.129 3.022 -23.254 1.00 97.25 343 VAL A C 1
ATOM 2628 O O . VAL A 1 343 ? 29.550 4.084 -22.799 1.00 97.25 343 VAL A O 1
ATOM 2631 N N . PRO A 1 344 ? 29.822 2.343 -24.190 1.00 96.50 344 PRO A N 1
ATOM 2632 C CA . PRO A 1 344 ? 31.177 2.729 -24.597 1.00 96.50 344 PRO A CA 1
ATOM 2633 C C . PRO A 1 344 ? 31.286 4.145 -25.169 1.00 96.50 344 PRO A C 1
ATOM 2635 O O . PRO A 1 344 ? 32.314 4.797 -25.014 1.00 96.50 344 PRO A O 1
ATOM 2638 N N . GLU A 1 345 ? 30.246 4.625 -25.846 1.00 95.94 345 GLU A N 1
ATOM 2639 C CA . GLU A 1 345 ? 30.196 5.954 -26.454 1.00 95.94 345 GLU A CA 1
ATOM 2640 C C . GLU A 1 345 ? 30.034 7.085 -25.424 1.00 95.94 345 GLU A C 1
ATOM 2642 O O . GLU A 1 345 ? 30.317 8.241 -25.741 1.00 95.94 345 GLU A O 1
ATOM 2647 N N . VAL A 1 346 ? 29.615 6.769 -24.194 1.00 96.31 346 VAL A N 1
ATOM 2648 C CA . VAL A 1 346 ? 29.397 7.739 -23.117 1.00 96.31 346 VAL A CA 1
ATOM 2649 C C . VAL A 1 346 ? 30.660 7.838 -22.263 1.00 96.31 346 VAL A C 1
ATOM 2651 O O . VAL A 1 346 ? 31.069 6.890 -21.603 1.00 96.31 346 VAL A O 1
ATOM 2654 N N . ARG A 1 347 ? 31.278 9.022 -22.238 1.00 94.94 347 ARG A N 1
ATOM 2655 C CA . ARG A 1 347 ? 32.425 9.320 -21.367 1.00 94.94 347 ARG A CA 1
ATOM 2656 C C . ARG A 1 347 ? 32.002 9.505 -19.909 1.00 94.94 347 ARG A C 1
ATOM 2658 O O . ARG A 1 347 ? 32.773 9.220 -18.998 1.00 94.94 347 ARG A O 1
ATOM 2665 N N . GLY A 1 348 ? 30.813 10.053 -19.687 1.00 93.88 348 GLY A N 1
ATOM 2666 C CA . GLY A 1 348 ? 30.274 10.278 -18.352 1.00 93.88 348 GLY A CA 1
ATOM 2667 C C . GLY A 1 348 ? 28.847 10.802 -18.385 1.00 93.88 348 GLY A C 1
ATOM 2668 O O . GLY A 1 348 ? 28.383 11.300 -19.408 1.00 93.88 348 GLY A O 1
ATOM 2669 N N . THR A 1 349 ? 28.172 10.710 -17.245 1.00 96.44 349 THR A N 1
ATOM 2670 C CA . THR A 1 349 ? 26.801 11.195 -17.052 1.00 96.44 349 THR A CA 1
ATOM 2671 C C . THR A 1 349 ? 26.805 12.192 -15.904 1.00 96.44 349 THR A C 1
ATOM 2673 O O . THR A 1 349 ? 27.346 11.896 -14.841 1.00 96.44 349 THR A O 1
ATOM 2676 N N . THR A 1 350 ? 26.249 13.383 -16.116 1.00 92.50 350 THR A N 1
ATOM 2677 C CA . THR A 1 350 ? 26.293 14.474 -15.125 1.00 92.50 350 THR A CA 1
ATOM 2678 C C . THR A 1 350 ? 24.971 14.642 -14.393 1.00 92.50 350 THR A C 1
ATOM 2680 O O . THR A 1 350 ? 24.964 14.936 -13.202 1.00 92.50 350 THR A O 1
ATOM 2683 N N . GLU A 1 351 ? 23.856 14.424 -15.081 1.00 94.81 351 GLU A N 1
ATOM 2684 C CA . GLU A 1 351 ? 22.526 14.625 -14.520 1.00 94.81 351 GLU A CA 1
ATOM 2685 C C . GLU A 1 351 ? 21.578 13.549 -15.033 1.00 94.81 351 GLU A C 1
ATOM 2687 O O . GLU A 1 351 ? 21.625 13.184 -16.209 1.00 94.81 351 GLU A O 1
ATOM 2692 N N . VAL A 1 352 ? 20.724 13.051 -14.141 1.00 96.81 352 VAL A N 1
ATOM 2693 C CA . VAL A 1 352 ? 19.634 12.129 -14.451 1.00 96.81 352 VAL A CA 1
ATOM 2694 C C . VAL A 1 352 ? 18.415 12.556 -13.653 1.00 96.81 352 VAL A C 1
ATOM 2696 O O . VAL A 1 352 ? 18.493 12.752 -12.441 1.00 96.81 352 VAL A O 1
ATOM 2699 N N . SER A 1 353 ? 17.276 12.624 -14.325 1.00 95.69 353 SER A N 1
ATOM 2700 C CA . SER A 1 353 ? 15.969 12.827 -13.712 1.00 95.69 353 SER A CA 1
ATOM 2701 C C . SER A 1 353 ? 14.938 11.886 -14.331 1.00 95.69 353 SER A C 1
ATOM 2703 O O . SER A 1 353 ? 15.022 11.509 -15.503 1.00 95.69 353 SER A O 1
ATOM 2705 N N . LEU A 1 354 ? 13.983 11.466 -13.503 1.00 96.38 354 LEU A N 1
ATOM 2706 C CA . LEU A 1 354 ? 12.852 10.632 -13.894 1.00 96.38 354 LEU A CA 1
ATOM 2707 C C . LEU A 1 354 ? 11.580 11.469 -13.823 1.00 96.38 354 LEU A C 1
ATOM 2709 O O . LEU A 1 354 ? 11.448 12.309 -12.931 1.00 96.38 354 LEU A O 1
ATOM 2713 N N . PHE A 1 355 ? 10.637 11.211 -14.723 1.00 92.56 355 PHE A N 1
ATOM 2714 C CA . PHE A 1 355 ? 9.385 11.962 -14.808 1.00 92.56 355 PHE A CA 1
ATOM 2715 C C . PHE A 1 355 ? 8.195 11.021 -14.963 1.00 92.56 355 PHE A C 1
ATOM 2717 O O . PHE A 1 355 ? 8.296 9.989 -15.625 1.00 92.56 355 PHE A O 1
ATOM 2724 N N . VAL A 1 356 ? 7.060 11.380 -14.370 1.00 87.81 356 VAL A N 1
ATOM 2725 C CA . VAL A 1 356 ? 5.771 10.710 -14.585 1.00 87.81 356 VAL A CA 1
ATOM 2726 C C . VAL A 1 356 ? 4.742 11.791 -14.898 1.00 87.81 356 VAL A C 1
ATOM 2728 O O . VAL A 1 356 ? 4.523 12.690 -14.086 1.00 87.81 356 VAL A O 1
ATOM 2731 N N . GLY A 1 357 ? 4.135 11.727 -16.087 1.00 85.56 357 GLY A N 1
ATOM 2732 C CA . GLY A 1 357 ? 3.411 12.877 -16.637 1.00 85.56 357 GLY A CA 1
ATOM 2733 C C . GLY A 1 357 ? 4.351 14.081 -16.753 1.00 85.56 357 GLY A C 1
ATOM 2734 O O . GLY A 1 357 ? 5.476 13.935 -17.224 1.00 85.56 357 GLY A O 1
ATOM 2735 N N . ASP A 1 358 ? 3.924 15.235 -16.242 1.00 79.12 358 ASP A N 1
ATOM 2736 C CA . ASP A 1 358 ? 4.702 16.483 -16.300 1.00 79.12 358 ASP A CA 1
ATOM 2737 C C . ASP A 1 358 ? 5.602 16.717 -15.064 1.00 79.12 358 ASP A C 1
ATOM 2739 O O . ASP A 1 358 ? 6.273 17.745 -14.960 1.00 79.12 358 ASP A O 1
ATOM 2743 N N . GLY A 1 359 ? 5.608 15.794 -14.091 1.00 84.44 359 GLY A N 1
ATOM 2744 C CA . GLY A 1 359 ? 6.282 15.967 -12.800 1.00 84.44 359 GLY A CA 1
ATOM 2745 C C . GLY A 1 359 ? 7.557 15.136 -12.650 1.00 84.44 359 GLY A C 1
ATOM 2746 O O . GLY A 1 3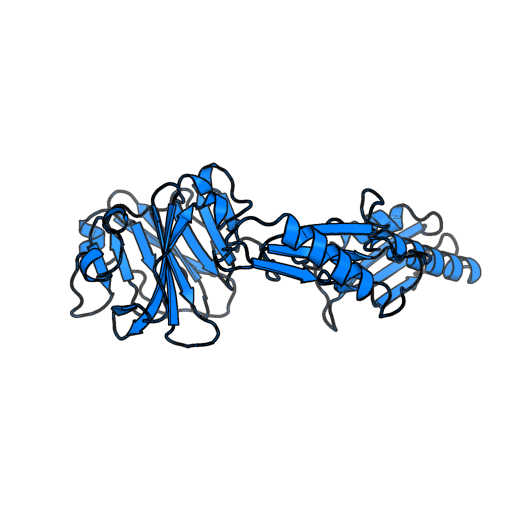59 ? 7.555 13.931 -12.908 1.00 84.44 359 GLY A O 1
ATOM 2747 N N . ALA A 1 360 ? 8.636 15.759 -12.167 1.00 89.00 360 ALA A N 1
ATOM 2748 C CA . ALA A 1 360 ? 9.855 15.053 -11.775 1.00 89.00 360 ALA A CA 1
ATOM 2749 C C . ALA A 1 360 ? 9.623 14.218 -10.505 1.00 89.00 360 ALA A C 1
ATOM 2751 O O . ALA A 1 360 ? 9.031 14.699 -9.536 1.00 89.00 360 ALA A O 1
ATOM 2752 N N . VAL A 1 361 ? 10.124 12.982 -10.490 1.00 83.25 361 VAL A N 1
ATOM 2753 C CA . VAL A 1 361 ? 9.979 12.047 -9.367 1.00 83.25 361 VAL A CA 1
ATOM 2754 C C . VAL A 1 361 ? 11.336 11.475 -8.938 1.00 83.25 361 VAL A C 1
ATOM 2756 O O . VAL A 1 361 ? 12.196 11.218 -9.780 1.00 83.25 361 VAL A O 1
ATOM 2759 N N . PRO A 1 362 ? 11.556 11.217 -7.634 1.00 78.88 362 PRO A N 1
ATOM 2760 C CA . PRO A 1 362 ? 12.799 10.603 -7.155 1.00 78.88 362 PRO A CA 1
ATOM 2761 C C . PRO A 1 362 ? 12.915 9.117 -7.542 1.00 78.88 362 PRO A C 1
ATOM 2763 O O . PRO A 1 362 ? 14.010 8.554 -7.586 1.00 78.88 362 PRO A O 1
ATOM 2766 N N . SER A 1 363 ? 11.779 8.465 -7.793 1.00 84.50 363 SER A N 1
ATOM 2767 C CA . SER A 1 363 ? 11.680 7.082 -8.251 1.00 84.50 363 SER A CA 1
ATOM 2768 C C . SER A 1 363 ? 10.339 6.849 -8.933 1.00 84.50 363 SER A C 1
ATOM 2770 O O . SER A 1 363 ? 9.343 7.457 -8.543 1.00 84.50 363 SER A O 1
ATOM 2772 N N . VAL A 1 364 ? 10.297 5.927 -9.893 1.00 85.38 364 VAL A N 1
ATOM 2773 C CA . VAL A 1 364 ? 9.039 5.452 -10.481 1.00 85.38 364 VAL A CA 1
ATOM 2774 C C . VAL A 1 364 ? 8.561 4.257 -9.676 1.00 85.38 364 VAL A C 1
ATOM 2776 O O . VAL A 1 364 ? 9.234 3.226 -9.585 1.00 85.38 364 VAL A O 1
ATOM 2779 N N . GLU A 1 365 ? 7.403 4.427 -9.064 1.00 80.19 365 GLU A N 1
ATOM 2780 C CA . GLU A 1 365 ? 6.750 3.424 -8.237 1.00 80.19 365 GLU A CA 1
ATOM 2781 C C . GLU A 1 365 ? 5.999 2.444 -9.146 1.00 80.19 365 GLU A C 1
ATOM 2783 O O . GLU A 1 365 ? 5.320 2.845 -10.090 1.00 80.19 365 GLU A O 1
ATOM 2788 N N . VAL A 1 366 ? 6.167 1.143 -8.902 1.00 79.56 366 VAL A N 1
ATOM 2789 C CA . VAL A 1 366 ? 5.647 0.080 -9.771 1.00 79.56 366 VAL A CA 1
ATOM 2790 C C . VAL A 1 366 ? 4.789 -0.846 -8.925 1.00 79.56 366 VAL A C 1
ATOM 2792 O O . VAL A 1 366 ? 5.233 -1.363 -7.900 1.00 79.56 366 VAL A O 1
ATOM 2795 N N . SER A 1 367 ? 3.547 -1.066 -9.354 1.00 72.38 367 SER A N 1
ATOM 2796 C CA . SER A 1 367 ? 2.645 -2.019 -8.697 1.00 72.38 367 SER A CA 1
ATOM 2797 C C . SER A 1 367 ? 3.260 -3.422 -8.686 1.00 72.38 367 SER A C 1
ATOM 2799 O O . SER A 1 367 ? 3.950 -3.760 -9.638 1.00 72.38 367 SER A O 1
ATOM 2801 N N . ASP A 1 368 ? 2.967 -4.275 -7.699 1.00 73.44 368 ASP A N 1
ATOM 2802 C CA . ASP A 1 368 ? 3.530 -5.638 -7.617 1.00 73.44 368 ASP A CA 1
ATOM 2803 C C . ASP A 1 368 ? 3.397 -6.428 -8.940 1.00 73.44 368 ASP A C 1
ATOM 2805 O O . ASP A 1 368 ? 4.387 -6.859 -9.526 1.00 73.44 368 ASP A O 1
ATOM 2809 N N . GLY A 1 369 ? 2.195 -6.502 -9.512 1.00 78.31 369 GLY A N 1
ATOM 2810 C CA . GLY A 1 369 ? 1.963 -7.074 -10.847 1.00 78.31 369 GLY A CA 1
ATOM 2811 C C . GLY A 1 369 ? 2.382 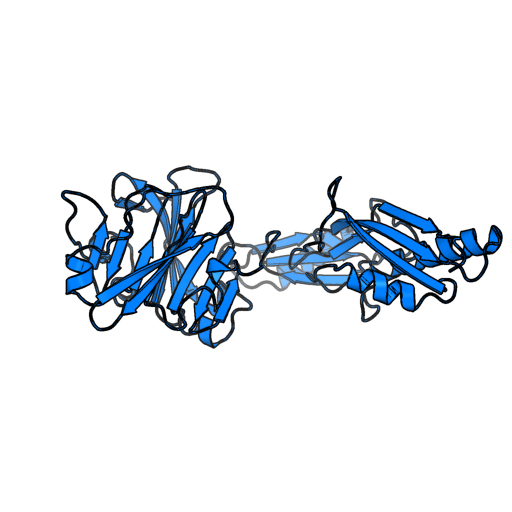-6.201 -12.042 1.00 78.31 369 GLY A C 1
ATOM 2812 O O . GLY A 1 369 ? 2.044 -6.508 -13.176 1.00 78.31 369 GLY A O 1
ATOM 2813 N N . GLY A 1 370 ? 3.046 -5.074 -11.815 1.00 85.62 370 GLY A N 1
ATOM 2814 C CA . GLY A 1 370 ? 3.362 -4.076 -12.833 1.00 85.62 370 GLY A CA 1
ATOM 2815 C C . GLY A 1 370 ? 4.724 -4.280 -13.486 1.00 85.62 370 GLY A C 1
ATOM 2816 O O . GLY A 1 370 ? 5.653 -4.838 -12.895 1.00 85.62 370 GLY A O 1
ATOM 2817 N N . LEU A 1 371 ? 4.833 -3.763 -14.707 1.00 91.19 371 LEU A N 1
ATOM 2818 C CA . LEU A 1 371 ? 6.082 -3.593 -15.447 1.00 91.19 371 LEU A CA 1
ATOM 2819 C C . LEU A 1 371 ? 6.249 -2.127 -15.825 1.00 91.19 371 LEU A C 1
ATOM 2821 O O . LEU A 1 371 ? 5.327 -1.331 -15.672 1.00 91.19 371 LEU A O 1
ATOM 2825 N N . VAL A 1 372 ? 7.429 -1.774 -16.314 1.00 92.62 372 VAL A N 1
ATOM 2826 C CA . VAL A 1 372 ? 7.758 -0.403 -16.705 1.00 92.62 372 VAL A CA 1
ATOM 2827 C C . VAL A 1 372 ? 7.867 -0.293 -18.213 1.00 92.62 372 VAL A C 1
ATOM 2829 O O . VAL A 1 372 ? 8.220 -1.263 -18.883 1.00 92.62 372 VAL A O 1
ATOM 2832 N N . LEU A 1 373 ? 7.573 0.890 -18.736 1.00 92.00 373 LEU A N 1
ATOM 2833 C CA . LEU A 1 373 ? 7.779 1.230 -20.134 1.00 92.00 373 LEU A CA 1
ATOM 2834 C C . LEU A 1 373 ? 8.340 2.648 -20.196 1.00 92.00 373 LEU A C 1
ATOM 2836 O O . LEU A 1 373 ? 7.732 3.566 -19.649 1.00 92.00 373 LEU A O 1
ATOM 2840 N N . VAL A 1 374 ? 9.488 2.838 -20.844 1.00 94.19 374 VAL A N 1
ATOM 2841 C CA . VAL A 1 374 ? 9.963 4.204 -21.089 1.00 94.19 374 VAL A CA 1
ATOM 2842 C C . VAL A 1 374 ? 9.177 4.786 -22.249 1.00 94.19 374 VAL A C 1
ATOM 2844 O O . VAL A 1 374 ? 9.156 4.192 -23.330 1.00 94.19 374 VAL A O 1
ATOM 2847 N N . ASP A 1 375 ? 8.548 5.930 -22.007 1.00 88.00 375 ASP A N 1
ATOM 2848 C CA . ASP A 1 375 ? 7.777 6.655 -23.014 1.00 88.00 375 ASP A CA 1
ATOM 2849 C C . ASP A 1 375 ? 8.674 7.705 -23.676 1.00 88.00 375 ASP A C 1
ATOM 2851 O O . ASP A 1 375 ? 9.153 7.523 -24.801 1.00 88.00 375 ASP A O 1
ATOM 2855 N N . ASP A 1 376 ? 9.030 8.726 -22.894 1.00 89.06 376 ASP A N 1
ATOM 2856 C CA . ASP A 1 376 ? 9.811 9.869 -23.342 1.00 89.06 376 ASP A CA 1
ATOM 2857 C C . ASP A 1 376 ? 11.261 9.805 -22.861 1.00 89.06 376 ASP A C 1
ATOM 2859 O O . ASP A 1 376 ? 11.575 9.403 -21.737 1.00 89.06 376 ASP A O 1
ATOM 2863 N N . MET A 1 377 ? 12.173 10.238 -23.728 1.00 94.06 377 MET A N 1
ATOM 2864 C CA . MET A 1 377 ? 13.584 10.392 -23.394 1.00 94.06 377 MET A CA 1
ATOM 2865 C C . MET A 1 377 ? 14.090 11.742 -23.880 1.00 94.06 377 MET A C 1
ATOM 2867 O O . MET A 1 377 ? 14.011 12.051 -25.068 1.00 94.06 377 MET A O 1
ATOM 2871 N N . VAL A 1 378 ? 14.666 12.515 -22.965 1.00 95.06 378 VAL A N 1
ATOM 2872 C CA . VAL A 1 378 ? 15.348 13.775 -23.264 1.00 95.06 378 VAL A CA 1
ATOM 2873 C C . VAL A 1 378 ? 16.833 13.583 -22.992 1.00 95.06 378 VAL A C 1
ATOM 2875 O O . VAL A 1 378 ? 17.277 13.579 -21.846 1.00 95.06 378 VAL A O 1
ATOM 2878 N N . ILE A 1 379 ? 17.612 13.385 -24.054 1.00 96.50 379 ILE A N 1
ATOM 2879 C CA . ILE A 1 379 ? 19.057 13.168 -23.947 1.00 96.50 379 ILE A CA 1
ATOM 2880 C C . ILE A 1 379 ? 19.792 14.444 -24.344 1.00 96.50 379 ILE A C 1
ATOM 2882 O O . ILE A 1 379 ? 19.869 14.792 -25.524 1.00 96.50 379 ILE A O 1
ATOM 2886 N N . ASN A 1 380 ? 20.354 15.119 -23.346 1.00 95.69 380 ASN A N 1
ATOM 2887 C CA . ASN A 1 380 ? 21.202 16.286 -23.534 1.00 95.69 380 ASN A CA 1
ATOM 2888 C C . ASN A 1 380 ? 22.658 15.836 -23.665 1.00 95.69 380 ASN A C 1
ATOM 2890 O O . ASN A 1 380 ? 23.147 15.047 -22.857 1.00 95.69 380 ASN A O 1
ATOM 2894 N N . VAL A 1 381 ? 23.362 16.346 -24.674 1.00 93.94 381 VAL A N 1
ATOM 2895 C CA . VAL A 1 381 ? 24.789 16.066 -24.864 1.00 93.94 381 VAL A CA 1
ATOM 2896 C C . VAL A 1 381 ? 25.590 17.275 -24.390 1.00 93.94 381 VAL A C 1
ATOM 2898 O O . VAL A 1 381 ? 25.559 18.328 -25.025 1.00 93.94 381 VAL A O 1
ATOM 2901 N N . ASP A 1 382 ? 26.292 17.128 -23.267 1.00 92.12 382 ASP A N 1
ATOM 2902 C CA . ASP A 1 382 ? 27.174 18.160 -22.718 1.00 92.12 382 ASP A CA 1
ATOM 2903 C C . ASP A 1 382 ? 28.546 18.083 -23.395 1.00 92.12 382 ASP A C 1
ATOM 2905 O O . ASP A 1 382 ? 29.258 17.083 -23.295 1.00 92.12 382 ASP A O 1
ATOM 2909 N N . ILE A 1 383 ? 28.899 19.154 -24.104 1.00 86.19 383 ILE A N 1
ATOM 2910 C CA . ILE A 1 383 ? 30.158 19.298 -24.845 1.00 86.19 383 ILE A CA 1
ATOM 2911 C C . ILE A 1 383 ? 31.183 20.162 -24.107 1.00 86.19 383 ILE A C 1
ATOM 2913 O O . ILE A 1 383 ? 32.220 20.494 -24.679 1.00 86.19 383 ILE A O 1
ATOM 2917 N N . THR A 1 384 ? 30.893 20.559 -22.867 1.00 77.06 384 THR A N 1
ATOM 2918 C CA . THR A 1 384 ? 31.789 21.409 -22.086 1.00 77.06 384 THR A CA 1
ATOM 2919 C C . THR A 1 384 ? 33.071 20.639 -21.770 1.00 77.06 384 THR A C 1
ATOM 2921 O O . THR A 1 384 ? 33.039 19.597 -21.112 1.00 77.06 384 THR A O 1
ATOM 2924 N N . GLU A 1 385 ? 34.206 21.144 -22.257 1.00 58.16 385 GLU A N 1
ATOM 2925 C CA . GLU A 1 385 ? 35.526 20.632 -21.889 1.00 58.16 385 GLU A CA 1
ATOM 2926 C C . GLU A 1 385 ? 35.769 20.947 -20.407 1.00 58.16 385 GLU A C 1
ATOM 2928 O O . GLU A 1 385 ? 35.826 22.112 -20.012 1.00 58.16 385 GLU A O 1
ATOM 2933 N N . GLY A 1 386 ? 35.822 19.898 -19.584 1.00 53.66 386 GLY A N 1
ATOM 2934 C CA . GLY A 1 386 ? 36.234 19.972 -18.181 1.00 53.66 386 GLY A CA 1
ATOM 2935 C C . GLY A 1 386 ? 37.737 19.846 -18.012 1.00 53.66 386 GLY A C 1
ATOM 2936 O O . GLY A 1 386 ? 38.363 19.161 -18.857 1.00 53.66 386 GLY A O 1
#

pLDDT: mean 89.2, std 9.77, range [43.34, 98.38]

Sequence (386 aa):
MAGLARVRVTTLTRPTDSRVPIALTQPPRPSEILACAVAAREPVRAVHYFADGESITPLPLPLGGPGESNDDEAVPGPVADAKCLDAVIRTGEGEPRLWFYGTQCLWDGEGASPQDIGSAFPDLPEDFSSQLDAVTVLADPASDDAYELFFFKGETFYHRAYTSTDRAFVPQAESRGVRSLISEAFPGLSPQCQVSPDAVVVIGGVFFFMKGTRTEPALWRREDDPLHVLLVPLFEGDPAQAPPGDAFDVPPDVLDSVVGVVEASRLLGERLRVGTPRYHRFGIAATVRPWSSAAADQERTRRATERALRRFFHPTAGGPDGRGWPWGRRVHAGDVFTVLEAVPEVRGTTEVSLFVGDGAVPSVEVSDGGLVLVDDMVINVDITEG

Organism: Streptomyces cinnamoneus (NCBI:txid53446)

Secondary structure (DSSP, 8-state):
-PPEEEEEEES-PPPS--PPPGGGSTTTS-SS-SEEEEBSSS--EEEEEEEETTEEEEEEEE-SSS-------PPPHHHHHHT---EEEBSSTTSPPEEEETTEEEESSTT---EEHHHHSTTS-GGGSSS-SEEEEEE-TT-SSEEEEEEEETTEEEEEEEEEETTEEEEPSSPPPEEEEHHHHSTT--HHHHH--SEEEEETTEEEEEETTEEEEE----TTPPEEEEEEEPP-S-TTSPPPTTTTPPPHHHHHHHHHHHHHH--TT--EEEEPPPEEEEEEEEEEEESSS-HHHHHHHHHHHHHHHHHHT-TTT-STTSSSPPTTPPEEHHHHHHHHHT-TTEEEEEEEEEEETTEEESEE---TT-EEEEEEEEEEE-----

Radius of gyration: 25.74 Å; chains: 1; bounding box: 62×48×71 Å

Foldseek 3Di:
DFAFLDKDKDQDWDPQDLDDQCLQAPVVDALAFQEWEFAQPPTQWIWTWHDDPLFTDIDTDGSDDPDDQPDDPDDDPVQSVLSHFQYWYHNHRVDWIWTDGFQWIWTDDPPIDIDGQCVLPVPDPPVLSGDFLEKEWHDDPVDSQKIKIWTHDFQKIKIFIFGDDDPGTHGDPPIDIDMDGCCVFWPPDDPQLNGGFNYWYADPQWIWGHDRNDTGTTHGRDPLRATEIATFIDQPDQLLDAAPPCRRADDPVNQVVVCVVDVVVDDPPHHYDYGHAAAQEKEKEWEFEFPALDPVLLVVLQSLLSSQVSQQQRQQQHDPVRGGHQAQDKAAQVSSQVSSVPRPRTPHTDDMWMGHPPDTDRIGGGINRYGYGYDYYHYHYDNDDD